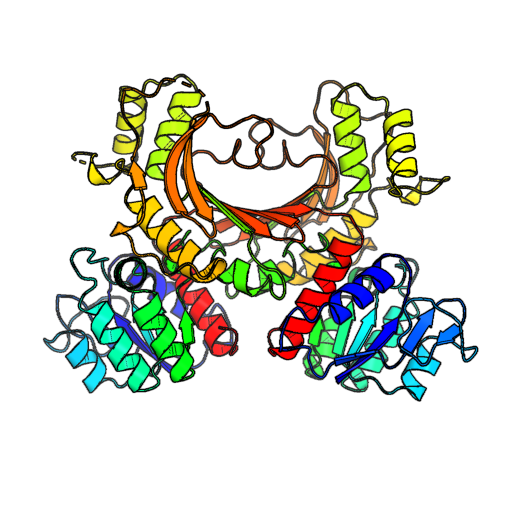Protein 4YDR (pdb70)

GO terms:
  GO:0004412 homoserine dehydrogenase activity (F, IDA)
  GO:0071265 L-methionine biosynthetic process (P, IDA)
  GO:0009088 L-threonine biosynthetic process (P, IDA)
  GO:0004412 homoserine dehydrogenase activity (F, EXP)
  GO:0005515 protein binding (F, IPI)

Structure (mmCIF, N/CA/C/O backbone):
data_4YDR
#
_entry.id   4YDR
#
_cell.length_a   57.818
_cell.length_b   78.909
_cell.length_c   65.814
_cell.angle_alpha   90.00
_cell.angle_beta   105.79
_cell.angle_gamma   90.00
#
_symmetry.space_group_name_H-M   'P 1 21 1'
#
loop_
_entity.id
_entity.type
_entity.pdbx_description
1 polymer 'Homoserine dehydrogenase'
2 non-polymer 'SODIUM ION'
3 water water
#
loop_
_atom_site.group_PDB
_atom_site.id
_atom_site.type_symbol
_atom_site.label_atom_id
_atom_site.label_alt_id
_atom_site.label_comp_id
_atom_site.label_asym_id
_atom_site.label_entity_id
_atom_site.label_seq_id
_atom_site.pdbx_PDB_ins_code
_atom_site.Cartn_x
_atom_site.Cartn_y
_atom_site.Cartn_z
_atom_site.occupancy
_atom_site.B_iso_or_equiv
_atom_site.auth_seq_id
_atom_site.auth_comp_id
_atom_site.auth_asym_id
_atom_site.auth_atom_id
_atom_site.pdbx_PDB_model_num
ATOM 1 N N . MET A 1 1 ? 15.433 51.457 41.825 1.00 33.03 1 MET A N 1
ATOM 2 C CA . MET A 1 1 ? 16.106 50.416 42.645 1.00 32.13 1 MET A CA 1
ATOM 3 C C . MET A 1 1 ? 16.473 51.023 43.996 1.00 27.90 1 MET A C 1
ATOM 4 O O . MET A 1 1 ? 17.237 51.982 44.071 1.00 27.33 1 MET A O 1
ATOM 9 N N . LYS A 1 2 ? 15.927 50.450 45.062 1.00 24.71 2 LYS A N 1
ATOM 10 C CA . LYS A 1 2 ? 16.072 51.034 46.386 1.00 22.07 2 LYS A CA 1
ATOM 11 C C . LYS A 1 2 ? 17.007 50.205 47.249 1.00 18.85 2 LYS A C 1
ATOM 12 O O . LYS A 1 2 ? 16.830 48.985 47.373 1.00 18.30 2 LYS A O 1
ATOM 18 N N . LEU A 1 3 ? 18.003 50.877 47.819 1.00 17.56 3 LEU A N 1
ATOM 19 C CA . LEU A 1 3 ? 18.964 50.223 48.727 1.00 17.20 3 LEU A CA 1
ATOM 20 C C . LEU A 1 3 ? 18.665 50.495 50.181 1.00 16.59 3 LEU A C 1
ATOM 21 O O . LEU A 1 3 ? 18.242 51.589 50.535 1.00 17.35 3 LEU A O 1
ATOM 26 N N . LEU A 1 4 ? 18.921 49.501 51.017 1.00 15.46 4 LEU A N 1
ATOM 27 C CA . LEU A 1 4 ? 19.031 49.733 52.461 1.00 15.56 4 LEU A CA 1
ATOM 28 C C . LEU A 1 4 ? 20.496 49.530 52.770 1.00 15.61 4 LEU A C 1
ATOM 29 O O . LEU A 1 4 ? 21.014 48.451 52.497 1.00 16.18 4 LEU A O 1
ATOM 34 N N . LEU A 1 5 ? 21.142 50.549 53.327 1.00 15.49 5 LEU A N 1
ATOM 35 C CA . LEU A 1 5 ? 22.561 50.475 53.674 1.00 15.22 5 LEU A CA 1
ATOM 36 C C . LEU A 1 5 ? 22.657 50.146 55.160 1.00 16.17 5 LEU A C 1
ATOM 37 O O . LEU A 1 5 ? 22.193 50.912 55.992 1.00 17.42 5 LEU A O 1
ATOM 42 N N . PHE A 1 6 ? 23.203 48.972 55.476 1.00 15.28 6 PHE A N 1
ATOM 43 C CA . PHE A 1 6 ? 23.378 48.559 56.869 1.00 15.61 6 PHE A CA 1
ATOM 44 C C . PHE A 1 6 ? 24.834 48.801 57.225 1.00 16.37 6 PHE A C 1
ATOM 45 O O . PHE A 1 6 ? 25.722 48.158 56.659 1.00 16.89 6 PHE A O 1
ATOM 53 N N . GLY A 1 7 ? 25.063 49.722 58.159 1.00 16.95 7 GLY A N 1
ATOM 54 C CA . GLY A 1 7 ? 26.419 50.182 58.490 1.00 17.60 7 GLY A CA 1
ATOM 55 C C . GLY A 1 7 ? 26.718 51.537 57.860 1.00 18.04 7 GLY A C 1
ATOM 56 O O . GLY A 1 7 ? 26.364 51.784 56.687 1.00 19.23 7 GLY A O 1
ATOM 57 N N . TYR A 1 8 ? 27.406 52.408 58.599 1.00 18.51 8 TYR A N 1
ATOM 58 C CA . TYR A 1 8 ? 27.808 53.717 58.073 1.00 18.95 8 TYR A CA 1
ATOM 59 C C . TYR A 1 8 ? 29.090 54.236 58.727 1.00 20.46 8 TYR A C 1
ATOM 60 O O . TYR A 1 8 ? 29.214 55.418 59.085 1.00 21.93 8 TYR A O 1
ATOM 69 N N . GLY A 1 9 ? 30.049 53.338 58.881 1.00 22.11 9 GLY A N 1
ATOM 70 C CA . GLY A 1 9 ? 31.404 53.770 59.193 1.00 21.59 9 GLY A CA 1
ATOM 71 C C . GLY A 1 9 ? 32.086 54.259 57.929 1.00 21.98 9 GLY A C 1
ATOM 72 O O . GLY A 1 9 ? 31.436 54.737 57.002 1.00 21.01 9 GLY A O 1
ATOM 73 N N . ASN A 1 10 ? 33.406 54.123 57.877 1.00 22.57 10 ASN A N 1
ATOM 74 C CA . ASN A 1 10 ? 34.137 54.679 56.765 1.00 22.42 10 ASN A CA 1
ATOM 75 C C . ASN A 1 10 ? 33.779 54.029 55.431 1.00 19.73 10 ASN A C 1
ATOM 76 O O . ASN A 1 10 ? 33.772 54.705 54.404 1.00 20.81 10 ASN A O 1
ATOM 81 N N . VAL A 1 11 ? 33.502 52.725 55.443 1.00 19.91 11 VAL A N 1
ATOM 82 C CA . VAL A 1 11 ? 33.166 52.049 54.171 1.00 18.61 11 VAL A CA 1
ATOM 83 C C . VAL A 1 11 ? 31.789 52.512 53.678 1.00 18.00 11 VAL A C 1
ATOM 84 O O . VAL A 1 11 ? 31.627 52.841 52.491 1.00 18.25 11 VAL A O 1
ATOM 88 N N . GLY A 1 12 ? 30.817 52.589 54.584 1.00 18.31 12 GLY A N 1
ATOM 89 C CA . GLY A 1 12 ? 29.474 53.045 54.183 1.00 17.75 12 GLY A CA 1
ATOM 90 C C . GLY A 1 12 ? 29.482 54.459 53.621 1.00 18.52 12 GLY A C 1
ATOM 91 O O . GLY A 1 12 ? 28.821 54.757 52.610 1.00 17.54 12 GLY A O 1
ATOM 92 N N . LYS A 1 13 ? 30.270 55.334 54.247 1.00 19.16 13 LYS A N 1
ATOM 93 C CA . LYS A 1 13 ? 30.372 56.722 53.788 1.00 20.14 13 LYS A CA 1
ATOM 94 C C . LYS A 1 13 ? 31.037 56.804 52.418 1.00 19.05 13 LYS A C 1
ATOM 95 O O . LYS A 1 13 ? 30.580 57.536 51.547 1.00 19.64 13 LYS A O 1
ATOM 101 N N . ALA A 1 14 ? 32.096 56.012 52.222 1.00 17.73 14 ALA A N 1
ATOM 102 C CA . ALA A 1 14 ? 32.771 55.978 50.935 1.00 17.83 14 ALA A CA 1
ATOM 103 C C . ALA A 1 14 ? 31.843 55.437 49.866 1.00 16.97 14 ALA A C 1
ATOM 104 O O . ALA A 1 14 ? 31.874 55.892 48.719 1.00 17.05 14 ALA A O 1
ATOM 106 N N . PHE A 1 15 ? 31.030 54.446 50.242 1.00 16.99 15 PHE A N 1
ATOM 107 C CA . PHE A 1 15 ? 30.098 53.834 49.296 1.00 16.06 15 PHE A CA 1
ATOM 108 C C . PHE A 1 15 ? 29.065 54.862 48.832 1.00 16.49 15 PHE A C 1
ATOM 109 O O . PHE A 1 15 ? 28.819 55.011 47.638 1.00 15.82 15 PHE A O 1
ATOM 117 N N . ARG A 1 16 ? 28.494 55.587 49.785 1.00 17.39 16 ARG A N 1
ATOM 118 C CA . ARG A 1 16 ? 27.542 56.632 49.479 1.00 18.60 16 ARG A CA 1
ATOM 119 C C . ARG A 1 16 ? 28.130 57.682 48.532 1.00 18.77 16 ARG A C 1
ATOM 120 O O . ARG A 1 16 ? 27.473 58.076 47.564 1.00 18.40 16 ARG A O 1
ATOM 128 N N . LYS A 1 17 ? 29.384 58.079 48.776 1.00 17.66 17 LYS A N 1
ATOM 129 C CA . LYS A 1 17 ? 30.062 59.044 47.923 1.00 19.13 17 LYS A CA 1
ATOM 130 C C . LYS A 1 17 ? 30.282 58.488 46.526 1.00 18.79 17 LYS A C 1
ATOM 131 O O . LYS A 1 17 ? 30.026 59.161 45.532 1.00 20.68 17 LYS A O 1
ATOM 137 N N . LEU A 1 18 ? 30.745 57.240 46.446 1.00 18.35 18 LEU A N 1
ATOM 138 C CA . LEU A 1 18 ? 30.911 56.631 45.132 1.00 18.94 18 LEU A CA 1
ATOM 139 C C . LEU A 1 18 ? 29.609 56.612 44.335 1.00 19.27 18 LEU A C 1
ATOM 140 O O . LEU A 1 18 ? 29.621 56.845 43.123 1.00 20.65 18 LEU A O 1
ATOM 145 N N . LEU A 1 19 ? 28.496 56.307 45.003 1.00 18.76 19 LEU A N 1
ATOM 146 C CA . LEU A 1 19 ? 27.198 56.226 44.341 1.00 19.78 19 LEU A CA 1
ATOM 147 C C . LEU A 1 19 ? 26.809 57.601 43.783 1.00 20.98 19 LEU A C 1
ATOM 148 O O . LEU A 1 19 ? 26.347 57.710 42.646 1.00 22.33 19 LEU A O 1
ATOM 153 N N . HIS A 1 20 ? 27.034 58.633 44.584 1.00 21.08 20 HIS A N 1
ATOM 154 C CA . HIS A 1 20 ? 26.721 60.008 44.191 1.00 23.35 20 HIS A CA 1
ATOM 155 C C . HIS A 1 20 ? 27.641 60.579 43.106 1.00 24.39 20 HIS A C 1
ATOM 156 O O . HIS A 1 20 ? 27.339 61.624 42.536 1.00 24.17 20 HIS A O 1
ATOM 163 N N . GLU A 1 21 ? 28.733 59.875 42.801 1.00 24.03 21 GLU A N 1
ATOM 164 C CA . GLU A 1 21 ? 29.651 60.290 41.732 1.00 23.46 21 GLU A CA 1
ATOM 165 C C . GLU A 1 21 ? 29.187 59.909 40.323 1.00 24.81 21 GLU A C 1
ATOM 166 O O . GLU A 1 21 ? 29.843 60.248 39.333 1.00 24.87 21 GLU A O 1
ATOM 172 N N . LYS A 1 22 ? 28.040 59.229 40.240 1.00 25.60 22 LYS A N 1
ATOM 173 C CA . LYS A 1 22 ? 27.417 58.833 38.973 1.00 27.62 22 LYS A CA 1
ATOM 174 C C . LYS A 1 22 ? 28.398 58.161 37.995 1.00 26.52 22 LYS A C 1
ATOM 175 O O . LYS A 1 22 ? 28.590 58.597 36.857 1.00 27.37 22 LYS A O 1
ATOM 181 N N . ARG A 1 23 ? 29.007 57.078 38.464 1.00 25.97 23 ARG A N 1
ATOM 182 C CA . ARG A 1 23 ? 30.118 56.436 37.756 1.00 25.52 23 ARG A CA 1
ATOM 183 C C . ARG A 1 23 ? 29.717 55.466 36.655 1.00 26.01 23 ARG A C 1
ATOM 184 O O . ARG A 1 23 ? 30.568 55.007 35.888 1.00 26.98 23 ARG A O 1
ATOM 192 N N . SER A 1 24 ? 28.433 55.147 36.589 1.00 24.34 24 SER A N 1
ATOM 193 C CA . SER A 1 24 ? 27.905 54.248 35.567 1.00 26.95 24 SER A CA 1
ATOM 194 C C . SER A 1 24 ? 26.436 54.542 35.325 1.00 27.95 24 SER A C 1
ATOM 195 O O . SER A 1 24 ? 25.679 54.763 36.275 1.00 25.00 24 SER A O 1
ATOM 198 N N . PRO A 1 25 ? 26.013 54.548 34.049 1.00 27.75 25 PRO A N 1
ATOM 199 C CA . PRO A 1 25 ? 24.605 54.818 33.762 1.00 29.84 25 PRO A CA 1
ATOM 200 C C . PRO A 1 25 ? 23.710 53.718 34.325 1.00 28.59 25 PRO A C 1
ATOM 201 O O . PRO A 1 25 ? 22.519 53.924 34.520 1.00 29.87 25 PRO A O 1
ATOM 205 N N . GLU A 1 26 ? 24.306 52.564 34.614 1.00 28.68 26 GLU A N 1
ATOM 206 C CA . GLU A 1 26 ? 23.599 51.454 35.224 1.00 29.40 26 GLU A CA 1
ATOM 207 C C . GLU A 1 26 ? 23.019 51.840 36.588 1.00 27.30 26 GLU A C 1
ATOM 208 O O . GLU A 1 26 ? 22.086 51.193 37.059 1.00 28.45 26 GLU A O 1
ATOM 214 N N . LEU A 1 27 ? 23.544 52.904 37.203 1.00 24.60 27 LEU A N 1
ATOM 215 C CA . LEU A 1 27 ? 23.111 53.274 38.565 1.00 23.27 27 LEU A CA 1
ATOM 216 C C . LEU A 1 27 ? 22.185 54.484 38.629 1.00 24.26 27 LEU A C 1
ATOM 217 O O . LEU A 1 27 ? 21.903 55.008 39.708 1.00 23.03 27 LEU A O 1
ATOM 222 N N . ASN A 1 28 ? 21.713 54.933 37.474 1.00 25.51 28 ASN A N 1
ATOM 223 C CA . ASN A 1 28 ? 20.903 56.157 37.419 1.00 29.08 28 ASN A CA 1
ATOM 224 C C . ASN A 1 28 ? 19.602 56.076 38.219 1.00 27.92 28 ASN A C 1
ATOM 225 O O . ASN A 1 28 ? 19.117 57.090 38.740 1.00 32.65 28 ASN A O 1
ATOM 230 N N . ASP A 1 29 ? 19.048 54.875 38.313 1.00 27.75 29 ASP A N 1
ATOM 231 C CA . ASP A 1 29 ? 17.784 54.657 39.002 1.00 27.90 29 ASP A CA 1
ATOM 232 C C . ASP A 1 29 ? 17.985 54.214 40.460 1.00 25.45 29 ASP A C 1
ATOM 233 O O . ASP A 1 29 ? 17.019 53.864 41.140 1.00 25.04 29 ASP A O 1
ATOM 238 N N . VAL A 1 30 ? 19.230 54.238 40.933 1.00 22.94 30 VAL A N 1
ATOM 239 C CA . VAL A 1 30 ? 19.522 53.703 42.272 1.00 21.94 30 VAL A CA 1
ATOM 240 C C . VAL A 1 30 ? 19.462 54.785 43.332 1.00 22.77 30 VAL A C 1
ATOM 241 O O . VAL A 1 30 ? 20.100 55.835 43.202 1.00 25.95 30 VAL A O 1
ATOM 245 N N . ILE A 1 31 ? 18.712 54.524 44.401 1.00 22.64 31 ILE A N 1
ATOM 246 C CA . ILE A 1 31 ? 18.696 55.462 45.524 1.00 24.90 31 ILE A CA 1
ATOM 247 C C . ILE A 1 31 ? 18.870 54.711 46.823 1.00 22.56 31 ILE A C 1
ATOM 248 O O . ILE A 1 31 ? 18.530 53.538 46.906 1.00 22.05 31 ILE A O 1
ATOM 253 N N . ILE A 1 32 ? 19.409 55.405 47.821 1.00 22.54 32 ILE A N 1
ATOM 254 C CA . ILE A 1 32 ? 19.465 54.875 49.193 1.00 20.76 32 ILE A CA 1
ATOM 255 C C . ILE A 1 32 ? 18.174 55.260 49.943 1.00 20.88 32 ILE A C 1
ATOM 256 O O . ILE A 1 32 ? 17.942 56.443 50.204 1.00 23.61 32 ILE A O 1
ATOM 261 N N . GLY A 1 33 ? 17.332 54.274 50.269 1.00 19.19 33 GLY A N 1
ATOM 262 C CA . GLY A 1 33 ? 16.074 54.529 50.961 1.00 19.43 33 GLY A CA 1
ATOM 263 C C . GLY A 1 33 ? 16.291 54.702 52.456 1.00 19.06 33 GLY A C 1
ATOM 264 O O . GLY A 1 33 ? 15.523 55.372 53.138 1.00 20.12 33 GLY A O 1
ATOM 265 N N . GLY A 1 34 ? 17.351 54.109 52.985 1.00 17.29 34 GLY A N 1
ATOM 266 C CA . GLY A 1 34 ? 17.626 54.290 54.407 1.00 17.13 34 GLY A CA 1
ATOM 267 C C . GLY A 1 34 ? 18.997 53.791 54.775 1.00 16.56 34 GLY A C 1
ATOM 268 O O . GLY A 1 34 ? 19.581 52.979 54.062 1.00 16.52 34 GLY A O 1
ATOM 269 N N . ILE A 1 35 ? 19.470 54.256 55.922 1.00 15.41 35 ILE A N 1
ATOM 270 C CA . ILE A 1 35 ? 20.778 53.876 56.449 1.00 16.71 35 ILE A CA 1
ATOM 271 C C . ILE A 1 35 ? 20.556 53.465 57.903 1.00 17.51 35 ILE A C 1
ATOM 272 O O . ILE A 1 35 ? 19.923 54.185 58.664 1.00 18.32 35 ILE A O 1
ATOM 277 N N . VAL A 1 36 ? 21.061 52.301 58.287 1.00 17.85 36 VAL A N 1
ATOM 278 C CA . VAL A 1 36 ? 20.857 51.818 59.660 1.00 20.28 36 VAL A CA 1
ATOM 279 C C . VAL A 1 36 ? 22.196 51.591 60.348 1.00 22.20 36 VAL A C 1
ATOM 280 O O . VAL A 1 36 ? 23.102 50.999 59.768 1.00 22.96 36 VAL A O 1
ATOM 284 N N . THR A 1 37 ? 22.328 52.081 61.580 1.00 21.26 37 THR A N 1
ATOM 285 C CA . THR A 1 37 ? 23.528 51.788 62.378 1.00 22.73 37 THR A CA 1
ATOM 286 C C . THR A 1 37 ? 23.114 51.379 63.774 1.00 23.43 37 THR A C 1
ATOM 287 O O . THR A 1 37 ? 21.932 51.286 64.066 1.00 22.04 37 THR A O 1
ATOM 291 N N . ARG A 1 38 ? 24.118 51.149 64.622 1.00 24.43 38 ARG A N 1
ATOM 292 C CA . ARG A 1 38 ? 23.904 50.889 66.039 1.00 25.92 38 ARG A CA 1
ATOM 293 C C . ARG A 1 38 ? 23.116 52.014 66.714 1.00 27.55 38 ARG A C 1
ATOM 294 O O . ARG A 1 38 ? 22.477 51.785 67.743 1.00 30.22 38 ARG A O 1
ATOM 296 N N . ARG A 1 39 ? 23.156 53.214 66.129 1.00 28.21 39 ARG A N 1
ATOM 297 C CA . ARG A 1 39 ? 22.463 54.385 66.667 1.00 27.89 39 ARG A CA 1
ATOM 298 C C . ARG A 1 39 ? 20.997 54.529 66.242 1.00 27.39 39 ARG A C 1
ATOM 299 O O . ARG A 1 39 ? 20.286 55.388 66.773 1.00 29.01 39 ARG A O 1
ATOM 307 N N . GLY A 1 40 ? 20.550 53.729 65.274 1.00 23.59 40 GLY A N 1
ATOM 308 C CA . GLY A 1 40 ? 19.148 53.772 64.843 1.00 20.13 40 GLY A CA 1
ATOM 309 C C . GLY A 1 40 ? 19.005 53.767 63.324 1.00 19.72 40 GLY A C 1
ATOM 310 O O . GLY A 1 40 ? 19.861 53.255 62.625 1.00 19.65 40 GLY A O 1
ATOM 311 N N . ILE A 1 41 ? 17.918 54.347 62.835 1.00 17.44 41 ILE A N 1
ATOM 312 C CA . ILE A 1 41 ? 17.572 54.247 61.409 1.00 17.54 41 ILE A CA 1
ATOM 313 C C . ILE A 1 41 ? 17.389 55.644 60.850 1.00 17.57 41 ILE A C 1
ATOM 314 O O . ILE A 1 41 ? 16.581 56.421 61.376 1.00 17.79 41 ILE A O 1
ATOM 319 N N . MET A 1 42 ? 18.104 55.946 59.774 1.00 17.10 42 MET A N 1
ATOM 320 C CA . MET A 1 42 ? 17.917 57.207 59.076 1.00 17.50 42 MET A CA 1
ATOM 321 C C . MET A 1 42 ? 17.207 56.880 57.776 1.00 18.23 42 MET A C 1
ATOM 322 O O . MET A 1 42 ? 17.749 56.181 56.927 1.00 17.15 42 MET A O 1
ATOM 327 N N . LEU A 1 43 ? 15.974 57.365 57.630 1.00 17.57 43 LEU A N 1
ATOM 328 C CA . LEU A 1 43 ? 15.201 57.055 56.422 1.00 19.37 43 LEU A CA 1
ATOM 329 C C . LEU A 1 43 ? 15.424 58.054 55.279 1.00 19.91 43 LEU A C 1
ATOM 330 O O . LEU A 1 43 ? 14.467 58.499 54.623 1.00 20.89 43 LEU A O 1
ATOM 335 N N . GLN A 1 44 ? 16.686 58.418 55.074 1.00 20.83 44 GLN A N 1
ATOM 336 C CA . GLN A 1 44 ? 17.094 59.425 54.102 1.00 21.28 44 GLN A CA 1
ATOM 337 C C . GLN A 1 44 ? 18.526 59.150 53.688 1.00 22.31 44 GLN A C 1
ATOM 338 O O . GLN A 1 44 ? 19.267 58.468 54.402 1.00 22.47 44 GLN A O 1
ATOM 344 N N . ASP A 1 45 ? 18.896 59.664 52.519 1.00 23.11 45 ASP A N 1
ATOM 345 C CA . ASP A 1 45 ? 20.267 59.612 52.048 1.00 25.03 45 ASP A CA 1
ATOM 346 C C . ASP A 1 45 ? 20.905 60.959 52.346 1.00 26.28 45 ASP A C 1
ATOM 347 O O . ASP A 1 45 ? 20.662 61.942 51.641 1.00 28.06 45 ASP A O 1
ATOM 352 N N . LYS A 1 46 ? 21.691 60.995 53.415 1.00 27.16 46 LYS A N 1
ATOM 353 C CA . LYS A 1 46 ? 22.407 62.183 53.849 1.00 28.11 46 LYS A CA 1
ATOM 354 C C . LYS A 1 46 ? 23.865 61.806 54.007 1.00 28.36 46 LYS A C 1
ATOM 355 O O . LYS A 1 46 ? 24.175 60.657 54.333 1.00 26.60 46 LYS A O 1
ATOM 361 N N . GLU A 1 47 ? 24.756 62.766 53.789 1.00 27.80 47 GLU A N 1
ATOM 362 C CA . GLU A 1 47 ? 26.179 62.574 54.062 1.00 28.66 47 GLU A CA 1
ATOM 363 C C . GLU A 1 47 ? 26.419 62.217 55.533 1.00 28.90 47 GLU A C 1
ATOM 364 O O . GLU A 1 47 ? 27.197 61.316 55.839 1.00 29.90 47 GLU A O 1
ATOM 366 N N . ASP A 1 48 ? 25.740 62.923 56.434 1.00 27.97 48 ASP A N 1
ATOM 367 C CA . ASP A 1 48 ? 25.873 62.695 57.863 1.00 30.04 48 ASP A CA 1
ATOM 368 C C . ASP A 1 48 ? 24.746 61.816 58.359 1.00 28.39 48 ASP A C 1
ATOM 369 O O . ASP A 1 48 ? 23.607 61.947 57.904 1.00 27.97 48 ASP A O 1
ATOM 374 N N . PHE A 1 49 ? 25.070 60.905 59.272 1.00 27.26 49 PHE A N 1
ATOM 375 C CA . PHE A 1 49 ? 24.047 60.086 59.915 1.00 26.76 49 PHE A CA 1
ATOM 376 C C . PHE A 1 49 ? 23.406 60.762 61.130 1.00 26.05 49 PHE A C 1
ATOM 377 O O . PHE A 1 49 ? 24.087 61.114 62.089 1.00 27.54 49 PHE A O 1
ATOM 385 N N . THR A 1 50 ? 22.085 60.912 61.074 1.00 25.56 50 THR A N 1
ATOM 386 C CA . THR A 1 50 ? 21.261 61.357 62.195 1.00 25.29 50 THR A CA 1
ATOM 387 C C . THR A 1 50 ? 20.067 60.399 62.217 1.00 24.48 50 THR A C 1
ATOM 388 O O . THR A 1 50 ? 19.361 60.282 61.216 1.00 23.42 50 THR A O 1
ATOM 392 N N . PRO A 1 51 ? 19.837 59.698 63.338 1.00 23.26 51 PRO A N 1
ATOM 393 C CA . PRO A 1 51 ? 18.703 58.778 63.335 1.00 23.56 51 PRO A CA 1
ATOM 394 C C . PRO A 1 51 ? 17.346 59.500 63.270 1.00 23.36 51 PRO A C 1
ATOM 395 O O . PRO A 1 51 ? 17.162 60.532 63.918 1.00 25.13 51 PRO A O 1
ATOM 399 N N . ASP A 1 52 ? 16.426 58.956 62.477 1.00 22.02 52 ASP A N 1
ATOM 400 C CA . ASP A 1 52 ? 15.030 59.384 62.455 1.00 21.87 52 ASP A CA 1
ATOM 401 C C . ASP A 1 52 ? 14.160 58.549 63.396 1.00 23.83 52 ASP A C 1
ATOM 402 O O . ASP A 1 52 ? 13.179 59.041 63.963 1.00 25.49 52 ASP A O 1
ATOM 407 N N . LEU A 1 53 ? 14.509 57.277 63.527 1.00 23.81 53 LEU A N 1
ATOM 408 C CA . LEU A 1 53 ? 13.764 56.316 64.325 1.00 25.39 53 LEU A CA 1
ATOM 409 C C . LEU A 1 53 ? 14.751 55.533 65.146 1.00 25.06 53 LEU A C 1
ATOM 410 O O . LEU A 1 53 ? 15.895 55.360 64.732 1.00 22.62 53 LEU A O 1
ATOM 415 N N . GLU A 1 54 ? 14.310 55.056 66.305 1.00 26.83 54 GLU A N 1
ATOM 416 C CA . GLU A 1 54 ? 15.041 54.013 67.003 1.00 27.93 54 GLU A CA 1
ATOM 417 C C . GLU A 1 54 ? 14.700 52.690 66.330 1.00 28.33 54 GLU A C 1
ATOM 418 O O . GLU A 1 54 ? 13.662 52.541 65.680 1.00 28.85 54 GLU A O 1
ATOM 420 N N . GLY A 1 55 ? 15.574 51.711 66.465 1.00 28.47 55 GLY A N 1
ATOM 421 C CA . GLY A 1 55 ? 15.228 50.413 65.921 1.00 26.13 55 GLY A CA 1
ATOM 422 C C . GLY A 1 55 ? 16.395 49.812 65.188 1.00 25.09 55 GLY A C 1
ATOM 423 O O . GLY A 1 55 ? 17.410 50.479 64.950 1.00 25.40 55 GLY A O 1
ATOM 424 N N . ASP A 1 56 ? 16.248 48.543 64.832 1.00 25.10 56 ASP A N 1
ATOM 425 C CA . ASP A 1 56 ? 17.381 47.803 64.304 1.00 24.48 56 ASP A CA 1
ATOM 426 C C . ASP A 1 56 ? 17.250 47.562 62.818 1.00 23.57 56 ASP A C 1
ATOM 427 O O . ASP A 1 56 ? 16.317 48.056 62.179 1.00 22.58 56 ASP A O 1
ATOM 432 N N . VAL A 1 57 ? 18.168 46.765 62.280 1.00 20.59 57 VAL A N 1
ATOM 433 C CA . VAL A 1 57 ? 18.175 46.506 60.840 1.00 20.08 57 VAL A CA 1
ATOM 434 C C . VAL A 1 57 ? 16.912 45.805 60.332 1.00 20.12 57 VAL A C 1
ATOM 435 O O . VAL A 1 57 ? 16.467 46.047 59.208 1.00 18.84 57 VAL A O 1
ATOM 439 N N . PHE A 1 58 ? 16.331 44.934 61.154 1.00 21.02 58 PHE A N 1
ATOM 440 C CA . PHE A 1 58 ? 15.097 44.259 60.763 1.00 21.21 58 PHE A CA 1
ATOM 441 C C . PHE A 1 58 ? 13.904 45.207 60.659 1.00 21.77 58 PHE A C 1
ATOM 442 O O . PHE A 1 58 ? 13.119 45.119 59.720 1.00 20.97 58 PHE A O 1
ATOM 450 N N . LYS A 1 59 ? 13.808 46.141 61.600 1.00 21.66 59 LYS A N 1
ATOM 451 C CA . LYS A 1 59 ? 12.781 47.179 61.523 1.00 21.42 59 LYS A CA 1
ATOM 452 C C . LYS A 1 59 ? 12.961 48.037 60.273 1.00 20.45 59 LYS A C 1
ATOM 453 O O . LYS A 1 59 ? 12.003 48.363 59.584 1.00 20.06 59 LYS A O 1
ATOM 459 N N . ALA A 1 60 ? 14.207 48.405 59.981 1.00 18.65 60 ALA A N 1
ATOM 460 C CA . ALA A 1 60 ? 14.484 49.214 58.792 1.00 18.22 60 ALA A CA 1
ATOM 461 C C . ALA A 1 60 ? 14.086 48.457 57.535 1.00 18.26 60 ALA A C 1
ATOM 462 O O . ALA A 1 60 ? 13.513 49.015 56.605 1.00 18.89 60 ALA A O 1
ATOM 464 N N . PHE A 1 61 ? 14.411 47.164 57.506 1.00 18.87 61 PHE A N 1
ATOM 465 C CA . PHE A 1 61 ? 14.100 46.320 56.352 1.00 18.68 61 PHE A CA 1
ATOM 466 C C . PHE A 1 61 ? 12.580 46.219 56.107 1.00 19.39 61 PHE A C 1
ATOM 467 O O . PHE A 1 61 ? 12.125 46.360 54.972 1.00 19.60 61 PHE A O 1
ATOM 475 N N . GLU A 1 62 ? 11.842 45.965 57.187 1.00 21.75 62 GLU A N 1
ATOM 476 C CA . GLU A 1 62 ? 10.381 45.885 57.172 1.00 24.40 62 GLU A CA 1
ATOM 477 C C . GLU A 1 62 ? 9.772 47.187 56.655 1.00 23.79 62 GLU A C 1
ATOM 478 O O . GLU A 1 62 ? 8.875 47.161 55.806 1.00 26.18 62 GLU A O 1
ATOM 484 N N . LYS A 1 63 ? 10.280 48.318 57.138 1.00 23.99 63 LYS A N 1
ATOM 485 C CA . LYS A 1 63 ? 9.721 49.625 56.775 1.00 24.61 63 LYS A CA 1
ATOM 486 C C . LYS A 1 63 ? 10.045 50.030 55.342 1.00 24.17 63 LYS A C 1
ATOM 487 O O . LYS A 1 63 ? 9.166 50.471 54.595 1.00 26.65 63 LYS A O 1
ATOM 493 N N . ILE A 1 64 ? 11.309 49.888 54.959 1.00 22.32 64 ILE A N 1
ATOM 494 C CA . ILE A 1 64 ? 11.786 50.398 53.671 1.00 21.01 64 ILE A CA 1
ATOM 495 C C . ILE A 1 64 ? 11.395 49.518 52.482 1.00 21.17 64 ILE A C 1
ATOM 496 O O . ILE A 1 64 ? 11.130 50.025 51.380 1.00 22.24 64 ILE A O 1
ATOM 501 N N . LYS A 1 65 ? 11.381 48.199 52.697 1.00 19.81 65 LYS A N 1
ATOM 502 C CA . LYS A 1 65 ? 11.210 47.221 51.620 1.00 21.02 65 LYS A CA 1
ATOM 503 C C . LYS A 1 65 ? 12.170 47.461 50.461 1.00 19.17 65 LYS A C 1
ATOM 504 O O . LYS A 1 65 ? 11.776 47.720 49.322 1.00 18.68 65 LYS A O 1
ATOM 510 N N . PRO A 1 66 ? 13.479 47.361 50.740 1.00 18.03 66 PRO A N 1
ATOM 511 C CA . PRO A 1 66 ? 14.445 47.615 49.698 1.00 18.23 66 PRO A CA 1
ATOM 512 C C . PRO A 1 66 ? 14.517 46.502 48.676 1.00 17.73 66 PRO A C 1
ATOM 513 O O . PRO A 1 66 ? 14.144 45.342 48.956 1.00 18.28 66 PRO A O 1
ATOM 517 N N . ASP A 1 67 ? 14.998 46.840 47.489 1.00 18.38 67 ASP A N 1
ATOM 518 C CA . ASP A 1 67 ? 15.303 45.822 46.496 1.00 19.35 67 ASP A CA 1
ATOM 519 C C . ASP A 1 67 ? 16.634 45.132 46.746 1.00 18.62 67 ASP A C 1
ATOM 520 O O . ASP A 1 67 ? 16.827 43.983 46.352 1.00 18.75 67 ASP A O 1
ATOM 525 N N . ILE A 1 68 ? 17.548 45.862 47.384 1.00 17.39 68 ILE A N 1
ATOM 526 C CA . ILE A 1 68 ? 18.910 45.378 47.657 1.00 16.98 68 ILE A CA 1
ATOM 527 C C . ILE A 1 68 ? 19.304 45.819 49.057 1.00 15.69 68 ILE A C 1
ATOM 528 O O . ILE A 1 68 ? 19.069 46.962 49.439 1.00 15.85 68 ILE A O 1
ATOM 533 N N . ILE A 1 69 ? 19.913 44.911 49.817 1.00 15.04 69 ILE A N 1
ATOM 534 C CA . ILE A 1 69 ? 20.561 45.293 51.074 1.00 14.93 69 ILE A CA 1
ATOM 535 C C . ILE A 1 69 ? 22.063 45.385 50.816 1.00 14.29 69 ILE A C 1
ATOM 536 O O . ILE A 1 69 ? 22.632 44.453 50.232 1.00 14.85 69 ILE A O 1
ATOM 541 N N . VAL A 1 70 ? 22.669 46.509 51.194 1.00 13.29 70 VAL A N 1
ATOM 542 C CA . VAL A 1 70 ? 24.135 46.685 51.081 1.00 13.34 70 VAL A CA 1
ATOM 543 C C . VAL A 1 70 ? 24.636 46.661 52.502 1.00 13.64 70 VAL A C 1
ATOM 544 O O . VAL A 1 70 ? 24.357 47.592 53.273 1.00 13.89 70 VAL A O 1
ATOM 548 N N . ASP A 1 71 ? 25.361 45.592 52.846 1.00 12.82 71 ASP A N 1
ATOM 549 C CA . ASP A 1 71 ? 25.810 45.373 54.230 1.00 12.65 71 ASP A CA 1
ATOM 550 C C . ASP A 1 71 ? 27.288 45.735 54.309 1.00 13.52 71 ASP A C 1
ATOM 551 O O . ASP A 1 71 ? 28.148 44.996 53.804 1.00 13.31 71 ASP A O 1
ATOM 556 N N . VAL A 1 72 ? 27.553 46.855 54.980 1.00 14.04 72 VAL A N 1
ATOM 557 C CA . VAL A 1 72 ? 28.936 47.297 55.257 1.00 15.38 72 VAL A CA 1
ATOM 558 C C . VAL A 1 72 ? 29.171 47.435 56.756 1.00 16.72 72 VAL A C 1
ATOM 559 O O . VAL A 1 72 ? 30.083 48.138 57.190 1.00 18.59 72 VAL A O 1
ATOM 563 N N . SER A 1 73 ? 28.388 46.687 57.518 1.00 16.79 73 SER A N 1
ATOM 564 C CA . SER A 1 73 ? 28.478 46.667 58.975 1.00 17.59 73 SER A CA 1
ATOM 565 C C . SER A 1 73 ? 29.650 45.790 59.440 1.00 18.22 73 SER A C 1
ATOM 566 O O . SER A 1 73 ? 30.220 45.032 58.653 1.00 17.65 73 SER A O 1
ATOM 569 N N . SER A 1 74 ? 29.977 45.879 60.728 1.00 19.29 74 SER A N 1
ATOM 570 C CA . SER A 1 74 ? 31.141 45.182 61.266 1.00 21.35 74 SER A CA 1
ATOM 571 C C . SER A 1 74 ? 30.860 43.688 61.419 1.00 19.53 74 SER A C 1
ATOM 572 O O . SER A 1 74 ? 29.759 43.279 61.804 1.00 19.81 74 SER A O 1
ATOM 575 N N . ALA A 1 75 ? 31.874 42.899 61.088 1.00 19.52 75 ALA A N 1
ATOM 576 C CA . ALA A 1 75 ? 31.789 41.447 61.125 1.00 19.05 75 ALA A CA 1
ATOM 577 C C . ALA A 1 75 ? 31.698 40.947 62.569 1.00 20.06 75 ALA A C 1
ATOM 578 O O . ALA A 1 75 ? 32.563 41.259 63.391 1.00 22.88 75 ALA A O 1
ATOM 580 N N . ASN A 1 76 ? 30.641 40.199 62.857 1.00 18.45 76 ASN A N 1
ATOM 581 C CA . ASN A 1 76 ? 30.453 39.550 64.160 1.00 18.93 76 ASN A CA 1
ATOM 582 C C . ASN A 1 76 ? 30.693 38.046 63.961 1.00 18.21 76 ASN A C 1
ATOM 583 O O . ASN A 1 76 ? 29.811 37.304 63.521 1.00 18.94 76 ASN A O 1
ATOM 588 N N . TYR A 1 77 ? 31.899 37.607 64.295 1.00 18.95 77 TYR A N 1
ATOM 589 C CA . TYR A 1 77 ? 32.301 36.239 64.002 1.00 19.18 77 TYR A CA 1
ATOM 590 C C . TYR A 1 77 ? 31.854 35.257 65.078 1.00 19.69 77 TYR A C 1
ATOM 591 O O . TYR A 1 77 ? 32.030 34.049 64.932 1.00 21.28 77 TYR A O 1
ATOM 600 N N . ASN A 1 78 ? 31.289 35.774 66.163 1.00 20.69 78 ASN A N 1
ATOM 601 C CA . ASN A 1 78 ? 30.746 34.875 67.174 1.00 21.62 78 ASN A CA 1
ATOM 602 C C . ASN A 1 78 ? 29.588 34.031 66.633 1.00 20.55 78 ASN A C 1
ATOM 603 O O . ASN A 1 78 ? 29.561 32.809 66.816 1.00 21.21 78 ASN A O 1
ATOM 608 N N . ASN A 1 79 ? 28.653 34.672 65.923 1.00 18.88 79 ASN A N 1
ATOM 609 C CA . ASN A 1 79 ? 27.494 33.970 65.404 1.00 18.96 79 ASN A CA 1
ATOM 610 C C . ASN A 1 79 ? 26.923 34.577 64.121 1.00 17.70 79 ASN A C 1
ATOM 611 O O . ASN A 1 79 ? 25.904 34.119 63.630 1.00 19.54 79 ASN A O 1
ATOM 616 N N . GLY A 1 80 ? 27.561 35.631 63.618 1.00 17.72 80 GLY A N 1
ATOM 617 C CA . GLY A 1 80 ? 27.153 36.196 62.325 1.00 16.92 80 GLY A CA 1
ATOM 618 C C . GLY A 1 80 ? 25.972 37.136 62.375 1.00 17.02 80 GLY A C 1
ATOM 619 O O . GLY A 1 80 ? 25.589 37.684 61.333 1.00 16.83 80 GLY A O 1
ATOM 620 N N . GLU A 1 81 ? 25.423 37.363 63.567 1.00 16.18 81 GLU A N 1
ATOM 621 C CA . GLU A 1 81 ? 24.135 38.073 63.690 1.00 16.26 81 GLU A CA 1
ATOM 622 C C . GLU A 1 81 ? 24.331 39.572 63.903 1.00 15.88 81 GLU A C 1
ATOM 623 O O . GLU A 1 81 ? 25.341 39.998 64.457 1.00 16.79 81 GLU A O 1
ATOM 629 N N . PRO A 1 82 ? 23.362 40.398 63.447 1.00 16.23 82 PRO A N 1
ATOM 630 C CA . PRO A 1 82 ? 22.093 40.045 62.799 1.00 16.38 82 PRO A CA 1
ATOM 631 C C . PRO A 1 82 ? 22.194 39.785 61.299 1.00 15.75 82 PRO A C 1
ATOM 632 O O . PRO A 1 82 ? 21.214 39.375 60.709 1.00 16.66 82 PRO A O 1
ATOM 636 N N . SER A 1 83 ? 23.359 40.002 60.702 1.00 15.30 83 SER A N 1
ATOM 637 C CA . SER A 1 83 ? 23.454 39.886 59.239 1.00 15.86 83 SER A CA 1
ATOM 638 C C . SER A 1 83 ? 23.060 38.498 58.763 1.00 16.27 83 SER A C 1
ATOM 639 O O . SER A 1 83 ? 22.436 38.359 57.709 1.00 16.51 83 SER A O 1
ATOM 642 N N . LEU A 1 84 ? 23.449 37.449 59.497 1.00 15.97 84 LEU A N 1
ATOM 643 C CA . LEU A 1 84 ? 23.172 36.109 59.015 1.00 16.48 84 LEU A CA 1
ATOM 644 C C . LEU A 1 84 ? 21.666 35.848 58.861 1.00 16.76 84 LEU A C 1
ATOM 645 O O . LEU A 1 84 ? 21.203 35.478 57.774 1.00 16.41 84 LEU A O 1
ATOM 650 N N . SER A 1 85 ? 20.922 36.049 59.938 1.00 16.83 85 SER A N 1
ATOM 651 C CA . SER A 1 85 ? 19.457 35.943 59.845 1.00 17.58 85 SER A CA 1
ATOM 652 C C . SER A 1 85 ? 18.859 36.942 58.851 1.00 18.25 85 SER A C 1
ATOM 653 O O . SER A 1 85 ? 17.910 36.603 58.140 1.00 19.23 85 SER A O 1
ATOM 656 N N . LEU A 1 86 ? 19.395 38.162 58.805 1.00 17.27 86 LEU A N 1
ATOM 657 C CA . LEU A 1 86 ? 18.910 39.152 57.816 1.00 16.67 86 LEU A CA 1
ATOM 658 C C . LEU A 1 86 ? 19.059 38.644 56.387 1.00 16.84 86 LEU A C 1
ATOM 659 O O . LEU A 1 86 ? 18.142 38.777 55.568 1.00 16.31 86 LEU A O 1
ATOM 664 N N . TYR A 1 87 ? 20.202 38.039 56.071 1.00 15.90 87 TYR A N 1
ATOM 665 C CA . TYR A 1 87 ? 20.367 37.571 54.687 1.00 14.70 87 TYR A CA 1
ATOM 666 C C . TYR A 1 87 ? 19.366 36.480 54.360 1.00 16.77 87 TYR A C 1
ATOM 667 O O . TYR A 1 87 ? 18.858 36.455 53.266 1.00 16.25 87 TYR A O 1
ATOM 676 N N . LYS A 1 88 ? 19.110 35.569 55.295 1.00 17.89 88 LYS A N 1
ATOM 677 C CA . LYS A 1 88 ? 18.196 34.470 55.031 1.00 18.21 88 LYS A CA 1
ATOM 678 C C . LYS A 1 88 ? 16.777 35.015 54.827 1.00 18.28 88 LYS A C 1
ATOM 679 O O . LYS A 1 88 ? 16.082 34.609 53.884 1.00 19.14 88 LYS A O 1
ATOM 685 N N . GLU A 1 89 ? 16.391 35.984 55.636 1.00 17.93 89 GLU A N 1
ATOM 686 C CA . GLU A 1 89 ? 15.051 36.584 55.458 1.00 18.61 89 GLU A CA 1
ATOM 687 C C . GLU A 1 89 ? 14.946 37.388 54.174 1.00 18.73 89 GLU A C 1
ATOM 688 O O . GLU A 1 89 ? 13.889 37.375 53.525 1.00 19.33 89 GLU A O 1
ATOM 694 N N . ALA A 1 90 ? 16.012 38.103 53.819 1.00 17.68 90 ALA A N 1
ATOM 695 C CA . ALA A 1 90 ? 16.051 38.870 52.572 1.00 18.11 90 ALA A CA 1
ATOM 696 C C . ALA A 1 90 ? 15.960 37.954 51.359 1.00 18.41 90 ALA A C 1
ATOM 697 O O . ALA A 1 90 ? 15.218 38.248 50.412 1.00 17.55 90 ALA A O 1
ATOM 699 N N . ILE A 1 91 ? 16.697 36.838 51.381 1.00 18.06 91 ILE A N 1
ATOM 700 C CA . ILE A 1 91 ? 16.694 35.902 50.260 1.00 19.35 91 ILE A CA 1
ATOM 701 C C . ILE A 1 91 ? 15.271 35.345 50.079 1.00 20.13 91 ILE A C 1
ATOM 702 O O . ILE A 1 91 ? 14.772 35.233 48.953 1.00 20.78 91 ILE A O 1
ATOM 707 N N . LYS A 1 92 ? 14.627 35.019 51.194 1.00 21.15 92 LYS A N 1
ATOM 708 C CA . LYS A 1 92 ? 13.242 34.526 51.163 1.00 22.27 92 LYS A CA 1
ATOM 709 C C . LYS A 1 92 ? 12.279 35.560 50.548 1.00 22.64 92 LYS A C 1
ATOM 710 O O . LYS A 1 92 ? 11.279 35.187 49.924 1.00 24.22 92 LYS A O 1
ATOM 716 N N . ASP A 1 93 ? 12.588 36.845 50.706 1.00 21.07 93 ASP A N 1
ATOM 717 C CA . ASP A 1 93 ? 11.769 37.929 50.146 1.00 21.81 93 ASP A CA 1
ATOM 718 C C . ASP A 1 93 ? 12.182 38.296 48.719 1.00 21.40 93 ASP A C 1
ATOM 719 O O . ASP A 1 93 ? 11.617 39.220 48.146 1.00 22.50 93 ASP A O 1
ATOM 724 N N . GLY A 1 94 ? 13.189 37.612 48.179 1.00 20.39 94 GLY A N 1
ATOM 725 C CA . GLY A 1 94 ? 13.692 37.921 46.834 1.00 19.50 94 GLY A CA 1
ATOM 726 C C . GLY A 1 94 ? 14.530 39.200 46.752 1.00 19.54 94 GLY A C 1
ATOM 727 O O . GLY A 1 94 ? 14.647 39.812 45.688 1.00 21.30 94 GLY A O 1
ATOM 728 N N . VAL A 1 95 ? 15.131 39.580 47.871 1.00 18.56 95 VAL A N 1
ATOM 729 C CA . VAL A 1 95 ? 15.945 40.785 47.968 1.00 17.19 95 VAL A CA 1
ATOM 730 C C . VAL A 1 95 ? 17.426 40.403 47.784 1.00 16.95 95 VAL A C 1
ATOM 731 O O . VAL A 1 95 ? 17.939 39.504 48.455 1.00 16.83 95 VAL A O 1
ATOM 735 N N . ASN A 1 96 ? 18.089 41.076 46.847 1.00 16.11 96 ASN A N 1
ATOM 736 C CA . ASN A 1 96 ? 19.514 40.802 46.602 1.00 16.47 96 ASN A CA 1
ATOM 737 C C . ASN A 1 96 ? 20.360 41.408 47.687 1.00 15.98 96 ASN A C 1
ATOM 738 O O . ASN A 1 96 ? 19.922 42.309 48.407 1.00 16.19 96 ASN A O 1
ATOM 743 N N . ILE A 1 97 ? 21.574 40.880 47.814 1.00 14.91 97 ILE A N 1
ATOM 744 C CA . ILE A 1 97 ? 22.495 41.282 48.864 1.00 15.55 97 ILE A CA 1
ATOM 745 C C . ILE A 1 97 ? 23.829 41.650 48.255 1.00 14.60 97 ILE A C 1
ATOM 746 O O . ILE A 1 97 ? 24.365 40.907 47.454 1.00 14.56 97 ILE A O 1
ATOM 751 N N . ILE A 1 98 ? 24.340 42.804 48.645 1.00 13.28 98 ILE A N 1
ATOM 752 C CA . ILE A 1 98 ? 25.752 43.154 48.390 1.00 13.32 98 ILE A CA 1
ATOM 753 C C . ILE A 1 98 ? 26.422 43.362 49.734 1.00 13.66 98 ILE A C 1
ATOM 754 O O . ILE A 1 98 ? 25.912 44.107 50.583 1.00 14.46 98 ILE A O 1
ATOM 759 N N . THR A 1 99 ? 27.547 42.695 49.940 1.00 12.90 99 THR A N 1
ATOM 760 C CA . THR A 1 99 ? 28.133 42.721 51.292 1.00 13.13 99 THR A CA 1
ATOM 761 C C . THR A 1 99 ? 29.641 42.868 51.309 1.00 13.81 99 THR A C 1
ATOM 762 O O . THR A 1 99 ? 30.331 42.386 50.423 1.00 14.19 99 THR A O 1
ATOM 766 N N . THR A 1 100 ? 30.130 43.551 52.343 1.00 14.10 100 THR A N 1
ATOM 767 C CA . THR A 1 100 ? 31.561 43.579 52.661 1.00 14.67 100 THR A CA 1
ATOM 768 C C . THR A 1 100 ? 31.770 42.945 54.043 1.00 15.34 100 THR A C 1
ATOM 769 O O . THR A 1 100 ? 32.916 42.890 54.535 1.00 16.04 100 THR A O 1
ATOM 773 N N . ASN A 1 101 ? 30.684 42.431 54.619 1.00 14.49 101 ASN A N 1
ATOM 774 C CA . ASN A 1 101 ? 30.700 41.827 55.968 1.00 14.83 101 ASN A CA 1
ATOM 775 C C . ASN A 1 101 ? 30.990 40.338 55.827 1.00 15.19 101 ASN A C 1
ATOM 776 O O . ASN A 1 101 ? 30.131 39.568 55.380 1.00 15.67 101 ASN A O 1
ATOM 781 N N . LYS A 1 102 ? 32.194 39.926 56.207 1.00 15.95 102 LYS A N 1
ATOM 782 C CA . LYS A 1 102 ? 32.587 38.524 56.060 1.00 17.15 102 LYS A CA 1
ATOM 783 C C . LYS A 1 102 ? 31.885 37.486 56.924 1.00 17.48 102 LYS A C 1
ATOM 784 O O . LYS A 1 102 ? 31.817 36.314 56.555 1.00 19.60 102 LYS A O 1
ATOM 790 N N . ALA A 1 103 ? 31.389 37.885 58.092 1.00 17.55 103 ALA A N 1
ATOM 791 C CA . ALA A 1 103 ? 31.005 36.884 59.076 1.00 16.61 103 ALA A CA 1
ATOM 792 C C . ALA A 1 103 ? 29.928 35.894 58.625 1.00 16.98 103 ALA A C 1
ATOM 793 O O . ALA A 1 103 ? 30.114 34.680 58.796 1.00 18.16 103 ALA A O 1
ATOM 795 N N . PRO A 1 104 ? 28.827 36.369 58.014 1.00 16.50 104 PRO A N 1
ATOM 796 C CA . PRO A 1 104 ? 27.817 35.374 57.632 1.00 17.57 104 PRO A CA 1
ATOM 797 C C . PRO A 1 104 ? 28.352 34.375 56.611 1.00 17.98 104 PRO A C 1
ATOM 798 O O . PRO A 1 104 ? 28.032 33.195 56.695 1.00 18.24 104 PRO A O 1
ATOM 802 N N . LEU A 1 105 ? 29.192 34.838 55.678 1.00 18.80 105 LEU A N 1
ATOM 803 C CA . LEU A 1 105 ? 29.771 33.958 54.664 1.00 19.47 105 LEU A CA 1
ATOM 804 C C . LEU A 1 105 ? 30.865 33.038 55.206 1.00 19.96 105 LEU A C 1
ATOM 805 O O . LEU A 1 105 ? 30.991 31.896 54.752 1.00 21.23 105 LEU A O 1
ATOM 810 N N . ALA A 1 106 ? 31.616 33.504 56.197 1.00 18.49 106 ALA A N 1
ATOM 811 C CA . ALA A 1 106 ? 32.661 32.675 56.815 1.00 19.46 106 ALA A CA 1
ATOM 812 C C . ALA A 1 106 ? 32.021 31.586 57.659 1.00 20.58 106 ALA A C 1
ATOM 813 O O . ALA A 1 106 ? 32.624 30.537 57.852 1.00 22.55 106 ALA A O 1
ATOM 815 N N . LEU A 1 107 ? 30.801 31.826 58.151 1.00 20.81 107 LEU A N 1
ATOM 816 C CA . LEU A 1 107 ? 30.140 30.864 59.049 1.00 22.22 107 LEU A CA 1
ATOM 817 C C . LEU A 1 107 ? 29.137 29.940 58.367 1.00 22.32 107 LEU A C 1
ATOM 818 O O . LEU A 1 107 ? 28.937 28.783 58.800 1.00 23.08 107 LEU A O 1
ATOM 823 N N . ALA A 1 108 ? 28.483 30.426 57.313 1.00 20.67 108 ALA A N 1
ATOM 824 C CA . ALA A 1 108 ? 27.357 29.710 56.746 1.00 19.32 108 ALA A CA 1
ATOM 825 C C . ALA A 1 108 ? 27.320 29.806 55.229 1.00 18.99 108 ALA A C 1
ATOM 826 O O . ALA A 1 108 ? 26.265 29.880 54.637 1.00 19.24 108 ALA A O 1
ATOM 828 N N . PHE A 1 109 ? 28.486 29.753 54.592 1.00 19.12 109 PHE A N 1
ATOM 829 C CA . PHE A 1 109 ? 28.553 29.972 53.142 1.00 18.49 109 PHE A CA 1
ATOM 830 C C . PHE A 1 109 ? 27.588 29.100 52.341 1.00 19.25 109 PHE A C 1
ATOM 831 O O . PHE A 1 109 ? 26.757 29.618 51.591 1.00 18.90 109 PHE A O 1
ATOM 839 N N . ASN A 1 110 ? 27.682 27.783 52.522 1.00 21.96 110 ASN A N 1
ATOM 840 C CA . ASN A 1 110 ? 26.915 26.865 51.686 1.00 24.24 110 ASN A CA 1
ATOM 841 C C . ASN A 1 110 ? 25.419 27.034 51.893 1.00 24.12 110 ASN A C 1
ATOM 842 O O . ASN A 1 110 ? 24.648 27.012 50.932 1.00 23.14 110 ASN A O 1
ATOM 847 N N . GLU A 1 111 ? 25.022 27.230 53.141 1.00 23.21 111 GLU A N 1
ATOM 848 C CA . GLU A 1 111 ? 23.603 27.426 53.448 1.00 24.67 111 GLU A CA 1
ATOM 849 C C . GLU A 1 111 ? 23.061 28.686 52.767 1.00 22.16 111 GLU A C 1
ATOM 850 O O . GLU A 1 111 ? 22.026 28.645 52.081 1.00 23.33 111 GLU A O 1
ATOM 856 N N . ILE A 1 112 ? 23.774 29.798 52.941 1.00 20.51 112 ILE A N 1
ATOM 857 C CA . ILE A 1 112 ? 23.315 31.087 52.412 1.00 19.59 112 ILE A CA 1
ATOM 858 C C . ILE A 1 112 ? 23.228 30.998 50.894 1.00 19.68 112 ILE A C 1
ATOM 859 O O . ILE A 1 112 ? 22.240 31.427 50.277 1.00 20.22 112 ILE A O 1
ATOM 864 N N . PHE A 1 113 ? 24.267 30.449 50.278 1.00 19.98 113 PHE A N 1
ATOM 865 C CA . PHE A 1 113 ? 24.299 30.429 48.812 1.00 21.56 113 PHE A CA 1
ATOM 866 C C . PHE A 1 113 ? 23.343 29.419 48.186 1.00 22.08 113 PHE A C 1
ATOM 867 O O . PHE A 1 113 ? 22.878 29.632 47.060 1.00 23.14 113 PHE A O 1
ATOM 875 N N . SER A 1 114 ? 23.066 28.337 48.905 1.00 23.63 114 SER A N 1
ATOM 876 C CA . SER A 1 114 ? 22.079 27.341 48.452 1.00 25.44 114 SER A CA 1
ATOM 877 C C . SER A 1 114 ? 20.682 27.931 48.487 1.00 25.34 114 SER A C 1
ATOM 878 O O . SER A 1 114 ? 19.907 27.747 47.547 1.00 26.33 114 SER A O 1
ATOM 881 N N . LEU A 1 115 ? 20.378 28.649 49.568 1.00 23.48 115 LEU A N 1
ATOM 882 C CA . LEU A 1 115 ? 19.094 29.334 49.681 1.00 23.97 115 LEU A CA 1
ATOM 883 C C . LEU A 1 115 ? 18.974 30.370 48.575 1.00 22.60 115 LEU A C 1
ATOM 884 O O . LEU A 1 115 ? 17.921 30.499 47.958 1.00 23.43 115 LEU A O 1
ATOM 889 N N . ALA A 1 116 ? 20.048 31.125 48.321 1.00 21.13 116 ALA A N 1
ATOM 890 C CA . ALA A 1 116 ? 20.022 32.139 47.279 1.00 21.61 116 ALA A CA 1
ATOM 891 C C . ALA A 1 116 ? 19.788 31.521 45.893 1.00 22.59 116 ALA A C 1
ATOM 892 O O . ALA A 1 116 ? 18.993 32.028 45.114 1.00 22.63 116 ALA A O 1
ATOM 894 N N . ARG A 1 117 ? 20.492 30.437 45.599 1.00 24.49 117 ARG A N 1
ATOM 895 C CA . ARG A 1 117 ? 20.336 29.769 44.313 1.00 28.12 117 ARG A CA 1
ATOM 896 C C . ARG A 1 117 ? 18.917 29.244 44.107 1.00 29.10 117 ARG A C 1
ATOM 897 O O . ARG A 1 117 ? 18.363 29.389 43.029 1.00 29.40 117 ARG A O 1
ATOM 905 N N . SER A 1 118 ? 18.329 28.668 45.153 1.00 29.57 118 SER A N 1
ATOM 906 C CA . SER A 1 118 ? 16.944 28.165 45.079 1.00 29.96 118 SER A CA 1
ATOM 907 C C . SER A 1 118 ? 15.892 29.257 44.843 1.00 30.47 118 SER A C 1
ATOM 908 O O . SER A 1 118 ? 14.801 28.974 44.341 1.00 30.19 118 SER A O 1
ATOM 911 N N . LYS A 1 119 ? 16.206 30.495 45.223 1.00 27.54 119 LYS A N 1
ATOM 912 C CA . LYS A 1 119 ? 15.271 31.617 45.069 1.00 26.56 119 LYS A CA 1
ATOM 913 C C . LYS A 1 119 ? 15.602 32.539 43.892 1.00 25.98 119 LYS A C 1
ATOM 914 O O . LYS A 1 119 ? 14.847 33.467 43.603 1.00 28.37 119 LYS A O 1
ATOM 916 N N . GLY A 1 120 ? 16.741 32.309 43.240 1.00 25.45 120 GLY A N 1
ATOM 917 C CA . GLY A 1 120 ? 17.184 33.151 42.119 1.00 23.68 120 GLY A CA 1
ATOM 918 C C . GLY A 1 120 ? 17.709 34.495 42.589 1.00 22.48 120 GLY A C 1
ATOM 919 O O . GLY A 1 120 ? 17.696 35.470 41.849 1.00 22.47 120 GLY A O 1
ATOM 920 N N . VAL A 1 121 ? 18.143 34.536 43.847 1.00 21.05 121 VAL A N 1
ATOM 921 C CA . VAL A 1 121 ? 18.652 35.763 44.473 1.00 19.56 121 VAL A CA 1
ATOM 922 C C . VAL A 1 121 ? 20.163 35.840 44.283 1.00 18.31 121 VAL A C 1
ATOM 923 O O . VAL A 1 121 ? 20.856 34.819 44.335 1.00 21.42 121 VAL A O 1
ATOM 927 N N . LYS A 1 122 ? 20.648 37.054 44.066 1.00 17.97 122 LYS A N 1
ATOM 928 C CA . LYS A 1 122 ? 22.066 37.282 43.782 1.00 18.42 122 LYS A CA 1
ATOM 929 C C . LYS A 1 122 ? 22.755 37.852 45.003 1.00 17.17 122 LYS A C 1
ATOM 930 O O . LYS A 1 122 ? 22.161 38.623 45.772 1.00 16.88 122 LYS A O 1
ATOM 936 N N . ILE A 1 123 ? 24.012 37.456 45.181 1.00 16.41 123 ILE A N 1
ATOM 937 C CA . ILE A 1 123 ? 24.836 37.952 46.283 1.00 16.02 123 ILE A CA 1
ATOM 938 C C . ILE A 1 123 ? 26.169 38.463 45.751 1.00 15.99 123 ILE A C 1
ATOM 939 O O . ILE A 1 123 ? 26.975 37.692 45.204 1.00 16.39 123 ILE A O 1
ATOM 944 N N . GLY A 1 124 ? 26.397 39.759 45.907 1.00 13.93 124 GLY A N 1
ATOM 945 C CA . GLY A 1 124 ? 27.697 40.319 45.577 1.00 14.64 124 GLY A CA 1
ATOM 946 C C . GLY A 1 124 ? 28.499 40.345 46.852 1.00 14.72 124 GLY A C 1
ATOM 947 O O . GLY A 1 124 ? 28.017 40.808 47.903 1.00 15.27 124 GLY A O 1
ATOM 948 N N . PHE A 1 125 ? 29.729 39.854 46.789 1.00 13.97 125 PHE A N 1
ATOM 949 C CA . PHE A 1 125 ? 30.557 39.832 47.987 1.00 13.97 125 PHE A CA 1
ATOM 950 C C . PHE A 1 125 ? 32.011 40.102 47.683 1.00 13.27 125 PHE A C 1
ATOM 951 O O . PHE A 1 125 ? 32.910 39.776 48.457 1.00 13.76 125 PHE A O 1
ATOM 959 N N . GLN A 1 126 ? 32.250 40.789 46.568 1.00 13.17 126 GLN A N 1
ATOM 960 C CA . GLN A 1 126 ? 33.621 41.141 46.206 1.00 13.75 126 GLN A CA 1
ATOM 961 C C . GLN A 1 126 ? 34.347 41.890 47.321 1.00 14.04 126 GLN A C 1
ATOM 962 O O . GLN A 1 126 ? 35.503 41.580 47.611 1.00 14.38 126 GLN A O 1
ATOM 968 N N . GLY A 1 127 ? 33.678 42.860 47.957 1.00 13.86 127 GLY A N 1
ATOM 969 C CA . GLY A 1 127 ? 34.326 43.672 49.005 1.00 15.14 127 GLY A CA 1
ATOM 970 C C . GLY A 1 127 ? 34.764 42.890 50.233 1.00 15.53 127 GLY A C 1
ATOM 971 O O . GLY A 1 127 ? 35.516 43.420 51.055 1.00 16.12 127 GLY A O 1
ATOM 972 N N . THR A 1 128 ? 34.324 41.638 50.362 1.00 14.40 128 THR A N 1
ATOM 973 C CA . THR A 1 128 ? 34.767 40.807 51.503 1.00 14.11 128 THR A CA 1
ATOM 974 C C . THR A 1 128 ? 36.232 40.363 51.391 1.00 14.66 128 THR A C 1
ATOM 975 O O . THR A 1 128 ? 36.855 40.053 52.397 1.00 15.43 128 THR A O 1
ATOM 979 N N . VAL A 1 129 ? 36.777 40.314 50.174 1.00 13.59 129 VAL A N 1
ATOM 980 C CA . VAL A 1 129 ? 38.135 39.791 49.953 1.00 15.61 129 VAL A CA 1
ATOM 981 C C . VAL A 1 129 ? 38.933 40.690 49.011 1.00 16.12 129 VAL A C 1
ATOM 982 O O . VAL A 1 129 ? 38.584 40.848 47.824 1.00 16.07 129 VAL A O 1
ATOM 986 N N . MET A 1 130 ? 40.032 41.267 49.510 1.00 16.74 130 MET A N 1
ATOM 987 C CA . MET A 1 130 ? 40.897 42.133 48.709 1.00 17.68 130 MET A CA 1
ATOM 988 C C . MET A 1 130 ? 40.201 43.391 48.210 1.00 17.02 130 MET A C 1
ATOM 989 O O . MET A 1 130 ? 40.581 43.960 47.190 1.00 17.73 130 MET A O 1
ATOM 994 N N . SER A 1 131 ? 39.183 43.811 48.953 1.00 17.16 131 SER A N 1
ATOM 995 C CA . SER A 1 131 ? 38.551 45.106 48.750 1.00 17.21 131 SER A CA 1
ATOM 996 C C . SER A 1 131 ? 38.043 45.296 47.329 1.00 16.70 131 SER A C 1
ATOM 997 O O . SER A 1 131 ? 37.057 44.657 46.924 1.00 17.27 131 SER A O 1
ATOM 1000 N N . GLY A 1 132 ? 38.694 46.196 46.598 1.00 15.84 132 GLY A N 1
ATOM 1001 C CA . GLY A 1 132 ? 38.296 46.513 45.232 1.00 16.44 132 GLY A CA 1
ATOM 1002 C C . GLY A 1 132 ? 39.080 45.800 44.140 1.00 15.52 132 GLY A C 1
ATOM 1003 O O . GLY A 1 132 ? 38.853 46.048 42.956 1.00 16.53 132 GLY A O 1
ATOM 1004 N N . THR A 1 133 ? 40.012 44.939 44.532 1.00 16.48 133 THR A N 1
ATOM 1005 C CA . THR A 1 133 ? 40.831 44.196 43.578 1.00 16.63 133 THR A CA 1
ATOM 1006 C C . THR A 1 133 ? 40.076 42.915 43.250 1.00 15.54 133 THR A C 1
ATOM 1007 O O . THR A 1 133 ? 39.891 42.087 44.127 1.00 15.38 133 THR A O 1
ATOM 1011 N N . PRO A 1 134 ? 39.650 42.742 41.979 1.00 15.86 134 PRO A N 1
ATOM 1012 C CA . PRO A 1 134 ? 38.838 41.587 41.653 1.00 15.68 134 PRO A CA 1
ATOM 1013 C C . PRO A 1 134 ? 39.435 40.305 42.195 1.00 15.51 134 PRO A C 1
ATOM 1014 O O . PRO A 1 134 ? 40.624 40.003 41.988 1.00 14.97 134 PRO A O 1
ATOM 1018 N N . SER A 1 135 ? 38.610 39.561 42.915 1.00 15.06 135 SER A N 1
ATOM 1019 C CA . SER A 1 135 ? 39.037 38.363 43.617 1.00 15.03 135 SER A CA 1
ATOM 1020 C C . SER A 1 135 ? 37.892 37.387 43.412 1.00 15.36 135 SER A C 1
ATOM 1021 O O . SER A 1 135 ? 37.943 36.559 42.499 1.00 15.38 135 SER A O 1
ATOM 1024 N N . ILE A 1 136 ? 36.825 37.559 44.197 1.00 14.86 136 ILE A N 1
ATOM 1025 C CA . ILE A 1 136 ? 35.537 36.953 43.893 1.00 14.59 136 ILE A CA 1
ATOM 1026 C C . ILE A 1 136 ? 35.149 37.258 42.443 1.00 14.49 136 ILE A C 1
ATOM 1027 O O . ILE A 1 136 ? 34.776 36.353 41.673 1.00 13.94 136 ILE A O 1
ATOM 1032 N N . ASN A 1 137 ? 35.248 38.527 42.054 1.00 13.07 137 ASN A N 1
ATOM 1033 C CA . ASN A 1 137 ? 34.840 38.876 40.704 1.00 13.45 137 ASN A CA 1
ATOM 1034 C C . ASN A 1 137 ? 35.809 38.418 39.622 1.00 13.47 137 ASN A C 1
ATOM 1035 O O . ASN A 1 137 ? 35.404 38.293 38.453 1.00 14.12 137 ASN A O 1
ATOM 1040 N N . LEU A 1 138 ? 37.089 38.228 39.979 1.00 13.79 138 LEU A N 1
ATOM 1041 C CA . LEU A 1 138 ? 38.041 37.624 39.030 1.00 13.83 138 LEU A CA 1
ATOM 1042 C C . LEU A 1 138 ? 37.591 36.191 38.710 1.00 14.50 138 LEU A C 1
ATOM 1043 O O . LEU A 1 138 ? 37.594 35.786 37.550 1.00 14.82 138 LEU A O 1
ATOM 1048 N N . TYR A 1 139 ? 37.148 35.448 39.720 1.00 14.41 139 TYR A N 1
ATOM 1049 C CA . TYR A 1 139 ? 36.689 34.086 39.484 1.00 15.33 139 TYR A CA 1
ATOM 1050 C C . TYR A 1 139 ? 35.445 34.070 38.581 1.00 15.66 139 TYR A C 1
ATOM 1051 O O . TYR A 1 139 ? 35.241 33.122 37.804 1.00 15.68 139 TYR A O 1
ATOM 1060 N N . ARG A 1 140 ? 34.663 35.149 38.619 1.00 15.01 140 ARG A N 1
ATOM 1061 C CA . ARG A 1 140 ? 33.486 35.248 37.780 1.00 14.64 140 ARG A CA 1
ATOM 1062 C C . ARG A 1 140 ? 33.875 35.287 36.307 1.00 15.88 140 ARG A C 1
ATOM 1063 O O . ARG A 1 140 ? 33.074 34.885 35.462 1.00 16.95 140 ARG A O 1
ATOM 1071 N N . VAL A 1 141 ? 35.085 35.762 36.007 1.00 15.14 141 VAL A N 1
ATOM 1072 C CA . VAL A 1 141 ? 35.557 35.780 34.606 1.00 15.71 141 VAL A CA 1
ATOM 1073 C C . VAL A 1 141 ? 36.561 34.660 34.345 1.00 17.50 141 VAL A C 1
ATOM 1074 O O . VAL A 1 141 ? 37.338 34.700 33.373 1.00 18.63 141 VAL A O 1
ATOM 1078 N N . LEU A 1 142 ? 36.505 33.634 35.191 1.00 16.05 142 LEU A N 1
ATOM 1079 C CA . LEU A 1 142 ? 37.255 32.400 34.964 1.00 16.82 142 LEU A CA 1
ATOM 1080 C C . LEU A 1 142 ? 36.300 31.204 34.894 1.00 17.77 142 LEU A C 1
ATOM 1081 O O . LEU A 1 142 ? 36.534 30.188 35.546 1.00 18.71 142 LEU A O 1
ATOM 1086 N N . PRO A 1 143 ? 35.211 31.332 34.125 1.00 19.35 143 PRO A N 1
ATOM 1087 C CA . PRO A 1 143 ? 34.243 30.247 34.123 1.00 19.59 143 PRO A CA 1
ATOM 1088 C C . PRO A 1 143 ? 34.797 29.003 33.437 1.00 20.47 143 PRO A C 1
ATOM 1089 O O . PRO A 1 143 ? 35.684 29.101 32.602 1.00 22.32 143 PRO A O 1
ATOM 1093 N N . GLY A 1 144 ? 34.266 27.846 33.804 1.00 22.26 144 GLY A N 1
ATOM 1094 C CA . GLY A 1 144 ? 34.666 26.596 33.182 1.00 23.57 144 GLY A CA 1
ATOM 1095 C C . GLY A 1 144 ? 36.075 26.133 33.486 1.00 26.18 144 GLY A C 1
ATOM 1096 O O . GLY A 1 144 ? 36.627 25.297 32.759 1.00 26.37 144 GLY A O 1
ATOM 1097 N N . SER A 1 145 ? 36.665 26.690 34.543 1.00 25.21 145 SER A N 1
ATOM 1098 C CA . SER A 1 145 ? 37.964 26.225 35.004 1.00 26.23 145 SER A CA 1
ATOM 1099 C C . SER A 1 145 ? 37.890 25.792 36.461 1.00 25.43 145 SER A C 1
ATOM 1100 O O . SER A 1 145 ? 37.090 26.300 37.240 1.00 28.40 145 SER A O 1
ATOM 1103 N N . ARG A 1 146 ? 38.685 24.795 36.797 1.00 23.35 146 ARG A N 1
ATOM 1104 C CA . ARG A 1 146 ? 38.639 24.185 38.103 1.00 22.32 146 ARG A CA 1
ATOM 1105 C C . ARG A 1 146 ? 39.807 24.717 38.895 1.00 21.37 146 ARG A C 1
ATOM 1106 O O . ARG A 1 146 ? 40.966 24.581 38.481 1.00 19.25 146 ARG A O 1
ATOM 1114 N N . VAL A 1 147 ? 39.502 25.350 40.026 1.00 20.10 147 VAL A N 1
ATOM 1115 C CA . VAL A 1 147 ? 40.543 25.839 40.919 1.00 19.72 147 VAL A CA 1
ATOM 1116 C C . VAL A 1 147 ? 41.170 24.676 41.717 1.00 20.81 147 VAL A C 1
ATOM 1117 O O . VAL A 1 147 ? 40.466 23.902 42.366 1.00 22.30 147 VAL A O 1
ATOM 1121 N N . ILE A 1 148 ? 42.492 24.549 41.622 1.00 20.30 148 ILE A N 1
ATOM 1122 C CA . ILE A 1 148 ? 43.241 23.486 42.298 1.00 19.96 148 ILE A CA 1
ATOM 1123 C C . ILE A 1 148 ? 43.725 23.975 43.663 1.00 20.47 148 ILE A C 1
ATOM 1124 O O . ILE A 1 148 ? 43.628 23.254 44.657 1.00 21.72 148 ILE A O 1
ATOM 1129 N N . LYS A 1 149 ? 44.244 25.206 43.713 1.00 18.50 149 LYS A N 1
ATOM 1130 C CA . LYS A 1 149 ? 44.737 25.758 44.954 1.00 19.16 149 LYS A CA 1
ATOM 1131 C C . LYS A 1 149 ? 44.776 27.274 44.832 1.00 18.31 149 LYS A C 1
ATOM 1132 O O . LYS A 1 149 ? 44.828 27.820 43.725 1.00 18.35 149 LYS A O 1
ATOM 1138 N N . ILE A 1 150 ? 44.750 27.925 45.985 1.00 18.28 150 ILE A N 1
ATOM 1139 C CA . ILE A 1 150 ? 44.895 29.376 46.074 1.00 18.09 150 ILE A CA 1
ATOM 1140 C C . ILE A 1 150 ? 45.859 29.709 47.192 1.00 17.95 150 ILE A C 1
ATOM 1141 O O . ILE A 1 150 ? 45.932 29.009 48.197 1.00 17.42 150 ILE A O 1
ATOM 1146 N N . ARG A 1 151 ? 46.628 30.772 46.998 1.00 17.52 151 ARG A N 1
ATOM 1147 C CA . ARG A 1 151 ? 47.620 31.179 47.973 1.00 18.48 151 ARG A CA 1
ATOM 1148 C C . ARG A 1 151 ? 47.742 32.687 47.880 1.00 18.38 151 ARG A C 1
ATOM 1149 O O . ARG A 1 151 ? 47.840 33.227 46.781 1.00 20.07 151 ARG A O 1
ATOM 1157 N N . GLY A 1 152 ? 47.712 33.384 49.006 1.00 17.63 152 GLY A N 1
ATOM 1158 C CA . GLY A 1 152 ? 47.809 34.843 48.916 1.00 16.15 152 GLY A CA 1
ATOM 1159 C C . GLY A 1 152 ? 48.121 35.566 50.197 1.00 16.20 152 GLY A C 1
ATOM 1160 O O . GLY A 1 152 ? 48.258 34.959 51.260 1.00 16.09 152 GLY A O 1
ATOM 1161 N N . ILE A 1 153 ? 48.207 36.886 50.069 1.00 14.52 153 ILE A N 1
ATOM 1162 C CA . ILE A 1 153 ? 48.329 37.814 51.190 1.00 14.77 153 ILE A CA 1
ATOM 1163 C C . ILE A 1 153 ? 47.009 38.575 51.190 1.00 16.23 153 ILE A C 1
ATOM 1164 O O . ILE A 1 153 ? 46.673 39.230 50.203 1.00 16.26 153 ILE A O 1
ATOM 1169 N N . LEU A 1 154 ? 46.259 38.430 52.282 1.00 15.34 154 LEU A N 1
ATOM 1170 C CA . LEU A 1 154 ? 44.839 38.814 52.314 1.00 15.94 154 LEU A CA 1
ATOM 1171 C C . LEU A 1 154 ? 44.472 39.820 53.405 1.00 17.09 154 LEU A C 1
ATOM 1172 O O . LEU A 1 154 ? 43.307 40.179 53.562 1.00 18.82 154 LEU A O 1
ATOM 1177 N N . ASN A 1 155 ? 45.470 40.341 54.113 1.00 15.61 155 ASN A N 1
ATOM 1178 C CA . ASN A 1 155 ? 45.221 41.261 55.197 1.00 15.92 155 ASN A CA 1
ATOM 1179 C C . ASN A 1 155 ? 46.191 42.421 55.113 1.00 16.46 155 ASN A C 1
ATOM 1180 O O . ASN A 1 155 ? 47.396 42.234 55.143 1.00 16.35 155 ASN A O 1
ATOM 1185 N N . GLY A 1 156 ? 45.639 43.623 54.971 1.00 16.98 156 GLY A N 1
ATOM 1186 C CA . GLY A 1 156 ? 46.441 44.844 54.841 1.00 17.47 156 GLY A CA 1
ATOM 1187 C C . GLY A 1 156 ? 47.254 45.204 56.077 1.00 18.75 156 GLY A C 1
ATOM 1188 O O . GLY A 1 156 ? 48.456 45.487 55.959 1.00 19.83 156 GLY A O 1
ATOM 1189 N N . THR A 1 157 ? 46.633 45.184 57.255 1.00 17.79 157 THR A N 1
ATOM 1190 C CA . THR A 1 157 ? 47.301 45.570 58.494 1.00 18.65 157 THR A CA 1
ATOM 1191 C C . THR A 1 157 ? 48.566 44.778 58.744 1.00 17.12 157 THR A C 1
ATOM 1192 O O . THR A 1 157 ? 49.619 45.351 58.998 1.00 18.20 157 THR A O 1
ATOM 1196 N N . THR A 1 158 ? 48.459 43.457 58.709 1.00 16.41 158 THR A N 1
ATOM 1197 C CA . THR A 1 158 ? 49.629 42.622 58.967 1.00 16.50 158 THR A CA 1
ATOM 1198 C C . THR A 1 158 ? 50.675 42.715 57.861 1.00 15.74 158 THR A C 1
ATOM 1199 O O . THR A 1 158 ? 51.867 42.644 58.146 1.00 17.03 158 THR A O 1
ATOM 1203 N N . ASN A 1 159 ? 50.269 42.880 56.606 1.00 15.94 159 ASN A N 1
ATOM 1204 C CA . ASN A 1 159 ? 51.260 43.051 55.567 1.00 15.87 159 ASN A CA 1
ATOM 1205 C C . ASN A 1 159 ? 52.005 44.364 55.754 1.00 15.86 159 ASN A C 1
ATOM 1206 O O . ASN A 1 159 ? 53.223 44.421 55.553 1.00 16.55 159 ASN A O 1
ATOM 1211 N N . PHE A 1 160 ? 51.282 45.403 56.162 1.00 16.70 160 PHE A N 1
ATOM 1212 C CA . PHE A 1 160 ? 51.913 46.703 56.429 1.00 17.36 160 PHE A CA 1
ATOM 1213 C C . PHE A 1 160 ? 52.949 46.564 57.552 1.00 17.67 160 PHE A C 1
ATOM 1214 O O . PHE A 1 160 ? 54.096 46.987 57.401 1.00 17.12 160 PHE A O 1
ATOM 1222 N N . ILE A 1 161 ? 52.574 45.895 58.644 1.00 17.85 161 ILE A N 1
ATOM 1223 C CA . ILE A 1 161 ? 53.495 45.721 59.764 1.00 18.17 161 ILE A CA 1
ATOM 1224 C C . ILE A 1 161 ? 54.709 44.877 59.364 1.00 17.97 161 ILE A C 1
ATOM 1225 O O . ILE A 1 161 ? 55.846 45.254 59.646 1.00 18.36 161 ILE A O 1
ATOM 1230 N N . LEU A 1 162 ? 54.480 43.757 58.676 1.00 17.14 162 LEU A N 1
ATOM 1231 C CA . LEU A 1 162 ? 55.574 42.867 58.243 1.00 17.22 162 LEU A CA 1
ATOM 1232 C C . LEU A 1 162 ? 56.514 43.548 57.227 1.00 17.09 162 LEU A C 1
ATOM 1233 O O . LEU A 1 162 ? 57.728 43.278 57.208 1.00 16.87 162 LEU A O 1
ATOM 1238 N N . THR A 1 163 ? 55.966 44.452 56.411 1.00 16.82 163 THR A N 1
ATOM 1239 C CA . THR A 1 163 ? 56.776 45.216 55.454 1.00 17.06 163 THR A CA 1
ATOM 1240 C C . THR A 1 163 ? 57.710 46.155 56.218 1.00 17.45 163 THR A C 1
ATOM 1241 O O . THR A 1 163 ? 58.925 46.189 55.955 1.00 17.12 163 THR A O 1
ATOM 1245 N N . LEU A 1 164 ? 57.160 46.878 57.191 1.00 18.44 164 LEU A N 1
ATOM 1246 C CA . LEU A 1 164 ? 57.970 47.764 58.061 1.00 19.80 164 LEU A CA 1
ATOM 1247 C C . LEU A 1 164 ? 59.009 46.969 58.858 1.00 20.59 164 LEU A C 1
ATOM 1248 O O . LEU A 1 164 ? 60.172 47.395 58.969 1.00 20.72 164 LEU A O 1
ATOM 1253 N N . MET A 1 165 ? 58.603 45.813 59.391 1.00 21.49 165 MET A N 1
ATOM 1254 C CA . MET A 1 165 ? 59.555 44.986 60.148 1.00 22.21 165 MET A CA 1
ATOM 1255 C C . MET A 1 165 ? 60.743 44.548 59.309 1.00 23.18 165 MET A C 1
ATOM 1256 O O . MET A 1 165 ? 61.865 44.440 59.821 1.00 26.10 165 MET A O 1
ATOM 1261 N N . ASN A 1 166 ? 60.521 44.344 58.013 1.00 22.26 166 ASN A N 1
ATOM 1262 C CA . ASN A 1 166 ? 61.579 43.943 57.095 1.00 22.21 166 ASN A CA 1
ATOM 1263 C C . ASN A 1 166 ? 62.561 45.072 56.801 1.00 23.82 166 ASN A C 1
ATOM 1264 O O . ASN A 1 166 ? 63.596 44.825 56.205 1.00 26.21 166 ASN A O 1
ATOM 1269 N N . LYS A 1 167 ? 62.225 46.295 57.215 1.00 25.90 167 LYS A N 1
ATOM 1270 C CA . LYS A 1 167 ? 63.032 47.493 56.937 1.00 28.15 167 LYS A CA 1
ATOM 1271 C C . LYS A 1 167 ? 63.741 47.993 58.177 1.00 31.28 167 LYS A C 1
ATOM 1272 O O . LYS A 1 167 ? 64.193 49.142 58.217 1.00 31.35 167 LYS A O 1
ATOM 1278 N N . GLY A 1 168 ? 63.799 47.151 59.198 1.00 31.94 168 GLY A N 1
ATOM 1279 C CA . GLY A 1 168 ? 64.479 47.510 60.437 1.00 36.57 168 GLY A CA 1
ATOM 1280 C C . GLY A 1 168 ? 63.593 48.189 61.462 1.00 37.97 168 GLY A C 1
ATOM 1281 O O . GLY A 1 168 ? 64.063 48.550 62.544 1.00 42.67 168 GLY A O 1
ATOM 1282 N N . VAL A 1 169 ? 62.315 48.380 61.134 1.00 38.30 169 VAL A N 1
ATOM 1283 C CA . VAL A 1 169 ? 61.362 48.942 62.085 1.00 37.07 169 VAL A CA 1
ATOM 1284 C C . VAL A 1 169 ? 60.941 47.843 63.052 1.00 39.11 169 VAL A C 1
ATOM 1285 O O . VAL A 1 169 ? 60.619 46.721 62.640 1.00 36.34 169 VAL A O 1
ATOM 1289 N N . SER A 1 170 ? 60.973 48.162 64.343 1.00 39.48 170 SER A N 1
ATOM 1290 C CA . SER A 1 170 ? 60.531 47.235 65.377 1.00 39.47 170 SER A CA 1
ATOM 1291 C C . SER A 1 170 ? 59.050 46.903 65.205 1.00 37.71 170 SER A C 1
ATOM 1292 O O . SER A 1 170 ? 58.272 47.726 64.710 1.00 38.41 170 SER A O 1
ATOM 1295 N N . PHE A 1 171 ? 58.664 45.696 65.612 1.00 38.61 171 PHE A N 1
ATOM 1296 C CA . PHE A 1 171 ? 57.266 45.303 65.585 1.00 39.70 171 PHE A CA 1
ATOM 1297 C C . PHE A 1 171 ? 56.398 46.320 66.323 1.00 41.57 171 PHE A C 1
ATOM 1298 O O . PHE A 1 171 ? 55.286 46.620 65.898 1.00 41.32 171 PHE A O 1
ATOM 1306 N N . GLU A 1 172 ? 56.926 46.840 67.432 1.00 45.50 172 GLU A N 1
ATOM 1307 C CA . GLU A 1 172 ? 56.193 47.768 68.294 1.00 46.59 172 GLU A CA 1
ATOM 1308 C C . GLU A 1 172 ? 55.878 49.094 67.600 1.00 45.11 172 GLU A C 1
ATOM 1309 O O . GLU A 1 172 ? 54.749 49.586 67.689 1.00 45.92 172 GLU A O 1
ATOM 1315 N N . GLU A 1 173 ? 56.864 49.652 66.894 1.00 44.70 173 GLU A N 1
ATOM 1316 C CA . GLU A 1 173 ? 56.667 50.899 66.145 1.00 41.66 173 GLU A CA 1
ATOM 1317 C C . GLU A 1 173 ? 55.815 50.680 64.890 1.00 39.93 173 GLU A C 1
ATOM 1318 O O . GLU A 1 173 ? 54.957 51.501 64.568 1.00 39.02 173 GLU A O 1
ATOM 1320 N N . ALA A 1 174 ? 56.052 49.565 64.193 1.00 39.62 174 ALA A N 1
ATOM 1321 C CA . ALA A 1 174 ? 55.250 49.198 63.025 1.00 36.65 174 ALA A CA 1
ATOM 1322 C C . ALA A 1 174 ? 53.780 49.099 63.416 1.00 34.89 174 ALA A C 1
ATOM 1323 O O . ALA A 1 174 ? 52.906 49.607 62.715 1.00 31.96 174 ALA A O 1
ATOM 1325 N N . LEU A 1 175 ? 53.526 48.454 64.556 1.00 36.71 175 LEU A N 1
ATOM 1326 C CA . LEU A 1 175 ? 52.196 48.363 65.136 1.00 38.24 175 LEU A CA 1
ATOM 1327 C C . LEU A 1 175 ? 51.662 49.760 65.459 1.00 38.71 175 LEU A C 1
ATOM 1328 O O . LEU A 1 175 ? 50.569 50.119 65.028 1.00 37.92 175 LEU A O 1
ATOM 1333 N N . LYS A 1 176 ? 52.459 50.536 66.197 1.00 42.38 176 LYS A N 1
ATOM 1334 C CA . LYS A 1 176 ? 52.143 51.934 66.516 1.00 40.58 176 LYS A CA 1
ATOM 1335 C C . LYS A 1 176 ? 51.732 52.723 65.270 1.00 40.48 176 LYS A C 1
ATOM 1336 O O . LYS A 1 176 ? 50.729 53.438 65.287 1.00 40.91 176 LYS A O 1
ATOM 1338 N N . GLU A 1 177 ? 52.496 52.565 64.187 1.00 37.79 177 GLU A N 1
ATOM 1339 C CA . GLU A 1 177 ? 52.226 53.270 62.936 1.00 34.97 177 GLU A CA 1
ATOM 1340 C C . GLU A 1 177 ? 50.974 52.753 62.229 1.00 34.06 177 GLU A C 1
ATOM 1341 O O . GLU A 1 177 ? 50.223 53.530 61.632 1.00 34.12 177 GLU A O 1
ATOM 1347 N N . ALA A 1 178 ? 50.758 51.437 62.289 1.00 34.84 178 ALA A N 1
ATOM 1348 C CA . ALA A 1 178 ? 49.560 50.818 61.734 1.00 35.12 178 ALA A CA 1
ATOM 1349 C C . ALA A 1 178 ? 48.329 51.371 62.454 1.00 37.22 178 ALA A C 1
ATOM 1350 O O . ALA A 1 178 ? 47.333 51.690 61.817 1.00 36.10 178 ALA A O 1
ATOM 1352 N N . GLN A 1 179 ? 48.436 51.485 63.779 1.00 40.81 179 GLN A N 1
ATOM 1353 C CA . GLN A 1 179 ? 47.413 52.108 64.629 1.00 41.75 179 GLN A CA 1
ATOM 1354 C C . GLN A 1 179 ? 47.177 53.562 64.182 1.00 43.01 179 GLN A C 1
ATOM 1355 O O . GLN A 1 179 ? 46.035 53.978 63.944 1.00 42.79 179 GLN A O 1
ATOM 1361 N N . ARG A 1 180 ? 48.267 54.311 64.019 1.00 41.73 180 ARG A N 1
ATOM 1362 C CA . ARG A 1 180 ? 48.194 55.717 63.622 1.00 40.05 180 ARG A CA 1
ATOM 1363 C C . ARG A 1 180 ? 47.471 55.935 62.285 1.00 39.53 180 ARG A C 1
ATOM 1364 O O . ARG A 1 180 ? 46.753 56.922 62.117 1.00 40.46 180 ARG A O 1
ATOM 1372 N N . ARG A 1 181 ? 47.650 55.014 61.339 1.00 38.64 181 ARG A N 1
ATOM 1373 C CA . ARG A 1 181 ? 47.032 55.139 60.019 1.00 37.11 181 ARG A CA 1
ATOM 1374 C C . ARG A 1 181 ? 45.603 54.596 59.991 1.00 38.87 181 ARG A C 1
ATOM 1375 O O . ARG A 1 181 ? 44.945 54.615 58.950 1.00 41.33 181 ARG A O 1
ATOM 1383 N N . GLY A 1 182 ? 45.140 54.108 61.138 1.00 41.92 182 GLY A N 1
ATOM 1384 C CA . GLY A 1 182 ? 43.815 53.506 61.245 1.00 44.18 182 GLY A CA 1
ATOM 1385 C C . GLY A 1 182 ? 43.766 52.099 60.676 1.00 45.91 182 GLY A C 1
ATOM 1386 O O . GLY A 1 182 ? 42.865 51.778 59.886 1.00 46.12 182 GLY A O 1
ATOM 1387 N N . TYR A 1 183 ? 44.741 51.271 61.072 1.00 42.27 183 TYR A N 1
ATOM 1388 C CA . TYR A 1 183 ? 44.789 49.855 60.701 1.00 39.29 183 TYR A CA 1
ATOM 1389 C C . TYR A 1 183 ? 44.599 48.948 61.918 1.00 38.73 183 TYR A C 1
ATOM 1390 O O . TYR A 1 183 ? 44.174 47.804 61.781 1.00 40.33 183 TYR A O 1
ATOM 1399 N N . ALA A 1 184 ? 44.940 49.449 63.104 1.00 40.35 184 ALA A N 1
ATOM 1400 C CA . ALA A 1 184 ? 44.761 48.684 64.348 1.00 40.70 184 ALA A CA 1
ATOM 1401 C C . ALA A 1 184 ? 44.224 49.556 65.489 1.00 41.89 184 ALA A C 1
ATOM 1402 O O . ALA A 1 184 ? 44.556 50.740 65.577 1.00 41.83 184 ALA A O 1
ATOM 1404 N N . GLU A 1 185 ? 43.387 48.974 66.349 1.00 39.94 185 GLU A N 1
ATOM 1405 C CA . GLU A 1 185 ? 42.849 49.691 67.515 1.00 44.78 185 GLU A CA 1
ATOM 1406 C C . GLU A 1 185 ? 43.945 49.887 68.579 1.00 46.03 185 GLU A C 1
ATOM 1407 O O . GLU A 1 185 ? 45.063 49.378 68.424 1.00 47.64 185 GLU A O 1
ATOM 1409 N N . GLU A 1 186 ? 43.633 50.636 69.640 1.00 49.28 186 GLU A N 1
ATOM 1410 C CA . GLU A 1 186 ? 44.586 50.868 70.744 1.00 47.65 186 GLU A CA 1
ATOM 1411 C C . GLU A 1 186 ? 44.964 49.546 71.418 1.00 47.69 186 GLU A C 1
ATOM 1412 O O . GLU A 1 186 ? 46.116 49.341 71.814 1.00 48.96 186 GLU A O 1
ATOM 1414 N N . ASP A 1 187 ? 43.978 48.659 71.547 1.00 46.65 187 ASP A N 1
ATOM 1415 C CA . ASP A 1 187 ? 44.242 47.252 71.794 1.00 44.13 187 ASP A CA 1
ATOM 1416 C C . ASP A 1 187 ? 44.213 46.559 70.430 1.00 43.06 187 ASP A C 1
ATOM 1417 O O . ASP A 1 187 ? 43.139 46.386 69.841 1.00 41.30 187 ASP A O 1
ATOM 1422 N N . PRO A 1 188 ? 45.400 46.177 69.917 1.00 41.79 188 PRO A N 1
ATOM 1423 C CA . PRO A 1 188 ? 45.526 45.651 68.561 1.00 40.55 188 PRO A CA 1
ATOM 1424 C C . PRO A 1 188 ? 45.486 44.121 68.462 1.00 39.25 188 PRO A C 1
ATOM 1425 O O . PRO A 1 188 ? 45.626 43.583 67.363 1.00 35.32 188 PRO A O 1
ATOM 1429 N N . THR A 1 189 ? 45.282 43.438 69.588 1.00 37.86 189 THR A N 1
ATOM 1430 C CA . THR A 1 189 ? 45.305 41.970 69.640 1.00 39.09 189 THR A CA 1
ATOM 1431 C C . THR A 1 189 ? 44.517 41.328 68.494 1.00 38.60 189 THR A C 1
ATOM 1432 O O . THR A 1 189 ? 45.029 40.450 67.787 1.00 38.26 189 THR A O 1
ATOM 1436 N N . LEU A 1 190 ? 43.281 41.780 68.306 1.00 37.64 190 LEU A N 1
ATOM 1437 C CA . LEU A 1 190 ? 42.395 41.194 67.319 1.00 35.28 190 LEU A CA 1
ATOM 1438 C C . LEU A 1 190 ? 42.664 41.664 65.890 1.00 33.74 190 LEU A C 1
ATOM 1439 O O . LEU A 1 190 ? 42.038 41.157 64.959 1.00 32.78 190 LEU A O 1
ATOM 1444 N N . ASP A 1 191 ? 43.572 42.637 65.727 1.00 33.11 191 ASP A N 1
ATOM 1445 C CA . ASP A 1 191 ? 43.922 43.165 64.402 1.00 31.76 191 ASP A CA 1
ATOM 1446 C C . ASP A 1 191 ? 45.086 42.441 63.711 1.00 30.46 191 ASP A C 1
ATOM 1447 O O . ASP A 1 191 ? 45.332 42.645 62.512 1.00 29.71 191 ASP A O 1
ATOM 1452 N N . ILE A 1 192 ? 45.769 41.595 64.477 1.00 28.83 192 ILE A N 1
ATOM 1453 C CA . ILE A 1 192 ? 47.056 40.988 64.118 1.00 26.43 192 ILE A CA 1
ATOM 1454 C C . ILE A 1 192 ? 47.106 39.463 64.383 1.00 24.91 192 ILE A C 1
ATOM 1455 O O . ILE A 1 192 ? 48.141 38.820 64.191 1.00 25.08 192 ILE A O 1
ATOM 1460 N N . ASN A 1 193 ? 45.977 38.876 64.792 1.00 24.16 193 ASN A N 1
ATOM 1461 C CA . ASN A 1 193 ? 45.926 37.469 65.177 1.00 23.84 193 ASN A CA 1
ATOM 1462 C C . ASN A 1 193 ? 45.732 36.503 64.004 1.00 23.09 193 ASN A C 1
ATOM 1463 O O . ASN A 1 193 ? 45.678 35.281 64.184 1.00 23.95 193 ASN A O 1
ATOM 1468 N N . GLY A 1 194 ? 45.620 37.055 62.799 1.00 21.99 194 GLY A N 1
ATOM 1469 C CA . GLY A 1 194 ? 45.467 36.224 61.611 1.00 22.19 194 GLY A CA 1
ATOM 1470 C C . GLY A 1 194 ? 44.026 35.877 61.256 1.00 22.86 194 GLY A C 1
ATOM 1471 O O . GLY A 1 194 ? 43.770 35.250 60.226 1.00 21.78 194 GLY A O 1
ATOM 1472 N N . PHE A 1 195 ? 43.072 36.292 62.084 1.00 21.57 195 PHE A N 1
ATOM 1473 C CA . PHE A 1 195 ? 41.669 35.909 61.889 1.00 23.06 195 PHE A CA 1
ATOM 1474 C C . PHE A 1 195 ? 41.022 36.473 60.614 1.00 21.39 195 PHE A C 1
ATOM 1475 O O . PHE A 1 195 ? 40.260 35.773 59.925 1.00 21.64 195 PHE A O 1
ATOM 1483 N N . ASP A 1 196 ? 41.323 37.733 60.303 1.00 19.26 196 ASP A N 1
ATOM 1484 C CA . ASP A 1 196 ? 40.758 38.361 59.115 1.00 18.03 196 ASP A CA 1
ATOM 1485 C C . ASP A 1 196 ? 41.170 37.596 57.850 1.00 16.87 196 ASP A C 1
ATOM 1486 O O . ASP A 1 196 ? 40.326 37.274 56.997 1.00 17.07 196 ASP A O 1
ATOM 1491 N N . ALA A 1 197 ? 42.457 37.291 57.731 1.00 16.56 197 ALA A N 1
ATOM 1492 C CA . ALA A 1 197 ? 42.925 36.450 56.623 1.00 15.04 197 ALA A CA 1
ATOM 1493 C C . ALA A 1 197 ? 42.261 35.064 56.626 1.00 15.02 197 ALA A C 1
ATOM 1494 O O . ALA A 1 197 ? 41.931 34.517 55.563 1.00 15.06 197 ALA A O 1
ATOM 1496 N N . ALA A 1 198 ? 42.055 34.500 57.822 1.00 15.31 198 ALA A N 1
ATOM 1497 C CA . ALA A 1 198 ? 41.375 33.194 57.928 1.00 15.58 198 ALA A CA 1
ATOM 1498 C C . ALA A 1 198 ? 39.919 33.231 57.409 1.00 16.26 198 ALA A C 1
ATOM 1499 O O . ALA A 1 198 ? 39.467 32.315 56.703 1.00 17.59 198 ALA A O 1
ATOM 1501 N N . ALA A 1 199 ? 39.214 34.318 57.705 1.00 15.76 199 ALA A N 1
ATOM 1502 C CA . ALA A 1 199 ? 37.842 34.462 57.242 1.00 15.72 199 ALA A CA 1
ATOM 1503 C C . ALA A 1 199 ? 37.849 34.605 55.723 1.00 14.93 199 ALA A C 1
ATOM 1504 O O . ALA A 1 199 ? 37.025 34.000 55.039 1.00 16.02 199 ALA A O 1
ATOM 1506 N N . LYS A 1 200 ? 38.801 35.387 55.199 1.00 14.66 200 LYS A N 1
ATOM 1507 C CA . LYS A 1 200 ? 38.904 35.567 53.735 1.00 14.12 200 LYS A CA 1
ATOM 1508 C C . LYS A 1 200 ? 39.238 34.281 52.999 1.00 14.69 200 LYS A C 1
ATOM 1509 O O . LYS A 1 200 ? 38.649 33.993 51.953 1.00 15.02 200 LYS A O 1
ATOM 1515 N N . ILE A 1 201 ? 40.199 33.510 53.511 1.00 15.00 201 ILE A N 1
ATOM 1516 C CA . ILE A 1 201 ? 40.558 32.278 52.806 1.00 15.29 201 ILE A CA 1
ATOM 1517 C C . ILE A 1 201 ? 39.422 31.262 52.889 1.00 15.37 201 ILE A C 1
ATOM 1518 O O . ILE A 1 201 ? 39.226 30.496 51.946 1.00 16.44 201 ILE A O 1
ATOM 1523 N N . THR A 1 202 ? 38.686 31.289 54.001 1.00 16.75 202 THR A N 1
ATOM 1524 C CA . THR A 1 202 ? 37.452 30.492 54.137 1.00 17.11 202 THR A CA 1
ATOM 1525 C C . THR A 1 202 ? 36.461 30.785 53.000 1.00 16.13 202 THR A C 1
ATOM 1526 O O . THR A 1 202 ? 35.975 29.876 52.331 1.00 16.97 202 THR A O 1
ATOM 1530 N N . ILE A 1 203 ? 36.156 32.058 52.783 1.00 15.74 203 ILE A N 1
ATOM 1531 C CA . ILE A 1 203 ? 35.228 32.458 51.738 1.00 15.43 203 ILE A CA 1
ATOM 1532 C C . ILE A 1 203 ? 35.739 32.077 50.355 1.00 14.92 203 ILE A C 1
ATOM 1533 O O . ILE A 1 203 ? 35.007 31.528 49.546 1.00 15.25 203 ILE A O 1
ATOM 1538 N N . LEU A 1 204 ? 37.024 32.329 50.092 1.00 14.83 204 LEU A N 1
ATOM 1539 C CA . LEU A 1 204 ? 37.579 31.948 48.795 1.00 15.41 204 LEU A CA 1
ATOM 1540 C C . LEU A 1 204 ? 37.537 30.425 48.550 1.00 15.80 204 LEU A C 1
ATOM 1541 O O . LEU A 1 204 ? 37.259 29.980 47.435 1.00 16.94 204 LEU A O 1
ATOM 1546 N N . ALA A 1 205 ? 37.835 29.642 49.576 1.00 16.21 205 ALA A N 1
ATOM 1547 C CA . ALA A 1 205 ? 37.874 28.192 49.418 1.00 17.36 205 ALA A CA 1
ATOM 1548 C C . ALA A 1 205 ? 36.453 27.681 49.118 1.00 18.13 205 ALA A C 1
ATOM 1549 O O . ALA A 1 205 ? 36.264 26.813 48.277 1.00 19.45 205 ALA A O 1
ATOM 1551 N N . ASN A 1 206 ? 35.456 28.258 49.784 1.00 17.75 206 ASN A N 1
ATOM 1552 C CA . ASN A 1 206 ? 34.064 27.875 49.549 1.00 19.13 206 ASN A CA 1
ATOM 1553 C C . ASN A 1 206 ? 33.608 28.215 48.140 1.00 18.54 206 ASN A C 1
ATOM 1554 O O . ASN A 1 206 ? 32.970 27.403 47.480 1.00 20.87 206 ASN A O 1
ATOM 1559 N N . PHE A 1 207 ? 33.934 29.422 47.693 1.00 16.82 207 PHE A N 1
ATOM 1560 C CA . PHE A 1 207 ? 33.452 29.919 46.412 1.00 17.48 207 PHE A CA 1
ATOM 1561 C C . PHE A 1 207 ? 34.195 29.321 45.242 1.00 18.04 207 PHE A C 1
ATOM 1562 O O . PHE A 1 207 ? 33.581 28.977 44.233 1.00 19.39 207 PHE A O 1
ATOM 1570 N N . MET A 1 208 ? 35.518 29.247 45.363 1.00 19.52 208 MET A N 1
ATOM 1571 C CA . MET A 1 208 ? 36.350 28.870 44.226 1.00 21.20 208 MET A CA 1
ATOM 1572 C C . MET A 1 208 ? 36.620 27.373 44.154 1.00 22.69 208 MET A C 1
ATOM 1573 O O . MET A 1 208 ? 36.709 26.819 43.061 1.00 23.17 208 MET A O 1
ATOM 1578 N N . ILE A 1 209 ? 36.757 26.725 45.305 1.00 23.64 209 ILE A N 1
ATOM 1579 C CA . ILE A 1 209 ? 37.132 25.302 45.345 1.00 26.10 209 ILE A CA 1
ATOM 1580 C C . ILE A 1 209 ? 35.955 24.373 45.616 1.00 29.27 209 ILE A C 1
ATOM 1581 O O . ILE A 1 209 ? 35.987 23.199 45.223 1.00 30.39 209 ILE A O 1
ATOM 1586 N N . GLY A 1 210 ? 34.924 24.890 46.285 1.00 29.80 210 GLY A N 1
ATOM 1587 C CA . GLY A 1 210 ? 33.780 24.076 46.694 1.00 33.82 210 GLY A CA 1
ATOM 1588 C C . GLY A 1 210 ? 34.171 23.256 47.906 1.00 38.21 210 GLY A C 1
ATOM 1589 O O . GLY A 1 210 ? 33.598 22.201 48.173 1.00 42.02 210 GLY A O 1
ATOM 1590 N N . ASN A 1 211 ? 35.182 23.745 48.615 1.00 42.28 211 ASN A N 1
ATOM 1591 C CA . ASN A 1 211 ? 35.595 23.208 49.898 1.00 44.95 211 ASN A CA 1
ATOM 1592 C C . ASN A 1 211 ? 34.681 23.818 50.963 1.00 45.06 211 ASN A C 1
ATOM 1593 O O . ASN A 1 211 ? 34.863 24.973 51.363 1.00 44.38 211 ASN A O 1
ATOM 1598 N N . SER A 1 212 ? 33.689 23.041 51.401 1.00 44.87 212 SER A N 1
ATOM 1599 C CA . SER A 1 212 ? 32.671 23.518 52.343 1.00 45.13 212 SER A CA 1
ATOM 1600 C C . SER A 1 212 ? 33.201 23.715 53.768 1.00 42.93 212 SER A C 1
ATOM 1601 O O . SER A 1 212 ? 32.789 23.016 54.696 1.00 44.31 212 SER A O 1
ATOM 1604 N N . VAL A 1 213 ? 34.101 24.675 53.944 1.00 40.00 213 VAL A N 1
ATOM 1605 C CA . VAL A 1 213 ? 34.690 24.933 55.259 1.00 36.47 213 VAL A CA 1
ATOM 1606 C C . VAL A 1 213 ? 34.034 26.123 55.948 1.00 33.59 213 VAL A C 1
ATOM 1607 O O . VAL A 1 213 ? 33.476 27.002 55.302 1.00 31.98 213 VAL A O 1
ATOM 1611 N N . THR A 1 214 ? 34.076 26.132 57.274 1.00 32.29 214 THR A N 1
ATOM 1612 C CA . THR A 1 214 ? 33.736 27.327 58.021 1.00 32.27 214 THR A CA 1
ATOM 1613 C C . THR A 1 214 ? 35.007 27.772 58.732 1.00 32.31 214 THR A C 1
ATOM 1614 O O . THR A 1 214 ? 35.995 27.031 58.758 1.00 31.69 214 THR A O 1
ATOM 1618 N N . ILE A 1 215 ? 34.991 28.990 59.270 1.00 31.51 215 ILE A N 1
ATOM 1619 C CA . ILE A 1 215 ? 36.110 29.528 60.048 1.00 36.39 215 ILE A CA 1
ATOM 1620 C C . ILE A 1 215 ? 36.740 28.504 61.004 1.00 36.97 215 ILE A C 1
ATOM 1621 O O . ILE A 1 215 ? 37.966 28.433 61.125 1.00 35.32 215 ILE A O 1
ATOM 1626 N N . LYS A 1 216 ? 35.897 27.685 61.634 1.00 39.25 216 LYS A N 1
ATOM 1627 C CA . LYS A 1 216 ? 36.345 26.684 62.608 1.00 40.01 216 LYS A CA 1
ATOM 1628 C C . LYS A 1 216 ? 37.250 25.586 62.036 1.00 40.11 216 LYS A C 1
ATOM 1629 O O . LYS A 1 216 ? 37.893 24.863 62.793 1.00 41.44 216 LYS A O 1
ATOM 1631 N N . ASP A 1 217 ? 37.313 25.476 60.709 1.00 39.78 217 ASP A N 1
ATOM 1632 C CA . ASP A 1 217 ? 38.132 24.457 60.030 1.00 38.78 217 ASP A CA 1
ATOM 1633 C C . ASP A 1 217 ? 39.546 24.932 59.668 1.00 36.44 217 ASP A C 1
ATOM 1634 O O . ASP A 1 217 ? 40.409 24.130 59.307 1.00 35.53 217 ASP A O 1
ATOM 1639 N N . VAL A 1 218 ? 39.773 26.238 59.752 1.00 33.39 218 VAL A N 1
ATOM 1640 C CA . VAL A 1 218 ? 41.033 26.824 59.324 1.00 30.91 218 VAL A CA 1
ATOM 1641 C C . VAL A 1 218 ? 42.035 26.854 60.468 1.00 29.25 218 VAL A C 1
ATOM 1642 O O . VAL A 1 218 ? 41.733 27.358 61.551 1.00 30.59 218 VAL A O 1
ATOM 1646 N N . LYS A 1 219 ? 43.219 26.301 60.219 1.00 29.15 219 LYS A N 1
ATOM 1647 C CA . LYS A 1 219 ? 44.350 26.474 61.117 1.00 28.58 219 LYS A CA 1
ATOM 1648 C C . LYS A 1 219 ? 44.948 27.849 60.826 1.00 28.12 219 LYS A C 1
ATOM 1649 O O . LYS A 1 219 ? 45.383 28.094 59.707 1.00 31.42 219 LYS A O 1
ATOM 1651 N N . PHE A 1 220 ? 44.953 28.745 61.808 1.00 25.46 220 PHE A N 1
ATOM 1652 C CA . PHE A 1 220 ? 45.543 30.087 61.599 1.00 25.60 220 PHE A CA 1
ATOM 1653 C C . PHE A 1 220 ? 46.390 30.576 62.776 1.00 26.26 220 PHE A C 1
ATOM 1654 O O . PHE A 1 220 ? 46.140 30.218 63.938 1.00 26.65 220 PHE A O 1
ATOM 1662 N N . GLU A 1 221 ? 47.391 31.392 62.455 1.00 24.80 221 GLU A N 1
ATOM 1663 C CA . GLU A 1 221 ? 48.277 32.030 63.425 1.00 27.01 221 GLU A CA 1
ATOM 1664 C C . GLU A 1 221 ? 48.491 33.453 62.937 1.00 26.51 221 GLU A C 1
ATOM 1665 O O . GLU A 1 221 ? 48.381 33.716 61.729 1.00 27.23 221 GLU A O 1
ATOM 1671 N N . GLY A 1 222 ? 48.817 34.349 63.857 1.00 26.07 222 GLY A N 1
ATOM 1672 C CA . GLY A 1 222 ? 49.024 35.750 63.530 1.00 25.55 222 GLY A CA 1
ATOM 1673 C C . GLY A 1 222 ? 50.488 36.135 63.556 1.00 24.82 222 GLY A C 1
ATOM 1674 O O . GLY A 1 222 ? 51.362 35.279 63.396 1.00 25.06 222 GLY A O 1
ATOM 1675 N N . ILE A 1 223 ? 50.729 37.431 63.745 1.00 23.18 223 ILE A N 1
ATOM 1676 C CA . ILE A 1 223 ? 52.079 37.997 63.815 1.00 25.23 223 ILE A CA 1
ATOM 1677 C C . ILE A 1 223 ? 52.388 38.534 65.218 1.00 26.75 223 ILE A C 1
ATOM 1678 O O . ILE A 1 223 ? 51.487 38.751 66.028 1.00 27.72 223 ILE A O 1
ATOM 1683 N N . ASN A 1 224 ? 53.673 38.732 65.496 1.00 28.51 224 ASN A N 1
ATOM 1684 C CA . ASN A 1 224 ? 54.144 39.287 66.769 1.00 29.35 224 ASN A CA 1
ATOM 1685 C C . ASN A 1 224 ? 55.623 39.624 66.655 1.00 30.21 224 ASN A C 1
ATOM 1686 O O . ASN A 1 224 ? 56.250 39.343 65.631 1.00 28.58 224 ASN A O 1
ATOM 1691 N N . ARG A 1 225 ? 56.182 40.213 67.708 1.00 32.78 225 ARG A N 1
ATOM 1692 C CA . ARG A 1 225 ? 57.571 40.662 67.691 1.00 34.48 225 ARG A CA 1
ATOM 1693 C C . ARG A 1 225 ? 58.572 39.502 67.651 1.00 36.83 225 ARG A C 1
ATOM 1694 O O . ARG A 1 225 ? 59.764 39.714 67.427 1.00 36.48 225 ARG A O 1
ATOM 1702 N N . ASP A 1 226 ? 58.073 38.284 67.859 1.00 36.76 226 ASP A N 1
ATOM 1703 C CA . ASP A 1 226 ? 58.911 37.091 67.978 1.00 38.66 226 ASP A CA 1
ATOM 1704 C C . ASP A 1 226 ? 59.239 36.394 66.646 1.00 37.88 226 ASP A C 1
ATOM 1705 O O . ASP A 1 226 ? 59.979 35.412 66.612 1.00 36.66 226 ASP A O 1
ATOM 1710 N N . LEU A 1 227 ? 58.708 36.910 65.546 1.00 35.88 227 LEU A N 1
ATOM 1711 C CA . LEU A 1 227 ? 58.971 36.334 64.226 1.00 34.94 227 LEU A CA 1
ATOM 1712 C C . LEU A 1 227 ? 60.462 36.310 63.848 1.00 36.34 227 LEU A C 1
ATOM 1713 O O . LEU A 1 227 ? 61.225 37.181 64.285 1.00 37.60 227 LEU A O 1
ATOM 1718 N N . PRO A 1 228 ? 60.877 35.323 63.023 1.00 36.21 228 PRO A N 1
ATOM 1719 C CA . PRO A 1 228 ? 62.274 35.215 62.573 1.00 37.09 228 PRO A CA 1
ATOM 1720 C C . PRO A 1 228 ? 62.805 36.484 61.920 1.00 38.06 228 PRO A C 1
ATOM 1721 O O . PRO A 1 228 ? 62.106 37.127 61.130 1.00 37.13 228 PRO A O 1
ATOM 1725 N N . LYS A 1 229 ? 64.042 36.838 62.260 1.00 37.64 229 LYS A N 1
ATOM 1726 C CA . LYS A 1 229 ? 64.739 37.914 61.593 1.00 37.55 229 LYS A CA 1
ATOM 1727 C C . LYS A 1 229 ? 65.569 37.328 60.458 1.00 35.87 229 LYS A C 1
ATOM 1728 O O . LYS A 1 229 ? 65.708 36.099 60.317 1.00 36.02 229 LYS A O 1
ATOM 1730 N N . ASN A 1 230 ? 66.109 38.226 59.647 1.00 34.85 230 ASN A N 1
ATOM 1731 C CA . ASN A 1 230 ? 66.928 37.868 58.496 1.00 32.76 230 ASN A CA 1
ATOM 1732 C C . ASN A 1 230 ? 66.144 37.296 57.332 1.00 30.51 230 ASN A C 1
ATOM 1733 O O . ASN A 1 230 ? 66.749 36.898 56.331 1.00 27.55 230 ASN A O 1
ATOM 1738 N N . GLU A 1 231 ? 64.808 37.261 57.455 1.00 29.21 231 GLU A N 1
ATOM 1739 C CA . GLU A 1 231 ? 63.915 36.787 56.391 1.00 28.95 231 GLU A CA 1
ATOM 1740 C C . GLU A 1 231 ? 62.800 37.794 56.186 1.00 25.20 231 GLU A C 1
ATOM 1741 O O . GLU A 1 231 ? 62.391 38.439 57.140 1.00 25.85 231 GLU A O 1
ATOM 1747 N N . LYS A 1 232 ? 62.302 37.902 54.953 1.00 23.63 232 LYS A N 1
ATOM 1748 C CA . LYS A 1 232 ? 61.110 38.716 54.689 1.00 21.05 232 LYS A CA 1
ATOM 1749 C C . LYS A 1 232 ? 59.911 37.807 54.963 1.00 21.16 232 LYS A C 1
ATOM 1750 O O . LYS A 1 232 ? 59.769 36.760 54.335 1.00 21.41 232 LYS A O 1
ATOM 1756 N N . ILE A 1 233 ? 59.076 38.226 55.913 1.00 20.13 233 ILE A N 1
ATOM 1757 C CA . ILE A 1 233 ? 57.939 37.414 56.356 1.00 20.04 233 ILE A CA 1
ATOM 1758 C C . ILE A 1 233 ? 56.662 37.944 55.717 1.00 17.82 233 ILE A C 1
ATOM 1759 O O . ILE A 1 233 ? 56.422 39.168 55.692 1.00 17.94 233 ILE A O 1
ATOM 1764 N N . LYS A 1 234 ? 55.848 37.022 55.214 1.00 17.26 234 LYS A N 1
ATOM 1765 C CA . LYS A 1 234 ? 54.465 37.358 54.830 1.00 15.91 234 LYS A CA 1
ATOM 1766 C C . LYS A 1 2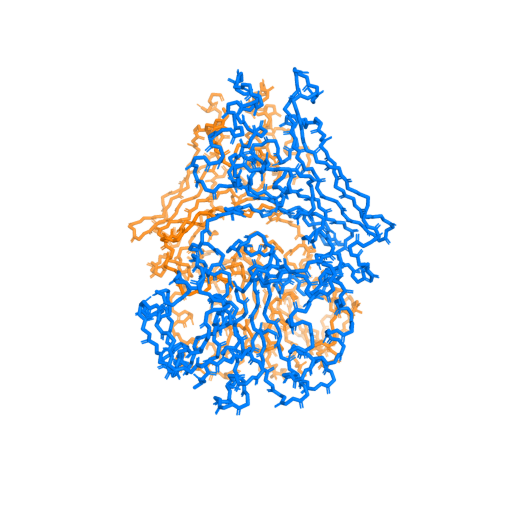34 ? 53.459 36.455 55.539 1.00 17.01 234 LYS A C 1
ATOM 1767 O O . LYS A 1 234 ? 53.745 35.295 55.820 1.00 17.42 234 LYS A O 1
ATOM 1773 N N . LEU A 1 235 ? 52.265 36.990 55.802 1.00 15.99 235 LEU A N 1
ATOM 1774 C CA . LEU A 1 235 ? 51.182 36.174 56.333 1.00 17.31 235 LEU A CA 1
ATOM 1775 C C . LEU A 1 235 ? 50.468 35.493 55.160 1.00 17.14 235 LEU A C 1
ATOM 1776 O O . LEU A 1 235 ? 49.732 36.129 54.389 1.00 18.11 235 LEU A O 1
ATOM 1781 N N . ILE A 1 236 ? 50.760 34.212 55.000 1.00 16.22 236 ILE A N 1
ATOM 1782 C CA . ILE A 1 236 ? 50.306 33.465 53.837 1.00 17.07 236 ILE A CA 1
ATOM 1783 C C . ILE A 1 236 ? 49.010 32.743 54.161 1.00 16.72 236 ILE A C 1
ATOM 1784 O O . ILE A 1 236 ? 48.900 32.035 55.178 1.00 18.13 236 ILE A O 1
ATOM 1789 N N . ALA A 1 237 ? 48.014 32.948 53.302 1.00 16.44 237 ALA A N 1
ATOM 1790 C CA . ALA A 1 237 ? 46.772 32.195 53.403 1.00 15.76 237 ALA A CA 1
ATOM 1791 C C . ALA A 1 237 ? 46.742 31.228 52.234 1.00 16.07 237 ALA A C 1
ATOM 1792 O O . ALA A 1 237 ? 47.086 31.596 51.116 1.00 17.75 237 ALA A O 1
ATOM 1794 N N . TYR A 1 238 ? 46.313 29.992 52.493 1.00 16.11 238 TYR A N 1
ATOM 1795 C CA . TYR A 1 238 ? 46.376 28.939 51.512 1.00 17.22 238 TYR A CA 1
ATOM 1796 C C . TYR A 1 238 ? 45.154 28.063 51.598 1.00 16.59 238 TYR A C 1
ATOM 1797 O O . TYR A 1 238 ? 44.684 27.771 52.692 1.00 16.16 238 TYR A O 1
ATOM 1806 N N . ALA A 1 239 ? 44.666 27.625 50.447 1.00 16.50 239 ALA A N 1
ATOM 1807 C CA . ALA A 1 239 ? 43.634 26.584 50.430 1.00 18.14 239 ALA A CA 1
ATOM 1808 C C . ALA A 1 239 ? 43.769 25.693 49.225 1.00 19.02 239 ALA A C 1
ATOM 1809 O O . ALA A 1 239 ? 44.084 26.146 48.115 1.00 18.26 239 ALA A O 1
ATOM 1811 N N . ASP A 1 240 ? 43.503 24.409 49.449 1.00 21.16 240 ASP A N 1
ATOM 1812 C CA . ASP A 1 240 ? 43.313 23.468 48.350 1.00 23.95 240 ASP A CA 1
ATOM 1813 C C . ASP A 1 240 ? 42.145 22.560 48.722 1.00 26.08 240 ASP A C 1
ATOM 1814 O O . ASP A 1 240 ? 41.372 22.888 49.635 1.00 25.41 240 ASP A O 1
ATOM 1819 N N . GLU A 1 241 ? 42.018 21.428 48.038 1.00 28.42 241 GLU A N 1
ATOM 1820 C CA . GLU A 1 241 ? 40.889 20.539 48.276 1.00 32.48 241 GLU A CA 1
ATOM 1821 C C . GLU A 1 241 ? 41.010 19.834 49.617 1.00 32.29 241 GLU A C 1
ATOM 1822 O O . GLU A 1 241 ? 40.009 19.360 50.152 1.00 34.94 241 GLU A O 1
ATOM 1828 N N . LYS A 1 242 ? 42.223 19.813 50.172 1.00 33.77 242 LYS A N 1
ATOM 1829 C CA . LYS A 1 242 ? 42.525 19.057 51.391 1.00 34.60 242 LYS A CA 1
ATOM 1830 C C . LYS A 1 242 ? 42.715 19.899 52.651 1.00 33.83 242 LYS A C 1
ATOM 1831 O O . LYS A 1 242 ? 42.299 19.487 53.733 1.00 35.44 242 LYS A O 1
ATOM 1833 N N . GLU A 1 243 ? 43.356 21.061 52.530 1.00 30.43 243 GLU A N 1
ATOM 1834 C CA . GLU A 1 243 ? 43.649 21.871 53.713 1.00 27.42 243 GLU A CA 1
ATOM 1835 C C . GLU A 1 243 ? 43.455 23.366 53.480 1.00 24.50 243 GLU A C 1
ATOM 1836 O O . GLU A 1 243 ? 43.500 23.829 52.346 1.00 24.28 243 GLU A O 1
ATOM 1842 N N . VAL A 1 244 ? 43.191 24.087 54.568 1.00 21.70 244 VAL A N 1
ATOM 1843 C CA . VAL A 1 244 ? 43.032 25.548 54.532 1.00 20.18 244 VAL A CA 1
ATOM 1844 C C . VAL A 1 244 ? 43.733 26.100 55.754 1.00 20.63 244 VAL A C 1
ATOM 1845 O O . VAL A 1 244 ? 43.460 25.662 56.887 1.00 21.62 244 VAL A O 1
ATOM 1849 N N . TRP A 1 245 ? 44.644 27.051 55.550 1.00 20.00 245 TRP A N 1
ATOM 1850 C CA . TRP A 1 245 ? 45.412 27.580 56.675 1.00 19.49 245 TRP A CA 1
ATOM 1851 C C . TRP A 1 245 ? 45.947 28.990 56.446 1.00 18.83 245 TRP A C 1
ATOM 1852 O O . TRP A 1 245 ? 45.935 29.488 55.314 1.00 19.52 245 TRP A O 1
ATOM 1863 N N . VAL A 1 246 ? 46.379 29.617 57.532 1.00 17.79 246 VAL A N 1
ATOM 1864 C CA . VAL A 1 246 ? 47.027 30.937 57.501 1.00 18.55 246 VAL A CA 1
ATOM 1865 C C . VAL A 1 246 ? 48.196 30.904 58.468 1.00 20.38 246 VAL A C 1
ATOM 1866 O O . VAL A 1 246 ? 48.016 30.547 59.637 1.00 21.58 246 VAL A O 1
ATOM 1870 N N . LYS A 1 247 ? 49.385 31.279 58.006 1.00 20.85 247 LYS A N 1
ATOM 1871 C CA . LYS A 1 247 ? 50.523 31.368 58.917 1.00 22.80 247 LYS A CA 1
ATOM 1872 C C . LYS A 1 247 ? 51.607 32.276 58.366 1.00 21.07 247 LYS A C 1
ATOM 1873 O O . LYS A 1 247 ? 51.747 32.407 57.131 1.00 19.54 247 LYS A O 1
ATOM 1879 N N . PRO A 1 248 ? 52.374 32.913 59.270 1.00 20.75 248 PRO A N 1
ATOM 1880 C CA . PRO A 1 248 ? 53.485 33.747 58.821 1.00 20.01 248 PRO A CA 1
ATOM 1881 C C . PRO A 1 248 ? 54.658 32.875 58.374 1.00 21.21 248 PRO A C 1
ATOM 1882 O O . PRO A 1 248 ? 55.047 31.942 59.092 1.00 22.55 248 PRO A O 1
ATOM 1886 N N . LEU A 1 249 ? 55.170 33.153 57.178 1.00 20.01 249 LEU A N 1
ATOM 1887 C CA . LEU A 1 249 ? 56.232 32.359 56.564 1.00 21.08 249 LEU A CA 1
ATOM 1888 C C . LEU A 1 249 ? 57.313 33.241 55.954 1.00 21.23 249 LEU A C 1
ATOM 1889 O O . LEU A 1 249 ? 57.043 34.347 55.480 1.00 20.85 249 LEU A O 1
ATOM 1894 N N . PRO A 1 250 ? 58.561 32.738 55.951 1.00 21.81 250 PRO A N 1
ATOM 1895 C CA . PRO A 1 250 ? 59.641 33.431 55.255 1.00 22.98 250 PRO A CA 1
ATOM 1896 C C . PRO A 1 250 ? 59.491 33.220 53.744 1.00 23.27 250 PRO A C 1
ATOM 1897 O O . PRO A 1 250 ? 59.211 32.104 53.291 1.00 26.45 250 PRO A O 1
ATOM 1901 N N . ILE A 1 251 ? 59.647 34.284 52.961 1.00 23.77 251 ILE A N 1
ATOM 1902 C CA . ILE A 1 251 ? 59.328 34.230 51.535 1.00 24.32 251 ILE A CA 1
ATOM 1903 C C . ILE A 1 251 ? 60.583 34.341 50.678 1.00 26.31 251 ILE A C 1
ATOM 1904 O O . ILE A 1 251 ? 61.417 35.205 50.916 1.00 26.45 251 ILE A O 1
ATOM 1909 N N . SER A 1 252 ? 60.704 33.468 49.683 1.00 28.36 252 SER A N 1
ATOM 1910 C CA . SER A 1 252 ? 61.861 33.479 48.789 1.00 30.56 252 SER A CA 1
ATOM 1911 C C . SER A 1 252 ? 61.786 34.623 47.771 1.00 31.46 252 SER A C 1
ATOM 1912 O O . SER A 1 252 ? 60.712 35.119 47.448 1.00 27.91 252 SER A O 1
ATOM 1915 N N . GLN A 1 253 ? 62.942 35.037 47.259 1.00 31.59 253 GLN A N 1
ATOM 1916 C CA . GLN A 1 253 ? 63.012 36.175 46.347 1.00 33.27 253 GLN A CA 1
ATOM 1917 C C . GLN A 1 253 ? 62.380 35.944 44.974 1.00 32.52 253 GLN A C 1
ATOM 1918 O O . GLN A 1 253 ? 61.934 36.897 44.319 1.00 33.01 253 GLN A O 1
ATOM 1924 N N . ASP A 1 254 ? 62.299 34.679 44.569 1.00 32.15 254 ASP A N 1
ATOM 1925 C CA . ASP A 1 254 ? 61.662 34.304 43.307 1.00 33.20 254 ASP A CA 1
ATOM 1926 C C . ASP A 1 254 ? 60.157 34.021 43.457 1.00 31.21 254 ASP A C 1
ATOM 1927 O O . ASP A 1 254 ? 59.475 33.740 42.469 1.00 32.45 254 ASP A O 1
ATOM 1932 N N . ASP A 1 255 ? 59.651 34.103 44.688 1.00 28.49 255 ASP A N 1
ATOM 1933 C CA . ASP A 1 255 ? 58.217 33.940 44.956 1.00 26.83 255 ASP A CA 1
ATOM 1934 C C . ASP A 1 255 ? 57.505 35.198 44.479 1.00 25.81 255 ASP A C 1
ATOM 1935 O O . ASP A 1 255 ? 57.909 36.306 44.844 1.00 24.21 255 ASP A O 1
ATOM 1940 N N . PRO A 1 256 ? 56.454 35.042 43.650 1.00 25.60 256 PRO A N 1
ATOM 1941 C CA . PRO A 1 256 ? 55.661 36.193 43.178 1.00 25.57 256 PRO A CA 1
ATOM 1942 C C . PRO A 1 256 ? 55.058 37.053 44.305 1.00 24.33 256 PRO A C 1
ATOM 1943 O O . PRO A 1 256 ? 54.678 38.199 44.060 1.00 26.40 256 PRO A O 1
ATOM 1947 N N . LEU A 1 257 ? 54.982 36.527 45.523 1.00 22.55 257 LEU A N 1
ATOM 1948 C CA . LEU A 1 257 ? 54.465 37.326 46.644 1.00 21.80 257 LEU A CA 1
ATOM 1949 C C . LEU A 1 257 ? 55.518 38.162 47.373 1.00 20.41 257 LEU A C 1
ATOM 1950 O O . LEU A 1 257 ? 55.184 38.997 48.209 1.00 20.51 257 LEU A O 1
ATOM 1955 N N . TYR A 1 258 ? 56.789 37.964 47.041 1.00 21.34 258 TYR A N 1
ATOM 1956 C CA . TYR A 1 258 ? 57.856 38.624 47.779 1.00 20.01 258 TYR A CA 1
ATOM 1957 C C . TYR A 1 258 ? 57.717 40.137 47.873 1.00 19.24 258 TYR A C 1
ATOM 1958 O O . TYR A 1 258 ? 57.990 40.709 48.922 1.00 18.42 258 TYR A O 1
ATOM 1967 N N . ASN A 1 259 ? 57.330 40.779 46.772 1.00 19.04 259 ASN A N 1
ATOM 1968 C CA . ASN A 1 259 ? 57.237 42.229 46.720 1.00 19.36 259 ASN A CA 1
ATOM 1969 C C . ASN A 1 259 ? 55.829 42.795 46.858 1.00 17.99 259 ASN A C 1
ATOM 1970 O O . ASN A 1 259 ? 55.599 43.965 46.547 1.00 18.47 259 ASN A O 1
ATOM 1975 N N . VAL A 1 260 ? 54.917 41.971 47.381 1.00 17.24 260 VAL A N 1
ATOM 1976 C CA . VAL A 1 260 ? 53.563 42.420 47.688 1.00 15.92 260 VAL A CA 1
ATOM 1977 C C . VAL A 1 260 ? 53.619 43.068 49.058 1.00 16.45 260 VAL A C 1
ATOM 1978 O O . VAL A 1 260 ? 53.506 42.397 50.093 1.00 16.30 260 VAL A O 1
ATOM 1982 N N . ASP A 1 261 ? 53.862 44.382 49.047 1.00 16.70 261 ASP A N 1
ATOM 1983 C CA . ASP A 1 261 ? 54.235 45.106 50.266 1.00 16.56 261 ASP A CA 1
ATOM 1984 C C . ASP A 1 261 ? 53.237 46.158 50.712 1.00 16.39 261 ASP A C 1
ATOM 1985 O O . ASP A 1 261 ? 52.332 46.549 49.967 1.00 18.43 261 ASP A O 1
ATOM 1990 N N . GLY A 1 262 ? 53.383 46.627 51.949 1.00 15.43 262 GLY A N 1
ATOM 1991 C CA . GLY A 1 262 ? 52.521 47.700 52.449 1.00 16.85 262 GLY A CA 1
ATOM 1992 C C . GLY A 1 262 ? 51.146 47.110 52.686 1.00 16.87 262 GLY A C 1
ATOM 1993 O O . GLY A 1 262 ? 51.036 46.024 53.238 1.00 17.53 262 GLY A O 1
ATOM 1994 N N . VAL A 1 263 ? 50.103 47.811 52.251 1.00 16.80 263 VAL A N 1
ATOM 1995 C CA . VAL A 1 263 ? 48.749 47.273 52.372 1.00 16.79 263 VAL A CA 1
ATOM 1996 C C . VAL A 1 263 ? 48.314 46.575 51.082 1.00 16.38 263 VAL A C 1
ATOM 1997 O O . VAL A 1 263 ? 47.130 46.218 50.938 1.00 15.60 263 VAL A O 1
ATOM 2001 N N . GLU A 1 264 ? 49.240 46.387 50.141 1.00 16.01 264 GLU A N 1
ATOM 2002 C CA . GLU A 1 264 ? 48.900 45.623 48.953 1.00 16.57 264 GLU A CA 1
ATOM 2003 C C . GLU A 1 264 ? 48.531 44.197 49.368 1.00 16.74 264 GLU A C 1
ATOM 2004 O O . GLU A 1 264 ? 49.053 43.661 50.353 1.00 16.32 264 GLU A O 1
ATOM 2010 N N . ASN A 1 265 ? 47.595 43.608 48.627 1.00 16.50 265 ASN A N 1
ATOM 2011 C CA . ASN A 1 265 ? 47.269 42.198 48.761 1.00 15.65 265 ASN A CA 1
ATOM 2012 C C . ASN A 1 265 ? 47.447 41.505 47.439 1.00 15.77 265 ASN A C 1
ATOM 2013 O O . ASN A 1 265 ? 47.595 42.143 46.401 1.00 15.59 265 ASN A O 1
ATOM 2018 N N . ALA A 1 266 ? 47.443 40.182 47.467 1.00 16.36 266 ALA A N 1
ATOM 2019 C CA . ALA A 1 266 ? 47.610 39.424 46.223 1.00 16.10 266 ALA A CA 1
ATOM 2020 C C . ALA A 1 266 ? 47.026 38.037 46.375 1.00 16.75 266 ALA A C 1
ATOM 2021 O O . ALA A 1 266 ? 47.009 37.482 47.468 1.00 17.12 266 ALA A O 1
ATOM 2023 N N . LEU A 1 267 ? 46.541 37.485 45.261 1.00 17.35 267 LEU A N 1
ATOM 2024 C CA . LEU A 1 267 ? 46.004 36.136 45.241 1.00 18.71 267 LEU A CA 1
ATOM 2025 C C . LEU A 1 267 ? 46.528 35.392 44.028 1.00 18.14 267 LEU A C 1
ATOM 2026 O O . LEU A 1 267 ? 46.397 35.862 42.893 1.00 18.69 267 LEU A O 1
ATOM 2031 N N . GLU A 1 268 ? 47.095 34.224 44.282 1.00 20.32 268 GLU A N 1
ATOM 2032 C CA . GLU A 1 268 ? 47.586 33.351 43.238 1.00 21.16 268 GLU A CA 1
ATOM 2033 C C . GLU A 1 268 ? 46.551 32.241 43.119 1.00 20.66 268 GLU A C 1
ATOM 2034 O O . GLU A 1 268 ? 46.287 31.533 44.098 1.00 20.15 268 GLU A O 1
ATOM 2040 N N . ILE A 1 269 ? 45.943 32.149 41.938 1.00 19.13 269 ILE A N 1
ATOM 2041 C CA . ILE A 1 269 ? 44.885 31.162 41.655 1.00 18.64 269 ILE A CA 1
ATOM 2042 C C . ILE A 1 269 ? 45.447 30.146 40.660 1.00 19.79 269 ILE A C 1
ATOM 2043 O O . ILE A 1 269 ? 45.770 30.488 39.520 1.00 20.57 269 ILE A O 1
ATOM 2048 N N . THR A 1 270 ? 45.573 28.895 41.096 1.00 19.35 270 THR A N 1
ATOM 2049 C CA . THR A 1 270 ? 46.053 27.828 40.232 1.00 19.83 270 THR A CA 1
ATOM 2050 C C . THR A 1 270 ? 44.860 27.003 39.803 1.00 18.31 270 THR A C 1
ATOM 2051 O O . THR A 1 270 ? 44.161 26.449 40.650 1.00 18.96 270 THR A O 1
ATOM 2055 N N . THR A 1 271 ? 44.635 26.952 38.494 1.00 17.51 271 THR A N 1
ATOM 2056 C CA . THR A 1 271 ? 43.531 26.200 37.903 1.00 17.32 271 THR A CA 1
ATOM 2057 C C . THR A 1 271 ? 44.066 25.112 36.966 1.00 18.58 271 THR A C 1
ATOM 2058 O O . THR A 1 271 ? 45.259 25.042 36.700 1.00 17.87 271 THR A O 1
ATOM 2062 N N . ASP A 1 272 ? 43.160 24.263 36.499 1.00 18.42 272 ASP A N 1
ATOM 2063 C CA . ASP A 1 272 ? 43.521 23.235 35.519 1.00 20.60 272 ASP A CA 1
ATOM 2064 C C . ASP A 1 272 ? 44.044 23.803 34.199 1.00 21.09 272 ASP A C 1
ATOM 2065 O O . ASP A 1 272 ? 44.733 23.105 33.450 1.00 22.03 272 ASP A O 1
ATOM 2070 N N . ILE A 1 273 ? 43.792 25.089 33.935 1.00 19.16 273 ILE A N 1
ATOM 2071 C CA . ILE A 1 273 ? 44.222 25.703 32.674 1.00 19.58 273 ILE A CA 1
ATOM 2072 C C . ILE A 1 273 ? 45.540 26.464 32.862 1.00 19.82 273 ILE A C 1
ATOM 2073 O O . ILE A 1 273 ? 46.418 26.444 31.977 1.00 20.81 273 ILE A O 1
ATOM 2078 N N . GLN A 1 274 ? 45.679 27.120 34.015 1.00 18.77 274 GLN A N 1
ATOM 2079 C CA . GLN A 1 274 ? 46.715 28.131 34.197 1.00 19.59 274 GLN A CA 1
ATOM 2080 C C . GLN A 1 274 ? 46.865 28.551 35.645 1.00 18.66 274 GLN A C 1
ATOM 2081 O O . GLN A 1 274 ? 45.929 28.430 36.439 1.00 18.04 274 GLN A O 1
ATOM 2087 N N . SER A 1 275 ? 48.023 29.125 35.951 1.00 19.83 275 SER A N 1
ATOM 2088 C CA . SER A 1 275 ? 48.242 29.749 37.245 1.00 20.46 275 SER A CA 1
ATOM 2089 C C . SER A 1 275 ? 48.322 31.254 37.012 1.00 20.52 275 SER A C 1
ATOM 2090 O O . SER A 1 275 ? 49.072 31.717 36.139 1.00 23.39 275 SER A O 1
ATOM 2093 N N . ILE A 1 276 ? 47.533 32.011 37.758 1.00 18.64 276 ILE A N 1
ATOM 2094 C CA . ILE A 1 276 ? 47.531 33.456 37.588 1.00 18.47 276 ILE A CA 1
ATOM 2095 C C . ILE A 1 276 ? 47.675 34.121 38.949 1.00 1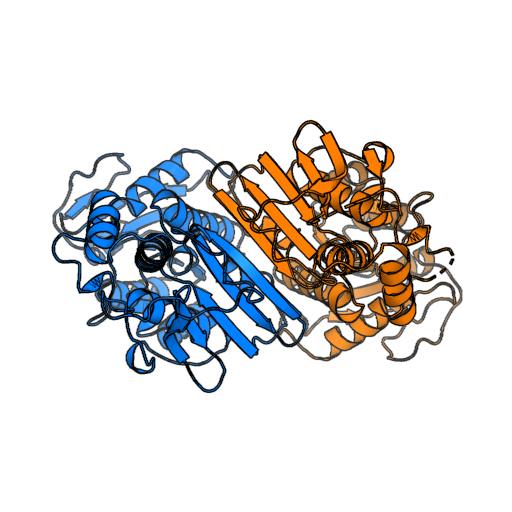7.95 276 ILE A C 1
ATOM 2096 O O . ILE A 1 276 ? 47.473 33.479 39.982 1.00 20.16 276 ILE A O 1
ATOM 2101 N N . LEU A 1 277 ? 48.076 35.393 38.943 1.00 16.91 277 LEU A N 1
ATOM 2102 C CA . LEU A 1 277 ? 48.172 36.148 40.181 1.00 16.51 277 LEU A CA 1
ATOM 2103 C C . LEU A 1 277 ? 47.555 37.507 39.965 1.00 15.73 277 LEU A C 1
ATOM 2104 O O . LEU A 1 277 ? 47.823 38.136 38.959 1.00 15.40 277 LEU A O 1
ATOM 2109 N N . ILE A 1 278 ? 46.759 37.977 40.914 1.00 15.06 278 ILE A N 1
ATOM 2110 C CA . ILE A 1 278 ? 46.264 39.351 40.837 1.00 14.90 278 ILE A CA 1
ATOM 2111 C C . ILE A 1 278 ? 46.694 40.066 42.108 1.00 15.05 278 ILE A C 1
ATOM 2112 O O . ILE A 1 278 ? 46.761 39.440 43.166 1.00 15.37 278 ILE A O 1
ATOM 2117 N N . ARG A 1 279 ? 47.005 41.355 41.993 1.00 15.21 279 ARG A N 1
ATOM 2118 C CA . ARG A 1 279 ? 47.456 42.139 43.161 1.00 15.04 279 ARG A CA 1
ATOM 2119 C C . ARG A 1 279 ? 46.880 43.543 43.100 1.00 14.90 279 ARG A C 1
ATOM 2120 O O . ARG A 1 279 ? 46.671 44.110 42.018 1.00 15.41 279 ARG A O 1
ATOM 2128 N N . GLY A 1 280 ? 46.604 44.098 44.268 1.00 14.41 280 GLY A N 1
ATOM 2129 C CA . GLY A 1 280 ? 46.049 45.433 44.347 1.00 15.05 280 GLY A CA 1
ATOM 2130 C C . GLY A 1 280 ? 45.822 45.749 45.804 1.00 17.04 280 GLY A C 1
ATOM 2131 O O . GLY A 1 280 ? 46.054 44.896 46.662 1.00 18.35 280 GLY A O 1
ATOM 2132 N N . PRO A 1 281 ? 45.351 46.971 46.089 1.00 17.28 281 PRO A N 1
ATOM 2133 C CA . PRO A 1 281 ? 45.188 47.377 47.489 1.00 18.99 281 PRO A CA 1
ATOM 2134 C C . PRO A 1 281 ? 44.235 46.465 48.248 1.00 20.90 281 PRO A C 1
ATOM 2135 O O . PRO A 1 281 ? 43.149 46.151 47.748 1.00 20.84 281 PRO A O 1
ATOM 2139 N N . GLY A 1 282 ? 44.641 46.041 49.444 1.00 22.10 282 GLY A N 1
ATOM 2140 C CA . GLY A 1 282 ? 43.825 45.125 50.245 1.00 24.43 282 GLY A CA 1
ATOM 2141 C C . GLY A 1 282 ? 43.183 45.788 51.445 1.00 28.35 282 GLY A C 1
ATOM 2142 O O . GLY A 1 282 ? 42.488 45.122 5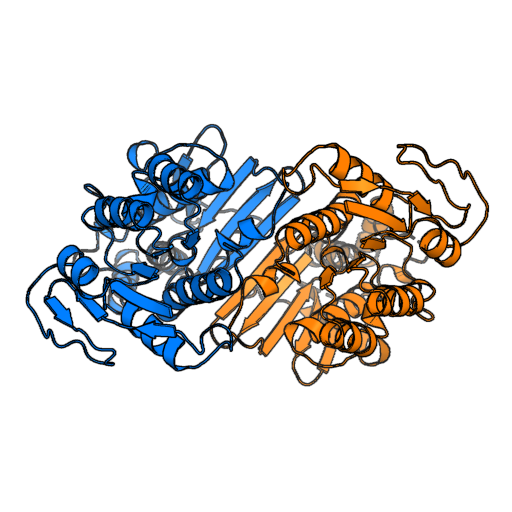2.225 1.00 31.82 282 GLY A O 1
ATOM 2143 N N . ALA A 1 283 ? 43.420 47.093 51.587 1.00 27.45 283 ALA A N 1
ATOM 2144 C CA . ALA A 1 283 ? 42.822 47.910 52.645 1.00 29.49 283 ALA A CA 1
ATOM 2145 C C . ALA A 1 283 ? 42.548 49.319 52.103 1.00 28.54 283 ALA A C 1
ATOM 2146 O O . ALA A 1 283 ? 43.004 49.667 51.003 1.00 28.21 283 ALA A O 1
ATOM 2148 N N . GLY A 1 284 ? 41.782 50.118 52.854 1.00 28.59 284 GLY A N 1
ATOM 2149 C CA . GLY A 1 284 ? 41.370 51.467 52.430 1.00 27.07 284 GLY A CA 1
ATOM 2150 C C . GLY A 1 284 ? 39.864 51.511 52.204 1.00 26.34 284 GLY A C 1
ATOM 2151 O O . GLY A 1 284 ? 39.346 50.712 51.422 1.00 25.91 284 GLY A O 1
ATOM 2152 N N . PRO A 1 285 ? 39.145 52.434 52.876 1.00 25.08 285 PRO A N 1
ATOM 2153 C CA . PRO A 1 285 ? 37.673 52.432 52.782 1.00 23.20 285 PRO A CA 1
ATOM 2154 C C . PRO A 1 285 ? 37.091 52.654 51.387 1.00 22.78 285 PRO A C 1
ATOM 2155 O O . PRO A 1 285 ? 36.070 52.031 51.053 1.00 22.58 285 PRO A O 1
ATOM 2159 N N . VAL A 1 286 ? 37.702 53.529 50.595 1.00 20.81 286 VAL A N 1
ATOM 2160 C CA . VAL A 1 286 ? 37.259 53.766 49.222 1.00 21.23 286 VAL A CA 1
ATOM 2161 C C . VAL A 1 286 ? 37.394 52.446 48.451 1.00 20.07 286 VAL A C 1
ATOM 2162 O O . VAL A 1 286 ? 36.501 52.092 47.685 1.00 20.10 286 VAL A O 1
ATOM 2166 N N . ASN A 1 287 ? 38.497 51.725 48.657 1.00 19.37 287 ASN A N 1
ATOM 2167 C CA . ASN A 1 287 ? 38.696 50.449 47.947 1.00 19.11 287 ASN A CA 1
ATOM 2168 C C . ASN A 1 287 ? 37.631 49.395 48.253 1.00 18.75 287 ASN A C 1
ATOM 2169 O O . ASN A 1 287 ? 37.125 48.738 47.349 1.00 17.42 287 ASN A O 1
ATOM 2174 N N . ALA A 1 288 ? 37.279 49.243 49.526 1.00 17.48 288 ALA A N 1
ATOM 2175 C CA . ALA A 1 288 ? 36.260 48.282 49.928 1.00 17.05 288 ALA A CA 1
ATOM 2176 C C . ALA A 1 288 ? 34.906 48.706 49.370 1.00 15.99 288 ALA A C 1
ATOM 2177 O O . ALA A 1 288 ? 34.158 47.883 48.865 1.00 17.32 288 ALA A O 1
ATOM 2179 N N . ALA A 1 289 ? 34.635 50.003 49.440 1.00 16.72 289 ALA A N 1
ATOM 2180 C CA . ALA A 1 289 ? 33.395 50.557 48.889 1.00 14.71 289 ALA A CA 1
ATOM 2181 C C . ALA A 1 289 ? 33.302 50.347 47.391 1.00 14.86 289 ALA A C 1
ATOM 2182 O O . ALA A 1 289 ? 32.203 50.104 46.875 1.00 14.31 289 ALA A O 1
ATOM 2184 N N . TYR A 1 290 ? 34.449 50.420 46.719 1.00 14.76 290 TYR A N 1
ATOM 2185 C CA . TYR A 1 290 ? 34.478 50.193 45.282 1.00 14.70 290 TYR A CA 1
ATOM 2186 C C . TYR A 1 290 ? 34.194 48.719 44.941 1.00 14.20 290 TYR A C 1
ATOM 2187 O O . TYR A 1 290 ? 33.547 48.443 43.932 1.00 14.66 290 TYR A O 1
ATOM 2196 N N . GLY A 1 291 ? 34.663 47.790 45.767 1.00 14.62 291 GLY A N 1
ATOM 2197 C CA . GLY A 1 291 ? 34.289 46.371 45.638 1.00 12.83 291 GLY A CA 1
ATOM 2198 C C . GLY A 1 291 ? 32.757 46.243 45.645 1.00 13.75 291 GLY A C 1
ATOM 2199 O O . GLY A 1 291 ? 32.155 45.582 44.780 1.00 13.97 291 GLY A O 1
ATOM 2200 N N . ALA A 1 292 ? 32.111 46.910 46.603 1.00 13.27 292 ALA A N 1
ATOM 2201 C CA . ALA A 1 292 ? 30.630 46.864 46.665 1.00 13.09 292 ALA A CA 1
ATOM 2202 C C . ALA A 1 292 ? 29.969 47.582 45.486 1.00 13.67 292 ALA A C 1
ATOM 2203 O O . ALA A 1 292 ? 28.943 47.105 44.984 1.00 13.16 292 ALA A O 1
ATOM 2205 N N . LEU A 1 293 ? 30.538 48.722 45.061 1.00 13.88 293 LEU A N 1
ATOM 2206 C CA . LEU A 1 293 ? 30.015 49.434 43.893 1.00 13.98 293 LEU A CA 1
ATOM 2207 C C . LEU A 1 293 ? 30.159 48.594 42.655 1.00 14.17 293 LEU A C 1
ATOM 2208 O O . LEU A 1 293 ? 29.233 48.547 41.806 1.00 14.42 293 LEU A O 1
ATOM 2213 N N . SER A 1 294 ? 31.286 47.887 42.548 1.00 13.89 294 SER A N 1
ATOM 2214 C CA . SER A 1 294 ? 31.492 47.021 41.387 1.00 13.64 294 SER A CA 1
ATOM 2215 C C . SER A 1 294 ? 30.422 45.949 41.361 1.00 13.93 294 SER A C 1
ATOM 2216 O O . SER A 1 294 ? 29.841 45.693 40.314 1.00 14.82 294 SER A O 1
ATOM 2219 N N . ASP A 1 295 ? 30.116 45.369 42.523 1.00 13.34 295 ASP A N 1
ATOM 2220 C CA . ASP A 1 295 ? 29.073 44.360 42.608 1.00 13.52 295 ASP A CA 1
ATOM 2221 C C . ASP A 1 295 ? 27.722 44.931 42.231 1.00 13.79 295 ASP A C 1
ATOM 2222 O O . ASP A 1 295 ? 26.919 44.239 41.605 1.00 14.57 295 ASP A O 1
ATOM 2227 N N . LEU A 1 296 ? 27.452 46.174 42.631 1.00 14.40 296 LEU A N 1
ATOM 2228 C CA . LEU A 1 296 ? 26.139 46.790 42.354 1.00 14.85 296 LEU A CA 1
ATOM 2229 C C . LEU A 1 296 ? 25.969 46.982 40.837 1.00 14.95 296 LEU A C 1
ATOM 2230 O O . LEU A 1 296 ? 24.894 46.735 40.302 1.00 15.84 296 LEU A O 1
ATOM 2235 N N . ILE A 1 297 ? 27.032 47.417 40.179 1.00 15.39 297 ILE A N 1
ATOM 2236 C CA . ILE A 1 297 ? 26.966 47.594 38.719 1.00 14.99 297 ILE A CA 1
ATOM 2237 C C . ILE A 1 297 ? 26.799 46.230 38.048 1.00 16.15 297 ILE A C 1
ATOM 2238 O O . ILE A 1 297 ? 25.994 46.086 37.117 1.00 16.48 297 ILE A O 1
ATOM 2243 N N . LEU A 1 298 ? 27.561 45.237 38.497 1.00 15.84 298 LEU A N 1
ATOM 2244 C CA . LEU A 1 298 ? 27.420 43.883 37.967 1.00 16.66 298 LEU A CA 1
ATOM 2245 C C . LEU A 1 298 ? 26.007 43.352 38.189 1.00 16.67 298 LEU A C 1
ATOM 2246 O O . LEU A 1 298 ? 25.438 42.707 37.315 1.00 18.47 298 LEU A O 1
ATOM 2251 N N . LEU A 1 299 ? 25.433 43.624 39.359 1.00 16.99 299 LEU A N 1
ATOM 2252 C CA . LEU A 1 299 ? 24.058 43.212 39.606 1.00 16.89 299 LEU A CA 1
ATOM 2253 C C . LEU A 1 299 ? 23.079 43.825 38.593 1.00 18.84 299 LEU A C 1
ATOM 2254 O O . LEU A 1 299 ? 22.189 43.124 38.078 1.00 19.79 299 LEU A O 1
ATOM 2259 N N . LYS A 1 300 ? 23.230 45.123 38.341 1.00 19.27 300 LYS A N 1
ATOM 2260 C CA . LYS A 1 300 ? 22.372 45.840 37.392 1.00 21.26 300 LYS A CA 1
ATOM 2261 C C . LYS A 1 300 ? 22.520 45.288 35.978 1.00 21.59 300 LYS A C 1
ATOM 2262 O O . LYS A 1 300 ? 21.566 45.297 35.208 1.00 24.35 300 LYS A O 1
ATOM 2268 N N . ARG A 1 301 ? 23.713 44.797 35.666 1.00 20.74 301 ARG A N 1
ATOM 2269 C CA . ARG A 1 301 ? 23.995 44.122 34.388 1.00 22.08 301 ARG A CA 1
ATOM 2270 C C . ARG A 1 301 ? 23.467 42.691 34.372 1.00 21.52 301 ARG A C 1
ATOM 2271 O O . ARG A 1 301 ? 23.468 42.043 33.309 1.00 22.69 301 ARG A O 1
ATOM 2279 N N . ASP A 1 302 ? 23.041 42.195 35.540 1.00 21.15 302 ASP A N 1
ATOM 2280 C CA . ASP A 1 302 ? 22.614 40.800 35.723 1.00 22.20 302 ASP A CA 1
ATOM 2281 C C . ASP A 1 302 ? 23.767 39.829 35.496 1.00 22.57 302 ASP A C 1
ATOM 2282 O O . ASP A 1 302 ? 23.631 38.777 34.847 1.00 22.45 302 ASP A O 1
ATOM 2287 N N . CYS A 1 303 ? 24.902 40.198 36.080 1.00 22.15 303 CYS A N 1
ATOM 2288 C CA . CYS A 1 303 ? 26.140 39.466 35.907 1.00 21.80 303 CYS A CA 1
ATOM 2289 C C . CYS A 1 303 ? 26.755 39.033 37.229 1.00 22.45 303 CYS A C 1
ATOM 2290 O O . CYS A 1 303 ? 27.964 38.833 37.320 1.00 24.24 303 CYS A O 1
ATOM 2293 N N . LEU A 1 304 ? 25.914 38.892 38.248 1.00 20.86 304 LEU A N 1
ATOM 2294 C CA . LEU A 1 304 ? 26.284 38.188 39.472 1.00 21.62 304 LEU A CA 1
ATOM 2295 C C . LEU A 1 304 ? 25.671 36.789 39.465 1.00 23.22 304 LEU A C 1
ATOM 2296 O O . LEU A 1 304 ? 25.031 36.406 38.489 1.00 27.07 304 LEU A O 1
ATOM 2302 N N . MET B 1 1 ? 22.274 26.490 20.392 1.00 30.41 1 MET B N 1
ATOM 2303 C CA . MET B 1 1 ? 23.209 27.560 19.953 1.00 30.03 1 MET B CA 1
ATOM 2304 C C . MET B 1 1 ? 24.280 26.949 19.059 1.00 27.16 1 MET B C 1
ATOM 2305 O O . MET B 1 1 ? 24.960 26.012 19.451 1.00 27.59 1 MET B O 1
ATOM 2310 N N . LYS B 1 2 ? 24.398 27.482 17.849 1.00 24.72 2 LYS B N 1
ATOM 2311 C CA . LYS B 1 2 ? 25.230 26.880 16.812 1.00 23.02 2 LYS B CA 1
ATOM 2312 C C . LYS B 1 2 ? 26.447 27.755 16.531 1.00 20.67 2 LYS B C 1
ATOM 2313 O O . LYS B 1 2 ? 26.299 28.942 16.251 1.00 20.61 2 LYS B O 1
ATOM 2319 N N . LEU B 1 3 ? 27.628 27.146 16.592 1.00 19.48 3 LEU B N 1
ATOM 2320 C CA . LEU B 1 3 ? 28.889 27.828 16.282 1.00 18.91 3 LEU B CA 1
ATOM 2321 C C . LEU B 1 3 ? 29.407 27.487 14.907 1.00 18.42 3 LEU B C 1
ATOM 2322 O O . LEU B 1 3 ? 29.298 26.346 14.468 1.00 18.31 3 LEU B O 1
ATOM 2327 N N . LEU B 1 4 ? 30.021 28.472 14.259 1.00 17.59 4 LEU B N 1
ATOM 2328 C CA . LEU B 1 4 ? 30.884 28.187 13.124 1.00 16.89 4 LEU B CA 1
ATOM 2329 C C . LEU B 1 4 ? 32.317 28.393 13.633 1.00 16.89 4 LEU B C 1
ATOM 2330 O O . LEU B 1 4 ? 32.634 29.486 14.073 1.00 16.78 4 LEU B O 1
ATOM 2335 N N . LEU B 1 5 ? 33.144 27.352 13.604 1.00 15.81 5 LEU B N 1
ATOM 2336 C CA . LEU B 1 5 ? 34.538 27.472 14.038 1.00 16.37 5 LEU B CA 1
ATOM 2337 C C . LEU B 1 5 ? 35.395 27.754 12.815 1.00 16.65 5 LEU B C 1
ATOM 2338 O O . LEU B 1 5 ? 35.477 26.927 11.901 1.00 17.58 5 LEU B O 1
ATOM 2343 N N . PHE B 1 6 ? 36.009 28.938 12.798 1.00 15.72 6 PHE B N 1
ATOM 2344 C CA . PHE B 1 6 ? 36.860 29.377 11.690 1.00 15.31 6 PHE B CA 1
ATOM 2345 C C . PHE B 1 6 ? 38.300 29.226 12.115 1.00 16.49 6 PHE B C 1
ATOM 2346 O O . PHE B 1 6 ? 38.788 29.988 12.960 1.00 15.84 6 PHE B O 1
ATOM 2354 N N . GLY B 1 7 ? 38.971 28.239 11.536 1.00 15.90 7 GLY B N 1
ATOM 2355 C CA . GLY B 1 7 ? 40.335 27.882 11.952 1.00 15.92 7 GLY B CA 1
ATOM 2356 C C . GLY B 1 7 ? 40.329 26.555 12.697 1.00 16.43 7 GLY B C 1
ATOM 2357 O O . GLY B 1 7 ? 39.445 26.295 13.550 1.00 17.47 7 GLY B O 1
ATOM 2358 N N . TYR B 1 8 ? 41.313 25.714 12.385 1.00 15.76 8 TYR B N 1
ATOM 2359 C CA . TYR B 1 8 ? 41.438 24.417 13.068 1.00 16.52 8 TYR B CA 1
ATOM 2360 C C . TYR B 1 8 ? 42.886 23.960 13.152 1.00 17.36 8 TYR B C 1
ATOM 2361 O O . TYR B 1 8 ? 43.241 22.788 12.916 1.00 18.40 8 TYR B O 1
ATOM 2370 N N . GLY B 1 9 ? 43.722 24.921 13.514 1.00 16.56 9 GLY B N 1
ATOM 2371 C CA . GLY B 1 9 ? 45.083 24.617 13.967 1.00 16.54 9 GLY B CA 1
ATOM 2372 C C . GLY B 1 9 ? 45.049 24.280 15.448 1.00 16.35 9 GLY B C 1
ATOM 2373 O O . GLY B 1 9 ? 44.018 23.879 15.981 1.00 17.46 9 GLY B O 1
ATOM 2374 N N . ASN B 1 10 ? 46.166 24.464 16.134 1.00 17.07 10 ASN B N 1
ATOM 2375 C CA . ASN B 1 10 ? 46.218 24.076 17.537 1.00 18.09 10 ASN B CA 1
ATOM 2376 C C . ASN B 1 10 ? 45.197 24.754 18.431 1.00 17.48 10 ASN B C 1
ATOM 2377 O O . ASN B 1 10 ? 44.642 24.112 19.326 1.00 17.82 10 ASN B O 1
ATOM 2382 N N . VAL B 1 11 ? 44.927 26.035 18.184 1.00 16.69 11 VAL B N 1
ATOM 2383 C CA . VAL B 1 11 ? 43.915 26.728 18.989 1.00 15.68 11 VAL B CA 1
ATOM 2384 C C . VAL B 1 11 ? 42.508 26.165 18.762 1.00 15.34 11 VAL B C 1
ATOM 2385 O O . VAL B 1 11 ? 41.826 25.840 19.724 1.00 16.19 11 VAL B O 1
ATOM 2389 N N . GLY B 1 12 ? 42.071 26.047 17.505 1.00 15.54 12 GLY B N 1
ATOM 2390 C CA . GLY B 1 12 ? 40.755 25.474 17.248 1.00 15.08 12 GLY B CA 1
ATOM 2391 C C . GLY B 1 12 ? 40.623 24.047 17.780 1.00 14.71 12 GLY B C 1
ATOM 2392 O O . GLY B 1 12 ? 39.568 23.681 18.294 1.00 15.08 12 GLY B O 1
ATOM 2393 N N . LYS B 1 13 ? 41.680 23.246 17.628 1.00 15.54 13 LYS B N 1
ATOM 2394 C CA . LYS B 1 13 ? 41.624 21.875 18.137 1.00 16.16 13 LYS B CA 1
ATOM 2395 C C . LYS B 1 13 ? 41.465 21.900 19.659 1.00 16.60 13 LYS B C 1
ATOM 2396 O O . LYS B 1 13 ? 40.661 21.138 20.218 1.00 18.35 13 LYS B O 1
ATOM 2402 N N . ALA B 1 14 ? 42.177 22.811 20.314 1.00 16.41 14 ALA B N 1
ATOM 2403 C CA . ALA B 1 14 ? 42.076 22.911 21.773 1.00 16.13 14 ALA B CA 1
ATOM 2404 C C . ALA B 1 14 ? 40.696 23.406 22.180 1.00 16.90 14 ALA B C 1
ATOM 2405 O O . ALA B 1 14 ? 40.159 22.991 23.216 1.00 16.94 14 ALA B O 1
ATOM 2407 N N . PHE B 1 15 ? 40.133 24.313 21.380 1.00 15.90 15 PHE B N 1
ATOM 2408 C CA . PHE B 1 15 ? 38.812 24.840 21.653 1.00 15.93 15 PHE B CA 1
ATOM 2409 C C . PHE B 1 15 ? 37.752 23.762 21.588 1.00 17.02 15 PHE B C 1
ATOM 2410 O O . PHE B 1 15 ? 36.887 23.683 22.452 1.00 17.81 15 PHE B O 1
ATOM 2418 N N . ARG B 1 16 ? 37.822 22.936 20.551 1.00 16.34 16 ARG B N 1
ATOM 2419 C CA . ARG B 1 16 ? 36.817 21.912 20.387 1.00 17.59 16 ARG B CA 1
ATOM 2420 C C . ARG B 1 16 ? 36.911 20.929 21.552 1.00 17.76 16 ARG B C 1
ATOM 2421 O O . ARG B 1 16 ? 35.888 20.495 22.076 1.00 18.01 16 ARG B O 1
ATOM 2429 N N . LYS B 1 17 ? 38.136 20.624 21.966 1.00 17.44 17 LYS B N 1
ATOM 2430 C CA . LYS B 1 17 ? 38.367 19.723 23.099 1.00 18.81 17 LYS B CA 1
ATOM 2431 C C . LYS B 1 17 ? 37.780 20.297 24.392 1.00 19.02 17 LYS B C 1
ATOM 2432 O O . LYS B 1 17 ? 37.068 19.604 25.119 1.00 20.40 17 LYS B O 1
ATOM 2438 N N . LEU B 1 18 ? 38.050 21.574 24.662 1.00 18.55 18 LEU B N 1
ATOM 2439 C CA . LEU B 1 18 ? 37.507 22.196 25.873 1.00 18.87 18 LEU B CA 1
ATOM 2440 C C . LEU B 1 18 ? 35.976 22.180 25.888 1.00 18.93 18 LEU B C 1
ATOM 2441 O O . LEU B 1 18 ? 35.352 21.958 26.924 1.00 20.77 18 LEU B O 1
ATOM 2446 N N . LEU B 1 19 ? 35.374 22.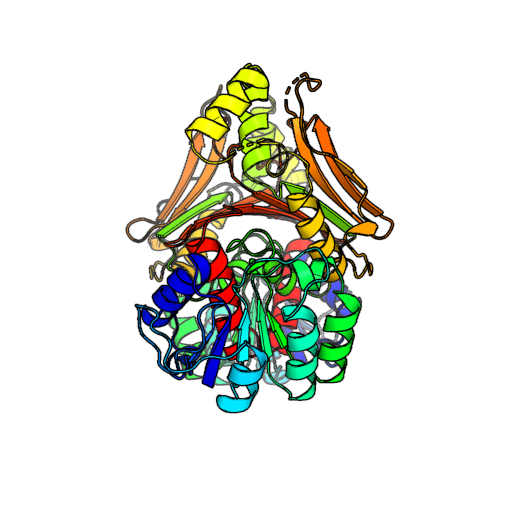473 24.741 1.00 19.24 19 LEU B N 1
ATOM 2447 C CA . LEU B 1 19 ? 33.938 22.508 24.601 1.00 20.34 19 LEU B CA 1
ATOM 2448 C C . LEU B 1 19 ? 33.330 21.144 24.954 1.00 21.78 19 LEU B C 1
ATOM 2449 O O . LEU B 1 19 ? 32.310 21.077 25.630 1.00 23.43 19 LEU B O 1
ATOM 2454 N N . HIS B 1 20 ? 33.996 20.076 24.539 1.00 22.77 20 HIS B N 1
ATOM 2455 C CA . HIS B 1 20 ? 33.484 18.720 24.783 1.00 25.05 20 HIS B CA 1
ATOM 2456 C C . HIS B 1 20 ? 33.744 18.197 26.188 1.00 27.72 20 HIS B C 1
ATOM 2457 O O . HIS B 1 20 ? 33.222 17.160 26.566 1.00 28.07 20 HIS B O 1
ATOM 2464 N N . GLU B 1 21 ? 34.531 18.934 26.964 1.00 26.01 21 GLU B N 1
ATOM 2465 C CA . GLU B 1 21 ? 34.834 18.550 28.345 1.00 25.68 21 GLU B CA 1
ATOM 2466 C C . GLU B 1 21 ? 33.734 18.971 29.328 1.00 26.97 21 GLU B C 1
ATOM 2467 O O . GLU B 1 21 ? 33.859 18.750 30.531 1.00 27.71 21 GLU B O 1
ATOM 2473 N N . LYS B 1 22 ? 32.660 19.560 28.804 1.00 29.65 22 LYS B N 1
ATOM 2474 C CA . LYS B 1 22 ? 31.462 19.932 29.570 1.00 31.40 22 LYS B CA 1
ATOM 2475 C C . LYS B 1 22 ? 31.804 20.719 30.840 1.00 31.34 22 LYS B C 1
ATOM 2476 O O . LYS B 1 22 ? 31.502 20.302 31.964 1.00 32.33 22 LYS B O 1
ATOM 2478 N N . ARG B 1 23 ? 32.451 21.863 30.638 1.00 30.19 23 ARG B N 1
ATOM 2479 C CA . ARG B 1 23 ? 33.050 22.602 31.742 1.00 29.04 23 ARG B CA 1
ATOM 2480 C C . ARG B 1 23 ? 32.085 23.576 32.402 1.00 29.06 23 ARG B C 1
ATOM 2481 O O . ARG B 1 23 ? 32.372 24.120 33.469 1.00 27.23 23 ARG B O 1
ATOM 2489 N N . SER B 1 24 ? 30.928 23.769 31.784 1.00 27.63 24 SER B N 1
ATOM 2490 C CA . SER B 1 24 ? 29.930 24.691 32.301 1.00 29.28 24 SER B CA 1
ATOM 2491 C C . SER B 1 24 ? 28.558 24.279 31.787 1.00 29.71 24 SER B C 1
ATOM 2492 O O . SER B 1 24 ? 28.421 23.913 30.616 1.00 30.42 24 SER B O 1
ATOM 2495 N N . PRO B 1 25 ? 27.535 24.336 32.656 1.00 30.15 25 PRO B N 1
ATOM 2496 C CA . PRO B 1 25 ? 26.158 24.071 32.238 1.00 30.82 25 PRO B CA 1
ATOM 2497 C C . PRO B 1 25 ? 25.678 25.038 31.157 1.00 31.00 25 PRO B C 1
ATOM 2498 O O . PRO B 1 25 ? 24.826 24.679 30.348 1.00 31.65 25 PRO B O 1
ATOM 2502 N N . GLU B 1 26 ? 26.247 26.243 31.136 1.00 29.76 26 GLU B N 1
ATOM 2503 C CA . GLU B 1 26 ? 25.921 27.251 30.137 1.00 30.93 26 GLU B CA 1
ATOM 2504 C C . GLU B 1 26 ? 26.181 26.764 28.714 1.00 28.50 26 GLU B C 1
ATOM 2505 O O . GLU B 1 26 ? 25.647 27.335 27.771 1.00 31.44 26 GLU B O 1
ATOM 2511 N N . LEU B 1 27 ? 26.986 25.712 28.567 1.00 28.19 27 LEU B N 1
ATOM 2512 C CA . LEU B 1 27 ? 27.351 25.200 27.238 1.00 27.37 27 LEU B CA 1
ATOM 2513 C C . LEU B 1 27 ? 26.617 23.918 26.824 1.00 27.60 27 LEU B C 1
ATOM 2514 O O . LEU B 1 27 ? 26.942 23.319 25.801 1.00 27.11 27 LEU B O 1
ATOM 2519 N N . ASN B 1 28 ? 25.630 23.496 27.617 1.00 29.57 28 ASN B N 1
ATOM 2520 C CA . ASN B 1 28 ? 24.893 22.260 27.334 1.00 30.39 28 ASN B CA 1
ATOM 2521 C C . ASN B 1 28 ? 24.176 22.231 25.983 1.00 29.75 28 ASN B C 1
ATOM 2522 O O . ASN B 1 28 ? 24.040 21.171 25.373 1.00 32.27 28 ASN B O 1
ATOM 2527 N N . ASP B 1 29 ? 23.720 23.390 25.527 1.00 27.46 29 ASP B N 1
ATOM 2528 C CA . ASP B 1 29 ? 22.994 23.482 24.261 1.00 27.09 29 ASP B CA 1
ATOM 2529 C C . ASP B 1 29 ? 23.857 23.979 23.105 1.00 25.50 29 ASP B C 1
ATOM 2530 O O . ASP B 1 29 ? 23.339 24.316 22.045 1.00 26.61 29 ASP B O 1
ATOM 2535 N N . VAL B 1 30 ? 25.169 24.042 23.321 1.00 23.58 30 VAL B N 1
ATOM 2536 C CA . VAL B 1 30 ? 26.071 24.553 22.287 1.00 23.71 30 VAL B CA 1
ATOM 2537 C C . VAL B 1 30 ? 26.613 23.435 21.417 1.00 22.93 30 VAL B C 1
ATOM 2538 O O . VAL B 1 30 ? 27.162 22.455 21.920 1.00 23.87 30 VAL B O 1
ATOM 2542 N N . ILE B 1 31 ? 26.461 23.589 20.105 1.00 21.98 31 ILE B N 1
ATOM 2543 C CA . ILE B 1 31 ? 27.088 22.674 19.169 1.00 22.48 31 ILE B CA 1
ATOM 2544 C C . ILE B 1 31 ? 27.886 23.427 18.129 1.00 21.70 31 ILE B C 1
ATOM 2545 O O . ILE B 1 31 ? 27.621 24.600 17.866 1.00 20.10 31 ILE B O 1
ATOM 2550 N N . ILE B 1 32 ? 28.881 22.737 17.585 1.00 21.34 32 ILE B N 1
ATOM 2551 C CA . ILE B 1 32 ? 29.663 23.214 16.438 1.00 20.16 32 ILE B CA 1
ATOM 2552 C C . ILE B 1 32 ? 28.948 22.708 15.188 1.00 20.39 32 ILE B C 1
ATOM 2553 O O . ILE B 1 32 ? 28.891 21.488 14.959 1.00 22.14 32 ILE B O 1
ATOM 2558 N N . GLY B 1 33 ? 28.388 23.637 14.413 1.00 19.56 33 GLY B N 1
ATOM 2559 C CA . GLY B 1 33 ? 27.687 23.315 13.168 1.00 20.07 33 GLY B CA 1
ATOM 2560 C C . GLY B 1 33 ? 28.629 23.014 12.031 1.00 20.78 33 GLY B C 1
ATOM 2561 O O . GLY B 1 33 ? 28.281 22.272 11.097 1.00 21.74 33 GLY B O 1
ATOM 2562 N N . GLY B 1 34 ? 29.836 23.575 12.092 1.00 18.25 34 GLY B N 1
ATOM 2563 C CA . GLY B 1 34 ? 30.826 23.343 11.057 1.00 17.56 34 GLY B CA 1
ATOM 2564 C C . GLY B 1 34 ? 32.159 23.949 11.418 1.00 16.12 34 GLY B C 1
ATOM 2565 O O . GLY B 1 34 ? 32.227 24.836 12.264 1.00 17.58 34 GLY B O 1
ATOM 2566 N N . ILE B 1 35 ? 33.202 23.448 10.773 1.00 15.11 35 ILE B N 1
ATOM 2567 C CA . ILE B 1 35 ? 34.580 23.905 10.962 1.00 15.16 35 ILE B CA 1
ATOM 2568 C C . ILE B 1 35 ? 35.104 24.261 9.579 1.00 16.05 35 ILE B C 1
ATOM 2569 O O . ILE B 1 35 ? 34.907 23.500 8.625 1.00 17.33 35 ILE B O 1
ATOM 2574 N N . VAL B 1 36 ? 35.749 25.415 9.441 1.00 15.94 36 VAL B N 1
ATOM 2575 C CA . VAL B 1 36 ? 36.241 25.841 8.122 1.00 17.57 36 VAL B CA 1
ATOM 2576 C C . VAL B 1 36 ? 37.735 26.164 8.226 1.00 18.20 36 VAL B C 1
ATOM 2577 O O . VAL B 1 36 ? 38.171 26.831 9.172 1.00 20.03 36 VAL B O 1
ATOM 2581 N N . THR B 1 37 ? 38.525 25.633 7.295 1.00 18.27 37 THR B N 1
ATOM 2582 C CA . THR B 1 37 ? 39.961 25.925 7.237 1.00 19.06 37 THR B CA 1
ATOM 2583 C C . THR B 1 37 ? 40.307 26.264 5.799 1.00 20.98 37 THR B C 1
ATOM 2584 O O . THR B 1 37 ? 39.433 26.297 4.945 1.00 19.96 37 THR B O 1
ATOM 2588 N N . ARG B 1 38 ? 41.594 26.471 5.526 1.00 22.89 38 ARG B N 1
ATOM 2589 C CA . ARG B 1 38 ? 41.996 26.731 4.146 1.00 25.64 38 ARG B CA 1
ATOM 2590 C C . ARG B 1 38 ? 41.766 25.515 3.244 1.00 26.00 38 ARG B C 1
ATOM 2591 O O . ARG B 1 38 ? 41.797 25.653 2.019 1.00 28.07 38 ARG B O 1
ATOM 2599 N N . ARG B 1 39 ? 41.525 24.342 3.838 1.00 23.76 39 ARG B N 1
ATOM 2600 C CA . ARG B 1 39 ? 41.283 23.101 3.083 1.00 24.33 39 ARG B CA 1
ATOM 2601 C C . ARG B 1 39 ? 39.807 22.871 2.757 1.00 24.01 39 ARG B C 1
ATOM 2602 O O . ARG B 1 39 ? 39.478 21.896 2.076 1.00 26.04 39 ARG B O 1
ATOM 2610 N N . GLY B 1 40 ? 38.917 23.725 3.262 1.00 19.88 40 GLY B N 1
ATOM 2611 C CA . GLY B 1 40 ? 37.487 23.544 2.991 1.00 18.22 40 GLY B CA 1
ATOM 2612 C C . GLY B 1 40 ? 36.603 23.582 4.215 1.00 18.31 40 GLY B C 1
ATOM 2613 O O . GLY B 1 40 ? 36.982 24.129 5.256 1.00 18.15 40 GLY B O 1
ATOM 2614 N N . ILE B 1 41 ? 35.400 23.030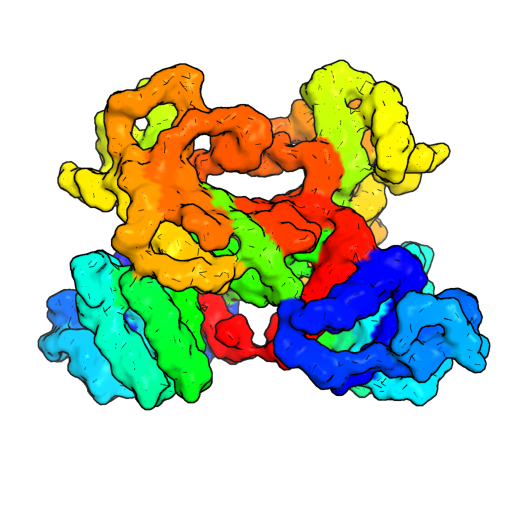 4.076 1.00 17.21 41 ILE B N 1
ATOM 2615 C CA . ILE B 1 41 ? 34.364 23.127 5.117 1.00 18.03 41 ILE B CA 1
ATOM 2616 C C . ILE B 1 41 ? 33.947 21.739 5.576 1.00 18.33 41 ILE B C 1
ATOM 2617 O O . ILE B 1 41 ? 33.581 20.906 4.740 1.00 18.54 41 ILE B O 1
ATOM 2622 N N . MET B 1 42 ? 34.016 21.491 6.890 1.00 17.47 42 MET B N 1
ATOM 2623 C CA . MET B 1 42 ? 33.484 20.245 7.459 1.00 18.27 42 MET B CA 1
ATOM 2624 C C . MET B 1 42 ? 32.198 20.614 8.170 1.00 18.51 42 MET B C 1
ATOM 2625 O O . MET B 1 42 ? 32.203 21.442 9.092 1.00 18.54 42 MET B O 1
ATOM 2630 N N . LEU B 1 43 ? 31.096 19.993 7.759 1.00 18.36 43 LEU B N 1
ATOM 2631 C CA . LEU B 1 43 ? 29.771 20.331 8.269 1.00 18.95 43 LEU B CA 1
ATOM 2632 C C . LEU B 1 43 ? 29.371 19.407 9.413 1.00 20.33 43 LEU B C 1
ATOM 2633 O O . LEU B 1 43 ? 28.212 19.002 9.523 1.00 21.88 43 LEU B O 1
ATOM 2638 N N . GLN B 1 44 ? 30.342 19.093 10.260 1.00 19.91 44 GLN B N 1
ATOM 2639 C CA . GLN B 1 44 ? 30.177 18.160 11.357 1.00 21.41 44 GLN B CA 1
ATOM 2640 C C . GLN B 1 44 ? 31.131 18.561 12.462 1.00 21.89 44 GLN B C 1
ATOM 2641 O O . GLN B 1 44 ? 32.151 19.187 12.211 1.00 21.61 44 GLN B O 1
ATOM 2647 N N . ASP B 1 45 ? 30.797 18.192 13.692 1.00 23.07 45 ASP B N 1
ATOM 2648 C CA . ASP B 1 45 ? 31.728 18.383 14.774 1.00 24.04 45 ASP B CA 1
ATOM 2649 C C . ASP B 1 45 ? 32.425 17.064 15.006 1.00 25.05 45 ASP B C 1
ATOM 2650 O O . ASP B 1 45 ? 31.836 16.116 15.561 1.00 27.72 45 ASP B O 1
ATOM 2655 N N . LYS B 1 46 ? 33.673 17.011 14.573 1.00 23.70 46 LYS B N 1
ATOM 2656 C CA . LYS B 1 46 ? 34.501 15.844 14.761 1.00 23.58 46 LYS B CA 1
ATOM 2657 C C . LYS B 1 46 ? 35.890 16.281 15.157 1.00 23.79 46 LYS B C 1
ATOM 2658 O O . LYS B 1 46 ? 36.317 17.404 14.849 1.00 22.19 46 LYS B O 1
ATOM 2664 N N . GLU B 1 47 ? 36.581 15.410 15.886 1.00 24.06 47 GLU B N 1
ATOM 2665 C CA . GLU B 1 47 ? 37.941 15.707 16.341 1.00 24.49 47 GLU B CA 1
ATOM 2666 C C . GLU B 1 47 ? 38.867 15.939 15.166 1.00 24.33 47 GLU B C 1
ATOM 2667 O O . GLU B 1 47 ? 39.700 16.858 15.185 1.00 24.03 47 GLU B O 1
ATOM 2673 N N . ASP B 1 48 ? 38.734 15.103 14.143 1.00 24.74 48 ASP B N 1
ATOM 2674 C CA . ASP B 1 48 ? 39.612 15.172 12.995 1.00 26.36 48 ASP B CA 1
ATOM 2675 C C . ASP B 1 48 ? 38.906 15.938 11.900 1.00 24.03 48 ASP B C 1
ATOM 2676 O O . ASP B 1 48 ? 37.725 15.699 11.640 1.00 25.29 48 ASP B O 1
ATOM 2681 N N . PHE B 1 49 ? 39.619 16.882 11.299 1.00 22.84 49 PHE B N 1
ATOM 2682 C CA . PHE B 1 49 ? 39.080 17.683 10.218 1.00 21.22 49 PHE B CA 1
ATOM 2683 C C . PHE B 1 49 ? 39.182 16.958 8.878 1.00 21.82 49 PHE B C 1
ATOM 2684 O O . PHE B 1 49 ? 40.276 16.617 8.442 1.00 22.77 49 PHE B O 1
ATOM 2692 N N . THR B 1 50 ? 38.031 16.731 8.246 1.00 20.14 50 THR B N 1
ATOM 2693 C CA . THR B 1 50 ? 37.968 16.162 6.903 1.00 21.09 50 THR B CA 1
ATOM 2694 C C . THR B 1 50 ? 36.934 17.006 6.166 1.00 19.88 50 THR B C 1
ATOM 2695 O O . THR B 1 50 ? 35.779 17.061 6.576 1.00 19.20 50 THR B O 1
ATOM 2699 N N . PRO B 1 51 ? 37.350 17.706 5.092 1.00 20.39 51 PRO B N 1
ATOM 2700 C CA . PRO B 1 51 ? 36.371 18.572 4.438 1.00 20.52 51 PRO B CA 1
ATOM 2701 C C . PRO B 1 51 ? 35.249 17.792 3.730 1.00 21.13 51 PRO B C 1
ATOM 2702 O O . PRO B 1 51 ? 35.497 16.763 3.078 1.00 21.74 51 PRO B O 1
ATOM 2706 N N . ASP B 1 52 ? 34.024 18.262 3.913 1.00 19.21 52 ASP B N 1
ATOM 2707 C CA . ASP B 1 52 ? 32.854 17.748 3.193 1.00 19.59 52 ASP B CA 1
ATOM 2708 C C . ASP B 1 52 ? 32.651 18.517 1.895 1.00 22.00 52 ASP B C 1
ATOM 2709 O O . ASP B 1 52 ? 32.170 17.957 0.893 1.00 21.60 52 ASP B O 1
ATOM 2714 N N . LEU B 1 53 ? 33.000 19.802 1.912 1.00 21.52 53 LEU B N 1
ATOM 2715 C CA . LEU B 1 53 ? 32.866 20.642 0.712 1.00 24.09 53 LEU B CA 1
ATOM 2716 C C . LEU B 1 53 ? 34.073 21.536 0.559 1.00 23.81 53 LEU B C 1
ATOM 2717 O O . LEU B 1 53 ? 34.756 21.833 1.525 1.00 21.24 53 LEU B O 1
ATOM 2722 N N . GLU B 1 54 ? 34.324 21.983 -0.667 1.00 24.26 54 GLU B N 1
ATOM 2723 C CA . GLU B 1 54 ? 35.251 23.079 -0.857 1.00 26.47 54 GLU B CA 1
ATOM 2724 C C . GLU B 1 54 ? 34.536 24.408 -0.562 1.00 23.85 54 GLU B C 1
ATOM 2725 O O . GLU B 1 54 ? 33.297 24.517 -0.579 1.00 23.52 54 GLU B O 1
ATOM 2731 N N . GLY B 1 55 ? 35.317 25.424 -0.235 1.00 22.72 55 GLY B N 1
ATOM 2732 C CA . GLY B 1 55 ? 34.728 26.737 -0.041 1.00 22.96 55 GLY B CA 1
ATOM 2733 C C . GLY B 1 55 ? 35.367 27.466 1.108 1.00 21.55 55 GLY B C 1
ATOM 2734 O O . GLY B 1 55 ? 36.021 26.853 1.958 1.00 23.11 55 GLY B O 1
ATOM 2735 N N . ASP B 1 56 ? 35.198 28.781 1.114 1.00 20.92 56 ASP B N 1
ATOM 2736 C CA . ASP B 1 56 ? 35.825 29.607 2.132 1.00 20.09 56 ASP B CA 1
ATOM 2737 C C . ASP B 1 56 ? 34.868 29.918 3.283 1.00 18.85 56 ASP B C 1
ATOM 2738 O O . ASP B 1 56 ? 33.739 29.416 3.336 1.00 18.65 56 ASP B O 1
ATOM 2743 N N . VAL B 1 57 ? 35.328 30.767 4.195 1.00 18.22 57 VAL B N 1
ATOM 2744 C CA . VAL B 1 57 ? 34.588 31.076 5.407 1.00 18.36 57 VAL B CA 1
ATOM 2745 C C . VAL B 1 57 ? 33.250 31.749 5.101 1.00 17.70 57 VAL B C 1
ATOM 2746 O O . VAL B 1 57 ? 32.300 31.534 5.829 1.00 19.84 57 VAL B O 1
ATOM 2750 N N . PHE B 1 58 ? 33.171 32.547 4.032 1.00 18.80 58 PHE B N 1
ATOM 2751 C CA . PHE B 1 58 ? 31.881 33.175 3.689 1.00 20.00 58 PHE B CA 1
ATOM 2752 C C . PHE B 1 58 ? 30.871 32.170 3.188 1.00 18.98 58 PHE B C 1
ATOM 2753 O O . PHE B 1 58 ? 29.686 32.275 3.532 1.00 20.37 58 PHE B O 1
ATOM 2761 N N . LYS B 1 59 ? 31.330 31.202 2.395 1.00 20.45 59 LYS B N 1
ATOM 2762 C CA . LYS B 1 59 ? 30.459 30.105 1.971 1.00 19.94 59 LYS B CA 1
ATOM 2763 C C . LYS B 1 59 ? 29.975 29.308 3.182 1.00 20.11 59 LYS B C 1
ATOM 2764 O O . LYS B 1 59 ? 28.789 29.018 3.284 1.00 20.16 59 LYS B O 1
ATOM 2770 N N . ALA B 1 60 ? 30.886 28.987 4.106 1.00 19.21 60 ALA B N 1
ATOM 2771 C CA . ALA B 1 60 ? 30.513 28.274 5.336 1.00 18.96 60 ALA B CA 1
ATOM 2772 C C . ALA B 1 60 ? 29.472 29.051 6.139 1.00 19.35 60 ALA B C 1
ATOM 2773 O O . ALA B 1 60 ? 28.479 28.497 6.627 1.00 18.54 60 ALA B O 1
ATOM 2775 N N . PHE B 1 61 ? 29.703 30.353 6.250 1.00 18.28 61 PHE B N 1
ATOM 2776 C CA . PHE B 1 61 ? 28.810 31.219 6.997 1.00 19.55 61 PHE B CA 1
ATOM 2777 C C . PHE B 1 61 ? 27.406 31.220 6.399 1.00 20.20 61 PHE B C 1
ATOM 2778 O O . PHE B 1 61 ? 26.445 31.104 7.135 1.00 19.75 61 PHE B O 1
ATOM 2786 N N . GLU B 1 62 ? 27.307 31.317 5.065 1.00 20.28 62 GLU B N 1
ATOM 2787 C CA . GLU B 1 62 ? 26.001 31.376 4.397 1.00 22.21 62 GLU B CA 1
ATOM 2788 C C . GLU B 1 62 ? 25.249 30.044 4.487 1.00 21.64 62 GLU B C 1
ATOM 2789 O O . GLU B 1 62 ? 24.017 30.012 4.703 1.00 22.04 62 GLU B O 1
ATOM 2795 N N . LYS B 1 63 ? 26.002 28.960 4.334 1.00 20.64 63 LYS B N 1
ATOM 2796 C CA . LYS B 1 63 ? 25.472 27.605 4.402 1.00 22.43 63 LYS B CA 1
ATOM 2797 C C . LYS B 1 63 ? 24.952 27.216 5.787 1.00 22.44 63 LYS B C 1
ATOM 2798 O O . LYS B 1 63 ? 23.843 26.677 5.922 1.00 22.57 63 LYS B O 1
ATOM 2804 N N . ILE B 1 64 ? 25.750 27.500 6.807 1.00 20.79 64 ILE B N 1
ATOM 2805 C CA . ILE B 1 64 ? 25.485 27.052 8.172 1.00 22.11 64 ILE B CA 1
ATOM 2806 C C . ILE B 1 64 ? 24.519 27.947 8.962 1.00 21.97 64 ILE B C 1
ATOM 2807 O O . ILE B 1 64 ? 23.754 27.448 9.784 1.00 23.13 64 ILE B O 1
ATOM 2812 N N . LYS B 1 65 ? 24.562 29.264 8.719 1.00 20.85 65 LYS B N 1
ATOM 2813 C CA . LYS B 1 65 ? 23.747 30.230 9.472 1.00 21.37 65 LYS B CA 1
ATOM 2814 C C . LYS B 1 65 ? 23.928 30.064 10.990 1.00 20.08 65 LYS B C 1
ATOM 2815 O O . LYS B 1 65 ? 22.968 29.812 11.732 1.00 21.36 65 LYS B O 1
ATOM 2821 N N . PRO B 1 66 ? 25.178 30.200 11.458 1.00 18.95 66 PRO B N 1
ATOM 2822 C CA . PRO B 1 66 ? 25.447 30.038 12.875 1.00 18.43 66 PRO B CA 1
ATOM 2823 C C . PRO B 1 66 ? 24.927 31.202 13.696 1.00 18.52 66 PRO B C 1
ATOM 2824 O O . PRO B 1 66 ? 24.718 32.299 13.182 1.00 19.73 66 PRO B O 1
ATOM 2828 N N . ASP B 1 67 ? 24.735 30.954 14.980 1.00 19.17 67 ASP B N 1
ATOM 2829 C CA . ASP B 1 67 ? 24.436 31.999 15.930 1.00 20.18 67 ASP B CA 1
ATOM 2830 C C . ASP B 1 67 ? 25.680 32.796 16.324 1.00 19.29 67 ASP B C 1
ATOM 2831 O O . ASP B 1 67 ? 25.579 33.964 16.676 1.00 19.62 67 ASP B O 1
ATOM 2836 N N . ILE B 1 68 ? 26.841 32.153 16.265 1.00 18.91 68 ILE B N 1
ATOM 2837 C CA . ILE B 1 68 ? 28.103 32.733 16.709 1.00 18.91 68 ILE B CA 1
ATOM 2838 C C . ILE B 1 68 ? 29.201 32.236 15.774 1.00 17.81 68 ILE B C 1
ATOM 2839 O O . ILE B 1 68 ? 29.211 31.059 15.424 1.00 17.56 68 ILE B O 1
ATOM 2844 N N . ILE B 1 69 ? 30.101 33.124 15.355 1.00 16.84 69 ILE B N 1
ATOM 2845 C CA . ILE B 1 69 ? 31.368 32.703 14.726 1.00 17.14 69 ILE B CA 1
ATOM 2846 C C . ILE B 1 69 ? 32.482 32.729 15.774 1.00 16.70 69 ILE B C 1
ATOM 2847 O O . ILE B 1 69 ? 32.647 33.727 16.479 1.00 16.75 69 ILE B O 1
ATOM 2852 N N . VAL B 1 70 ? 33.224 31.626 15.876 1.00 15.56 70 VAL B N 1
ATOM 2853 C CA . VAL B 1 70 ? 34.389 31.574 16.748 1.00 15.67 70 VAL B CA 1
ATOM 2854 C C . VAL B 1 70 ? 35.588 31.612 15.802 1.00 15.43 70 VAL B C 1
ATOM 2855 O O . VAL B 1 70 ? 35.831 30.648 15.047 1.00 15.38 70 VAL B O 1
ATOM 2859 N N . ASP B 1 71 ? 36.335 32.724 15.825 1.00 14.99 71 ASP B N 1
ATOM 2860 C CA . ASP B 1 71 ? 37.476 32.907 14.933 1.00 15.29 71 ASP B CA 1
ATOM 2861 C C . ASP B 1 71 ? 38.777 32.584 15.650 1.00 15.67 71 ASP B C 1
ATOM 2862 O O . ASP B 1 71 ? 39.213 33.353 16.535 1.00 15.88 71 ASP B O 1
ATOM 2867 N N . VAL B 1 72 ? 39.373 31.434 15.308 1.00 14.90 72 VAL B N 1
ATOM 2868 C CA . VAL B 1 72 ? 40.680 31.039 15.850 1.00 16.12 72 VAL B CA 1
ATOM 2869 C C . VAL B 1 72 ? 41.692 30.872 14.717 1.00 16.01 72 VAL B C 1
ATOM 2870 O O . VAL B 1 72 ? 42.659 30.116 14.819 1.00 17.66 72 VAL B O 1
ATOM 2874 N N . SER B 1 73 ? 41.475 31.607 13.632 1.00 15.94 73 SER B N 1
ATOM 2875 C CA . SER B 1 73 ? 42.262 31.457 12.425 1.00 16.21 73 SER B CA 1
ATOM 2876 C C . SER B 1 73 ? 43.538 32.297 12.536 1.00 17.54 73 SER B C 1
ATOM 2877 O O . SER B 1 73 ? 43.689 33.083 13.474 1.00 18.25 73 SER B O 1
ATOM 2880 N N . SER B 1 74 ? 44.434 32.114 11.566 1.00 19.36 74 SER B N 1
ATOM 2881 C CA . SER B 1 74 ? 45.721 32.802 11.538 1.00 19.26 74 SER B CA 1
ATOM 2882 C C . SER B 1 74 ? 45.551 34.305 11.379 1.00 19.00 74 SER B C 1
ATOM 2883 O O . SER B 1 74 ? 44.722 34.778 10.589 1.00 20.62 74 SER B O 1
ATOM 2886 N N . ALA B 1 75 ? 46.357 35.053 12.111 1.00 19.46 75 ALA B N 1
ATOM 2887 C CA . ALA B 1 75 ? 46.279 36.505 12.076 1.00 19.87 75 ALA B CA 1
ATOM 2888 C C . ALA B 1 75 ? 46.913 37.023 10.776 1.00 20.52 75 ALA B C 1
ATOM 2889 O O . ALA B 1 75 ? 48.077 36.753 10.499 1.00 22.28 75 ALA B O 1
ATOM 2891 N N . ASN B 1 76 ? 46.115 37.711 9.966 1.00 19.65 76 ASN B N 1
ATOM 2892 C CA . ASN B 1 76 ? 46.609 38.315 8.727 1.00 20.57 76 ASN B CA 1
ATOM 2893 C C . ASN B 1 76 ? 46.771 39.814 8.962 1.00 18.75 76 ASN B C 1
ATOM 2894 O O . ASN B 1 76 ? 45.813 40.559 8.886 1.00 20.02 76 ASN B O 1
ATOM 2899 N N . TYR B 1 77 ? 47.981 40.247 9.273 1.00 20.92 77 TYR B N 1
ATOM 2900 C CA . TYR B 1 77 ? 48.182 41.662 9.579 1.00 22.08 77 TYR B CA 1
ATOM 2901 C C . TYR B 1 77 ? 48.324 42.566 8.348 1.00 24.72 77 TYR B C 1
ATOM 2902 O O . TYR B 1 77 ? 48.429 43.790 8.495 1.00 25.22 77 TYR B O 1
ATOM 2911 N N . ASN B 1 78 ? 48.318 41.983 7.150 1.00 23.85 78 ASN B N 1
ATOM 2912 C CA . ASN B 1 78 ? 48.346 42.808 5.934 1.00 24.82 78 ASN B CA 1
ATOM 2913 C C . ASN B 1 78 ? 47.100 43.677 5.831 1.00 24.88 78 ASN B C 1
ATOM 2914 O O . ASN B 1 78 ? 47.175 44.886 5.593 1.00 25.65 78 ASN B O 1
ATOM 2919 N N . ASN B 1 79 ? 45.940 43.062 6.027 1.00 21.40 79 ASN B N 1
ATOM 2920 C CA . ASN B 1 79 ? 44.685 43.768 5.930 1.00 21.12 79 ASN B CA 1
ATOM 2921 C C . ASN B 1 79 ? 43.558 43.206 6.774 1.00 20.33 79 ASN B C 1
ATOM 2922 O O . ASN B 1 79 ? 42.420 43.658 6.651 1.00 20.82 79 ASN B O 1
ATOM 2927 N N . GLY B 1 80 ? 43.870 42.237 7.639 1.00 19.86 80 GLY B N 1
ATOM 2928 C CA . GLY B 1 80 ? 42.843 41.687 8.536 1.00 19.59 80 GLY B CA 1
ATOM 2929 C C . GLY B 1 80 ? 41.811 40.774 7.887 1.00 18.70 80 GLY B C 1
ATOM 2930 O O . GLY B 1 80 ? 40.906 40.313 8.551 1.00 19.88 80 GLY B O 1
ATOM 2931 N N . GLU B 1 81 ? 41.954 40.486 6.590 1.00 18.44 81 GLU B N 1
ATOM 2932 C CA . GLU B 1 81 ? 40.949 39.728 5.853 1.00 17.63 81 GLU B CA 1
ATOM 2933 C C . GLU B 1 81 ? 41.245 38.232 5.791 1.00 16.28 81 GLU B C 1
ATOM 2934 O O . GLU B 1 81 ? 42.403 37.838 5.826 1.00 17.00 81 GLU B O 1
ATOM 2940 N N . PRO B 1 82 ? 40.191 37.397 5.696 1.00 17.37 82 PRO B N 1
ATOM 2941 C CA . PRO B 1 82 ? 38.779 37.745 5.581 1.00 17.09 82 PRO B CA 1
ATOM 2942 C C . PRO B 1 82 ? 38.053 38.086 6.889 1.00 16.20 82 PRO B C 1
ATOM 2943 O O . PRO B 1 82 ? 36.873 38.441 6.860 1.00 17.37 82 PRO B O 1
ATOM 2947 N N . SER B 1 83 ? 38.735 37.972 8.025 1.00 16.19 83 SER B N 1
ATOM 2948 C CA . SER B 1 83 ? 38.056 38.138 9.301 1.00 17.48 83 SER B CA 1
ATOM 2949 C C . SER B 1 83 ? 37.398 39.506 9.423 1.00 16.16 83 SER B C 1
ATOM 2950 O O . SER B 1 83 ? 36.284 39.603 9.877 1.00 17.75 83 SER B O 1
ATOM 2953 N N . LEU B 1 84 ? 38.092 40.562 9.015 1.00 17.11 84 LEU B N 1
ATOM 2954 C CA . LEU B 1 84 ? 37.532 41.891 9.149 1.00 17.96 84 LEU B CA 1
ATOM 2955 C C . LEU B 1 84 ? 36.167 42.040 8.441 1.00 18.18 84 LEU B C 1
ATOM 2956 O O . LEU B 1 84 ? 35.186 42.459 9.052 1.00 19.11 84 LEU B O 1
ATOM 2961 N N . SER B 1 85 ? 36.095 41.680 7.154 1.00 18.37 85 SER B N 1
ATOM 2962 C CA . SER B 1 85 ? 34.827 41.780 6.458 1.00 19.25 85 SER B CA 1
ATOM 2963 C C . SER B 1 85 ? 33.800 40.789 6.974 1.00 18.60 85 SER B C 1
ATOM 2964 O O . SER B 1 85 ? 32.595 41.089 7.015 1.00 20.90 85 SER B O 1
ATOM 2967 N N . LEU B 1 86 ? 34.270 39.608 7.380 1.00 18.88 86 LEU B N 1
ATOM 2968 C CA . LEU B 1 86 ? 33.380 38.608 7.955 1.00 19.41 86 LEU B CA 1
ATOM 2969 C C . LEU B 1 86 ? 32.705 39.123 9.230 1.00 18.09 86 LEU B C 1
ATOM 2970 O O . LEU B 1 86 ? 31.502 38.933 9.406 1.00 19.57 86 LEU B O 1
ATOM 2975 N N . TYR B 1 87 ? 33.469 39.769 10.113 1.00 18.80 87 TYR B N 1
ATOM 2976 C CA . TYR B 1 87 ? 32.874 40.281 11.352 1.00 18.50 87 TYR B CA 1
ATOM 2977 C C . TYR B 1 87 ? 31.788 41.310 11.072 1.00 19.24 87 TYR B C 1
ATOM 2978 O O . TYR B 1 87 ? 30.734 41.299 11.709 1.00 20.19 87 TYR B O 1
ATOM 2987 N N . LYS B 1 88 ? 32.052 42.195 10.109 1.00 21.86 88 LYS B N 1
ATOM 2988 C CA . LYS B 1 88 ? 31.071 43.222 9.793 1.00 22.51 88 LYS B CA 1
ATOM 2989 C C . LYS B 1 88 ? 29.803 42.591 9.230 1.00 22.92 88 LYS B C 1
ATOM 2990 O O . LYS B 1 88 ? 28.705 43.005 9.586 1.00 22.76 88 LYS B O 1
ATOM 2996 N N . GLU B 1 89 ? 29.957 41.579 8.376 1.00 22.70 89 GLU B N 1
ATOM 2997 C CA . GLU B 1 89 ? 28.796 40.856 7.841 1.00 25.22 89 GLU B CA 1
ATOM 2998 C C . GLU B 1 89 ? 28.012 40.144 8.941 1.00 22.89 89 GLU B C 1
ATOM 2999 O O . GLU B 1 89 ? 26.777 40.203 8.985 1.00 21.66 89 GLU B O 1
ATOM 3005 N N . ALA B 1 90 ? 28.739 39.491 9.848 1.00 21.65 90 ALA B N 1
ATOM 3006 C CA . ALA B 1 90 ? 28.118 38.763 10.948 1.00 21.38 90 ALA B CA 1
ATOM 3007 C C . ALA B 1 90 ? 27.330 39.714 11.839 1.00 21.44 90 ALA B C 1
ATOM 3008 O O . ALA B 1 90 ? 26.186 39.434 12.207 1.00 20.93 90 ALA B O 1
ATOM 3010 N N . ILE B 1 91 ? 27.952 40.846 12.165 1.00 21.32 91 ILE B N 1
ATOM 3011 C CA . ILE B 1 91 ? 27.337 41.847 13.025 1.00 22.08 91 ILE B CA 1
ATOM 3012 C C . ILE B 1 91 ? 26.023 42.350 12.415 1.00 22.60 91 ILE B C 1
ATOM 3013 O O . ILE B 1 91 ? 25.027 42.442 13.116 1.00 24.08 91 ILE B O 1
ATOM 3018 N N . LYS B 1 92 ? 26.043 42.631 11.110 1.00 24.40 92 LYS B N 1
ATOM 3019 C CA . LYS B 1 92 ? 24.852 43.107 10.389 1.00 25.06 92 LYS B CA 1
ATOM 3020 C C . LYS B 1 92 ? 23.725 42.070 10.395 1.00 26.31 92 LYS B C 1
ATOM 3021 O O . LYS B 1 92 ? 22.556 42.433 10.281 1.00 28.02 92 LYS B O 1
ATOM 3027 N N . ASP B 1 93 ? 24.080 40.789 10.543 1.00 24.01 93 ASP B N 1
ATOM 3028 C CA . ASP B 1 93 ? 23.120 39.690 10.671 1.00 23.88 93 ASP B CA 1
ATOM 3029 C C . ASP B 1 93 ? 22.748 39.361 12.117 1.00 24.28 93 ASP B C 1
ATOM 3030 O O . ASP B 1 93 ? 21.995 38.410 12.356 1.00 25.81 93 ASP B O 1
ATOM 3035 N N . GLY B 1 94 ? 23.315 40.090 13.072 1.00 22.92 94 GLY B N 1
ATOM 3036 C CA . GLY B 1 94 ? 23.075 39.833 14.494 1.00 22.71 94 GLY B CA 1
ATOM 3037 C C . GLY B 1 94 ? 23.749 38.559 14.983 1.00 21.85 94 GLY B C 1
ATOM 3038 O O . GLY B 1 94 ? 23.283 37.926 15.941 1.00 23.39 94 GLY B O 1
ATOM 3039 N N . VAL B 1 95 ? 24.854 38.198 14.333 1.00 20.30 95 VAL B N 1
ATOM 3040 C CA . VAL B 1 95 ? 25.638 37.010 14.705 1.00 19.68 95 VAL B CA 1
ATOM 3041 C C . VAL B 1 95 ? 26.809 37.469 15.570 1.00 18.78 95 VAL B C 1
ATOM 3042 O O . VAL B 1 95 ? 27.557 38.347 15.161 1.00 18.94 95 VAL B O 1
ATOM 3046 N N . ASN B 1 96 ? 26.930 36.909 16.773 1.00 19.47 96 ASN B N 1
ATOM 3047 C CA . ASN B 1 96 ? 27.989 37.287 17.686 1.00 19.67 96 ASN B CA 1
ATOM 3048 C C . ASN B 1 96 ? 29.317 36.726 17.240 1.00 18.62 96 ASN B C 1
ATOM 3049 O O . ASN B 1 96 ? 29.380 35.751 16.470 1.00 17.87 96 ASN B O 1
ATOM 3054 N N . ILE B 1 97 ? 30.386 37.373 17.676 1.00 18.07 97 ILE B N 1
ATOM 3055 C CA . ILE B 1 97 ? 31.723 36.965 17.305 1.00 17.50 97 ILE B CA 1
ATOM 3056 C C . ILE B 1 97 ? 32.523 36.723 18.573 1.00 18.21 97 ILE B C 1
ATOM 3057 O O . ILE B 1 97 ? 32.467 37.528 19.500 1.00 17.88 97 ILE B O 1
ATOM 3062 N N . ILE B 1 98 ? 33.234 35.596 18.606 1.00 15.69 98 ILE B N 1
ATOM 3063 C CA . ILE B 1 98 ? 34.259 35.340 19.611 1.00 16.48 98 ILE B CA 1
ATOM 3064 C C . ILE B 1 98 ? 35.560 35.123 18.864 1.00 15.95 98 ILE B C 1
ATOM 3065 O O . ILE B 1 98 ? 35.608 34.314 17.914 1.00 15.85 98 ILE B O 1
ATOM 3070 N N . THR B 1 99 ? 36.626 35.823 19.259 1.00 14.80 99 THR B N 1
ATOM 3071 C CA . THR B 1 99 ? 37.856 35.778 18.481 1.00 15.37 99 THR B CA 1
ATOM 3072 C C . THR B 1 99 ? 39.124 35.686 19.299 1.00 15.38 99 THR B C 1
ATOM 3073 O O . THR B 1 99 ? 39.196 36.262 20.392 1.00 14.93 99 THR B O 1
ATOM 3077 N N . THR B 1 100 ? 40.106 34.967 18.767 1.00 14.37 100 THR B N 1
ATOM 3078 C CA . THR B 1 100 ? 41.480 34.998 19.272 1.00 15.61 100 THR B CA 1
ATOM 3079 C C . THR B 1 100 ? 42.401 35.580 18.206 1.00 15.79 100 THR B C 1
ATOM 3080 O O . THR B 1 100 ? 43.627 35.575 18.368 1.00 16.16 100 THR B O 1
ATOM 3084 N N . ASN B 1 101 ? 41.810 36.056 17.108 1.00 15.47 101 ASN B N 1
ATOM 3085 C CA . ASN B 1 101 ? 42.566 36.606 15.956 1.00 15.77 101 ASN B CA 1
ATOM 3086 C C . ASN B 1 101 ? 42.792 38.114 16.145 1.00 15.20 101 ASN B C 1
ATOM 3087 O O . ASN B 1 101 ? 41.857 38.907 15.998 1.00 15.33 101 ASN B O 1
ATOM 3092 N N . LYS B 1 102 ? 44.030 38.488 16.480 1.00 15.95 102 LYS B N 1
ATOM 3093 C CA . LYS B 1 102 ? 44.368 39.877 16.797 1.00 16.70 102 LYS B CA 1
ATOM 3094 C C . LYS B 1 102 ? 44.243 40.843 15.635 1.00 18.01 102 LYS B C 1
ATOM 3095 O O . LYS B 1 102 ? 43.970 42.013 15.855 1.00 18.92 102 LYS B O 1
ATOM 3101 N N . ALA B 1 103 ? 44.449 40.356 14.416 1.00 17.66 103 ALA B N 1
ATOM 3102 C CA . ALA B 1 103 ? 44.608 41.259 13.268 1.00 17.89 103 ALA B CA 1
ATOM 3103 C C . ALA B 1 103 ? 43.461 42.233 12.979 1.00 18.60 103 ALA B C 1
ATOM 3104 O O . ALA B 1 103 ? 43.721 43.445 12.878 1.00 17.33 103 ALA B O 1
ATOM 3106 N N . PRO B 1 104 ? 42.213 41.735 12.834 1.00 18.41 104 PRO B N 1
ATOM 3107 C CA . PRO B 1 104 ? 41.116 42.693 12.583 1.00 19.01 104 PRO B CA 1
ATOM 3108 C C . PRO B 1 104 ? 41.014 43.765 13.675 1.00 19.61 104 PRO B C 1
ATOM 3109 O O . PRO B 1 104 ? 40.725 44.916 13.374 1.00 19.87 104 PRO B O 1
ATOM 3113 N N . LEU B 1 105 ? 41.266 43.401 14.929 1.00 18.63 105 LEU B N 1
ATOM 3114 C CA . LEU B 1 105 ? 41.141 44.357 16.026 1.00 19.55 105 LEU B CA 1
ATOM 3115 C C . LEU B 1 105 ? 42.331 45.314 16.128 1.00 19.29 105 LEU B C 1
ATOM 3116 O O . LEU B 1 105 ? 42.165 46.469 16.540 1.00 21.00 105 LEU B O 1
ATOM 3121 N N . ALA B 1 106 ? 43.509 44.843 15.763 1.00 18.92 106 ALA B N 1
ATOM 3122 C CA . ALA B 1 106 ? 44.716 45.688 15.731 1.00 19.17 106 ALA B CA 1
ATOM 3123 C C . ALA B 1 106 ? 44.671 46.670 14.557 1.00 21.09 106 ALA B C 1
ATOM 3124 O O . ALA B 1 106 ? 45.325 47.711 14.589 1.00 22.25 106 ALA B O 1
ATOM 3126 N N . LEU B 1 107 ? 43.923 46.332 13.517 1.00 20.75 107 LEU B N 1
ATOM 3127 C CA . LEU B 1 107 ? 43.802 47.210 12.353 1.00 21.86 107 LEU B CA 1
ATOM 3128 C C . LEU B 1 107 ? 42.557 48.074 12.344 1.00 22.53 107 LEU B C 1
ATOM 3129 O O . LEU B 1 107 ? 42.584 49.188 11.787 1.00 24.79 107 LEU B O 1
ATOM 3134 N N . ALA B 1 108 ? 41.451 47.575 12.890 1.00 20.53 108 ALA B N 1
ATOM 3135 C CA . ALA B 1 108 ? 40.175 48.243 12.675 1.00 19.77 108 ALA B CA 1
ATOM 3136 C C . ALA B 1 108 ? 39.202 48.155 13.847 1.00 19.17 108 ALA B C 1
ATOM 3137 O O . ALA B 1 108 ? 37.994 47.967 13.669 1.00 21.14 108 ALA B O 1
ATOM 3139 N N . PHE B 1 109 ? 39.728 48.328 15.059 1.00 19.22 109 PHE B N 1
ATOM 3140 C CA . PHE B 1 109 ? 38.910 48.108 16.246 1.00 19.93 109 PHE B CA 1
ATOM 3141 C C . PHE B 1 109 ? 37.663 48.979 16.235 1.00 20.17 109 PHE B C 1
ATOM 3142 O O . PHE B 1 109 ? 36.553 48.487 16.434 1.00 20.51 109 PHE B O 1
ATOM 3150 N N . ASN B 1 110 ? 37.838 50.278 16.003 1.00 21.51 110 ASN B N 1
ATOM 3151 C CA . ASN B 1 110 ? 36.706 51.195 16.118 1.00 24.48 110 ASN B CA 1
ATOM 3152 C C . ASN B 1 110 ? 35.639 50.924 15.060 1.00 24.57 110 ASN B C 1
ATOM 3153 O O . ASN B 1 110 ? 34.442 51.033 15.329 1.00 24.35 110 ASN B O 1
ATOM 3158 N N . GLU B 1 111 ? 36.082 50.563 13.867 1.00 25.22 111 GLU B N 1
ATOM 3159 C CA . GLU B 1 111 ? 35.162 50.227 12.795 1.00 27.20 111 GLU B CA 1
ATOM 3160 C C . GLU B 1 111 ? 34.280 49.052 13.196 1.00 26.59 111 GLU B C 1
ATOM 3161 O O . GLU B 1 111 ? 33.056 49.085 13.020 1.00 26.52 111 GLU B O 1
ATOM 3167 N N . ILE B 1 112 ? 34.916 48.021 13.757 1.00 24.15 112 ILE B N 1
ATOM 3168 C CA . ILE B 1 112 ? 34.211 46.818 14.165 1.00 22.99 112 ILE B CA 1
ATOM 3169 C C . ILE B 1 112 ? 33.298 47.078 15.363 1.00 20.63 112 ILE B C 1
ATOM 3170 O O . ILE B 1 112 ? 32.120 46.734 15.338 1.00 20.74 112 ILE B O 1
ATOM 3175 N N . PHE B 1 113 ? 33.840 47.692 16.408 1.00 21.64 113 PHE B N 1
ATOM 3176 C CA . PHE B 1 113 ? 33.085 47.860 17.647 1.00 21.95 113 PHE B CA 1
ATOM 3177 C C . PHE B 1 113 ? 31.974 48.918 17.587 1.00 22.84 113 PHE B C 1
ATOM 3178 O O . PHE B 1 113 ? 30.916 48.736 18.192 1.00 23.18 113 PHE B O 1
ATOM 3186 N N . SER B 1 114 ? 32.210 49.990 16.833 1.00 25.06 114 SER B N 1
ATOM 3187 C CA . SER B 1 114 ? 31.169 50.992 16.560 1.00 27.28 114 SER B CA 1
ATOM 3188 C C . SER B 1 114 ? 29.961 50.336 15.912 1.00 25.62 114 SER B C 1
ATOM 3189 O O . SER B 1 114 ? 28.817 50.582 16.298 1.00 27.26 114 SER B O 1
ATOM 3192 N N . LEU B 1 115 ? 30.221 49.493 14.921 1.00 25.90 115 LEU B N 1
ATOM 3193 C CA . LEU B 1 115 ? 29.158 48.772 14.264 1.00 25.08 115 LEU B CA 1
ATOM 3194 C C . LEU B 1 115 ? 28.459 47.793 15.214 1.00 24.72 115 LEU B C 1
ATOM 3195 O O . LEU B 1 115 ? 27.232 47.743 15.244 1.00 24.45 115 LEU B O 1
ATOM 3200 N N . ALA B 1 116 ? 29.225 47.021 15.997 1.00 22.71 116 ALA B N 1
ATOM 3201 C CA . ALA B 1 116 ? 28.638 46.076 16.957 1.00 24.98 116 ALA B CA 1
ATOM 3202 C C . ALA B 1 116 ? 27.733 46.754 17.986 1.00 25.24 116 ALA B C 1
ATOM 3203 O O . ALA B 1 116 ? 26.623 46.279 18.244 1.00 26.24 116 ALA B O 1
ATOM 3205 N N . ARG B 1 117 ? 28.207 47.871 18.537 1.00 27.58 117 ARG B N 1
ATOM 3206 C CA . ARG B 1 117 ? 27.460 48.649 19.509 1.00 30.47 117 ARG B CA 1
ATOM 3207 C C . ARG B 1 117 ? 26.144 49.144 18.924 1.00 30.28 117 ARG B C 1
ATOM 3208 O O . ARG B 1 117 ? 25.109 49.073 19.580 1.00 31.68 117 ARG B O 1
ATOM 3216 N N . SER B 1 118 ? 26.192 49.614 17.681 1.00 31.58 118 SER B N 1
ATOM 3217 C CA . SER B 1 118 ? 25.013 50.151 17.016 1.00 32.34 118 SER B CA 1
ATOM 3218 C C . SER B 1 118 ? 23.952 49.081 16.789 1.00 33.04 118 SER B C 1
ATOM 3219 O O . SER B 1 118 ? 22.766 49.390 16.737 1.00 34.89 118 SER B O 1
ATOM 3222 N N . LYS B 1 119 ? 24.382 47.824 16.686 1.00 31.59 119 LYS B N 1
ATOM 3223 C CA . LYS B 1 119 ? 23.482 46.704 16.415 1.00 30.37 119 LYS B CA 1
ATOM 3224 C C . LYS B 1 119 ? 23.179 45.864 17.656 1.00 30.69 119 LYS B C 1
ATOM 3225 O O . LYS B 1 119 ? 22.402 44.902 17.584 1.00 31.16 119 LYS B O 1
ATOM 3231 N N . GLY B 1 120 ? 23.786 46.219 18.789 1.00 29.26 120 GLY B N 1
ATOM 3232 C CA . GLY B 1 120 ? 23.654 45.433 20.024 1.00 29.05 120 GLY B CA 1
ATOM 3233 C C . GLY B 1 120 ? 24.178 44.007 19.893 1.00 27.45 120 GLY B C 1
ATOM 3234 O O . GLY B 1 120 ? 23.629 43.070 20.483 1.00 29.59 120 GLY B O 1
ATOM 3235 N N . VAL B 1 121 ? 25.242 43.848 19.109 1.00 25.72 121 VAL B N 1
ATOM 3236 C CA . VAL B 1 121 ? 25.892 42.550 18.919 1.00 24.56 121 VAL B CA 1
ATOM 3237 C C . VAL B 1 121 ? 27.147 42.479 19.788 1.00 24.75 121 VAL B C 1
ATOM 3238 O O . VAL B 1 121 ? 27.910 43.444 19.883 1.00 23.23 121 VAL B O 1
ATOM 3242 N N . LYS B 1 122 ? 27.343 41.326 20.418 1.00 27.23 122 LYS B N 1
ATOM 3243 C CA . LYS B 1 122 ? 28.430 41.143 21.368 1.00 26.50 122 LYS B CA 1
ATOM 3244 C C . LYS B 1 122 ? 29.645 40.574 20.685 1.00 24.94 122 LYS B C 1
ATOM 3245 O O . LYS B 1 122 ? 29.525 39.725 19.789 1.00 24.36 122 LYS B O 1
ATOM 3251 N N . ILE B 1 123 ? 30.811 41.048 21.118 1.00 21.94 123 ILE B N 1
ATOM 3252 C CA . ILE B 1 123 ? 32.095 40.541 20.661 1.00 20.91 123 ILE B CA 1
ATOM 3253 C C . ILE B 1 123 ? 32.962 40.099 21.840 1.00 20.29 123 ILE B C 1
ATOM 3254 O O . ILE B 1 123 ? 33.280 40.906 22.725 1.00 20.86 123 ILE B O 1
ATOM 3259 N N . GLY B 1 124 ? 33.328 38.818 21.861 1.00 17.08 124 GLY B N 1
ATOM 3260 C CA . GLY B 1 124 ? 34.299 38.320 22.827 1.00 17.22 124 GLY B CA 1
ATOM 3261 C C . GLY B 1 124 ? 35.665 38.300 22.196 1.00 17.00 124 GLY B C 1
ATOM 3262 O O . GLY B 1 124 ? 35.824 37.816 21.066 1.00 18.13 124 GLY B O 1
ATOM 3263 N N . PHE B 1 125 ? 36.660 38.846 22.890 1.00 15.09 125 PHE B N 1
ATOM 3264 C CA . PHE B 1 125 ? 38.006 38.875 22.330 1.00 14.98 125 PHE B CA 1
ATOM 3265 C C . PHE B 1 125 ? 39.082 38.702 23.376 1.00 14.49 125 PHE B C 1
ATOM 3266 O O . PHE B 1 125 ? 40.233 39.040 23.172 1.00 15.20 125 PHE B O 1
ATOM 3274 N N . GLN B 1 126 ? 38.705 38.135 24.515 1.00 15.03 126 GLN B N 1
ATOM 3275 C CA . GLN B 1 126 ? 39.699 37.867 25.548 1.00 16.10 126 GLN B CA 1
ATOM 3276 C C . GLN B 1 126 ? 40.961 37.154 25.037 1.00 15.56 126 GLN B C 1
ATOM 3277 O O . GLN B 1 126 ? 42.062 37.547 25.377 1.00 15.90 126 GLN B O 1
ATOM 3283 N N . GLY B 1 127 ? 40.797 36.126 24.190 1.00 15.19 127 GLY B N 1
ATOM 3284 C CA . GLY B 1 127 ? 41.927 35.341 23.714 1.00 17.24 127 GLY B CA 1
ATOM 3285 C C . GLY B 1 127 ? 42.946 36.084 22.858 1.00 17.17 127 GLY B C 1
ATOM 3286 O O . GLY B 1 127 ? 44.033 35.546 22.581 1.00 18.96 127 GLY B O 1
ATOM 3287 N N . THR B 1 128 ? 42.609 37.312 22.447 1.00 17.23 128 THR B N 1
ATOM 3288 C CA . THR B 1 128 ? 43.556 38.150 21.680 1.00 18.05 128 THR B CA 1
ATOM 3289 C C . THR B 1 128 ? 44.695 38.724 22.531 1.00 18.94 128 THR B C 1
ATOM 3290 O O . THR B 1 128 ? 45.754 39.059 22.006 1.00 19.49 128 THR B O 1
ATOM 3294 N N . VAL B 1 129 ? 44.496 38.820 23.845 1.00 17.73 129 VAL B N 1
ATOM 3295 C CA . VAL B 1 129 ? 45.514 39.444 24.681 1.00 17.65 129 VAL B CA 1
ATOM 3296 C C . VAL B 1 129 ? 45.699 38.677 25.985 1.00 17.53 129 VAL B C 1
ATOM 3297 O O . VAL B 1 129 ? 44.761 38.552 26.788 1.00 17.65 129 VAL B O 1
ATOM 3301 N N . MET B 1 130 ? 46.909 38.156 26.183 1.00 17.44 130 MET B N 1
ATOM 3302 C CA . MET B 1 130 ? 47.244 37.378 27.388 1.00 17.81 130 MET B CA 1
ATOM 3303 C C . MET B 1 130 ? 46.462 36.053 27.457 1.00 17.72 130 MET B C 1
ATOM 3304 O O . MET B 1 130 ? 46.342 35.434 28.524 1.00 17.75 130 MET B O 1
ATOM 3309 N N . SER B 1 131 ? 45.965 35.631 26.296 1.00 18.95 131 SER B N 1
ATOM 3310 C CA . SER B 1 131 ? 45.314 34.337 26.108 1.00 18.13 131 SER B CA 1
ATOM 3311 C C . SER B 1 131 ? 44.187 34.065 27.101 1.00 17.83 131 SER B C 1
ATOM 3312 O O . SER B 1 131 ? 43.111 34.631 26.968 1.00 17.53 131 SER B O 1
ATOM 3315 N N . GLY B 1 132 ? 44.437 33.196 28.075 1.00 17.74 132 GLY B N 1
ATOM 3316 C CA . GLY B 1 132 ? 43.395 32.810 29.031 1.00 17.39 132 GLY B CA 1
ATOM 3317 C C . GLY B 1 132 ? 43.412 33.604 30.324 1.00 17.12 132 GLY B C 1
ATOM 3318 O O . GLY B 1 132 ? 42.538 33.442 31.158 1.00 17.40 132 GLY B O 1
ATOM 3319 N N . THR B 1 133 ? 44.400 34.481 30.485 1.00 16.18 133 THR B N 1
ATOM 3320 C CA . THR B 1 133 ? 44.506 35.288 31.712 1.00 15.89 133 THR B CA 1
ATOM 3321 C C . THR B 1 133 ? 43.645 36.562 31.556 1.00 15.92 133 THR B C 1
ATOM 3322 O O . THR B 1 133 ? 43.928 37.356 30.675 1.00 16.79 133 THR B O 1
ATOM 3326 N N . PRO B 1 134 ? 42.583 36.734 32.384 1.00 15.47 134 PRO B N 1
ATOM 3327 C CA . PRO B 1 134 ? 41.669 37.868 32.237 1.00 15.33 134 PRO B CA 1
ATOM 3328 C C . PRO B 1 134 ? 42.388 39.198 32.055 1.00 16.41 134 PRO B C 1
ATOM 3329 O O . PRO B 1 134 ? 43.242 39.575 32.857 1.00 16.42 134 PRO B O 1
ATOM 3333 N N . SER B 1 135 ? 42.123 39.837 30.928 1.00 16.25 135 SER B N 1
ATOM 3334 C CA . SER B 1 135 ? 42.764 41.102 30.576 1.00 17.31 135 SER B CA 1
ATOM 3335 C C . SER B 1 135 ? 41.620 41.994 30.128 1.00 16.34 135 SER B C 1
ATOM 3336 O O . SER B 1 135 ? 41.100 42.810 30.900 1.00 16.48 135 SER B O 1
ATOM 3339 N N . ILE B 1 136 ? 41.179 41.792 28.889 1.00 15.89 136 ILE B N 1
ATOM 3340 C CA . ILE B 1 136 ? 39.874 42.273 28.419 1.00 16.34 136 ILE B CA 1
ATOM 3341 C C . ILE B 1 136 ? 38.786 41.967 29.453 1.00 15.68 136 ILE B C 1
ATOM 3342 O O . ILE B 1 136 ? 38.019 42.854 29.849 1.00 15.01 136 ILE B O 1
ATOM 3347 N N . ASN B 1 137 ? 38.722 40.718 29.896 1.00 15.00 137 ASN B N 1
ATOM 3348 C CA . ASN B 1 137 ? 37.652 40.343 30.807 1.00 14.95 137 ASN B CA 1
ATOM 3349 C C . ASN B 1 137 ? 37.878 40.840 32.228 1.00 15.30 137 ASN B C 1
ATOM 3350 O O . ASN B 1 137 ? 36.900 41.014 32.955 1.00 15.23 137 ASN B O 1
ATOM 3355 N N . LEU B 1 138 ? 39.134 41.124 32.584 1.00 15.14 138 LEU B N 1
ATOM 3356 C CA . LEU B 1 138 ? 39.397 41.735 33.897 1.00 15.12 138 LEU B CA 1
ATOM 3357 C C . LEU B 1 138 ? 38.778 43.120 33.911 1.00 15.94 138 LEU B C 1
ATOM 3358 O O . LEU B 1 138 ? 38.170 43.523 34.903 1.00 16.10 138 LEU B O 1
ATOM 3363 N N . TYR B 1 139 ? 38.897 43.852 32.803 1.00 15.87 139 TYR B N 1
ATOM 3364 C CA . TYR B 1 139 ? 38.285 45.175 32.747 1.00 16.73 139 TYR B CA 1
ATOM 3365 C C . TYR B 1 139 ? 36.742 45.115 32.879 1.00 16.38 139 TYR B C 1
ATOM 3366 O O . TYR B 1 139 ? 36.120 46.034 33.419 1.00 16.14 139 TYR B O 1
ATOM 3375 N N . ARG B 1 140 ? 36.136 44.035 32.403 1.00 16.54 140 ARG B N 1
ATOM 3376 C CA . ARG B 1 140 ? 34.685 43.824 32.522 1.00 16.98 140 ARG B CA 1
ATOM 3377 C C . ARG B 1 140 ? 34.195 43.803 33.972 1.00 17.60 140 ARG B C 1
ATOM 3378 O O . ARG B 1 140 ? 33.034 44.152 34.238 1.00 18.81 140 ARG B O 1
ATOM 3386 N N . VAL B 1 141 ? 35.068 43.400 34.889 1.00 16.66 141 VAL B N 1
ATOM 3387 C CA . VAL B 1 141 ? 34.738 43.412 36.325 1.00 17.07 141 VAL B CA 1
ATOM 3388 C C . VAL B 1 141 ? 35.386 44.575 37.072 1.00 17.78 141 VAL B C 1
ATOM 3389 O O . VAL B 1 141 ? 35.500 44.564 38.317 1.00 18.01 141 VAL B O 1
ATOM 3393 N N . LEU B 1 142 ? 35.766 45.603 36.313 1.00 18.10 142 LEU B N 1
ATOM 3394 C CA . LEU B 1 142 ? 36.205 46.871 36.904 1.00 17.88 142 LEU B CA 1
ATOM 3395 C C . LEU B 1 142 ? 35.326 48.024 36.428 1.00 18.48 142 LEU B C 1
ATOM 3396 O O . LEU B 1 142 ? 35.828 49.017 35.892 1.00 20.28 142 LEU B O 1
ATOM 3401 N N . PRO B 1 143 ? 34.008 47.912 36.626 1.00 19.39 143 PRO B N 1
ATOM 3402 C CA . PRO B 1 143 ? 33.109 48.944 36.106 1.00 20.25 143 PRO B CA 1
ATOM 3403 C C . PRO B 1 143 ? 33.173 50.246 36.898 1.00 20.23 143 PRO B C 1
ATOM 3404 O O . PRO B 1 143 ? 33.654 50.250 38.033 1.00 20.63 143 PRO B O 1
ATOM 3408 N N . GLY B 1 144 ? 32.703 51.337 36.304 1.00 21.07 144 GLY B N 1
ATOM 3409 C CA . GLY B 1 144 ? 32.614 52.608 37.034 1.00 21.48 144 GLY B CA 1
ATOM 3410 C C . GLY B 1 144 ? 33.899 53.296 37.453 1.00 23.76 144 GLY B C 1
ATOM 3411 O O . GLY B 1 144 ? 33.907 54.093 38.400 1.00 24.55 144 GLY B O 1
ATOM 3412 N N . SER B 1 145 ? 34.988 52.989 36.762 1.00 25.23 145 SER B N 1
ATOM 3413 C CA . SER B 1 145 ? 36.262 53.638 37.048 1.00 25.45 145 SER B CA 1
ATOM 3414 C C . SER B 1 145 ? 37.025 53.819 35.745 1.00 25.33 145 SER B C 1
ATOM 3415 O O . SER B 1 145 ? 37.175 52.888 34.972 1.00 29.10 145 SER B O 1
ATOM 3418 N N . ARG B 1 146 ? 37.467 55.043 35.490 1.00 24.71 146 ARG B N 1
ATOM 3419 C CA . ARG B 1 146 ? 38.119 55.364 34.228 1.00 23.53 146 ARG B CA 1
ATOM 3420 C C . ARG B 1 146 ? 39.567 54.893 34.274 1.00 21.43 146 ARG B C 1
ATOM 3421 O O . ARG B 1 146 ? 40.262 55.131 35.240 1.00 21.22 146 ARG B O 1
ATOM 3429 N N . VAL B 1 147 ? 39.993 54.196 33.223 1.00 19.61 147 VAL B N 1
ATOM 3430 C CA . VAL B 1 147 ? 41.388 53.782 33.129 1.00 19.29 147 VAL B CA 1
ATOM 3431 C C . VAL B 1 147 ? 42.237 54.966 32.658 1.00 19.91 147 VAL B C 1
ATOM 3432 O O . VAL B 1 147 ? 41.942 55.575 31.628 1.00 22.15 147 VAL B O 1
ATOM 3436 N N . ILE B 1 148 ? 43.277 55.262 33.427 1.00 19.45 148 ILE B N 1
ATOM 3437 C CA . ILE B 1 148 ? 44.188 56.400 33.202 1.00 20.61 148 ILE B CA 1
ATOM 3438 C C . ILE B 1 148 ? 45.336 55.941 32.311 1.00 20.17 148 ILE B C 1
ATOM 3439 O O . ILE B 1 148 ? 45.754 56.651 31.394 1.00 21.58 148 ILE B O 1
ATOM 3444 N N . LYS B 1 149 ? 45.843 54.748 32.593 1.00 19.10 149 LYS B N 1
ATOM 3445 C CA . LYS B 1 149 ? 46.960 54.202 31.855 1.00 19.02 149 LYS B CA 1
ATOM 3446 C C . LYS B 1 149 ? 47.050 52.701 32.061 1.00 17.44 149 LYS B C 1
ATOM 3447 O O . LYS B 1 149 ? 46.574 52.159 33.065 1.00 15.97 149 LYS B O 1
ATOM 3453 N N . ILE B 1 150 ? 47.643 52.040 31.081 1.00 16.75 150 ILE B N 1
ATOM 3454 C CA . ILE B 1 150 ? 47.938 50.591 31.180 1.00 17.76 150 ILE B CA 1
ATOM 3455 C C . ILE B 1 150 ? 49.403 50.347 30.844 1.00 18.34 150 ILE B C 1
ATOM 3456 O O . ILE B 1 150 ? 49.978 51.060 30.002 1.00 17.22 150 ILE B O 1
ATOM 3461 N N . ARG B 1 151 ? 50.002 49.360 31.512 1.00 18.04 151 ARG B N 1
ATOM 3462 C CA . ARG B 1 151 ? 51.402 49.000 31.269 1.00 19.13 151 ARG B CA 1
ATOM 3463 C C . ARG B 1 151 ? 51.536 47.515 31.380 1.00 19.33 151 ARG B C 1
ATOM 3464 O O . ARG B 1 151 ? 51.037 46.921 32.329 1.00 20.23 151 ARG B O 1
ATOM 3472 N N . GLY B 1 152 ? 52.256 46.894 30.463 1.00 17.31 152 GLY B N 1
ATOM 3473 C CA . GLY B 1 152 ? 52.363 45.458 30.580 1.00 17.73 152 GLY B CA 1
ATOM 3474 C C . GLY B 1 152 ? 53.567 44.830 29.926 1.00 16.77 152 GLY B C 1
ATOM 3475 O O . GLY B 1 152 ? 54.306 45.481 29.200 1.00 18.07 152 GLY B O 1
ATOM 3476 N N . ILE B 1 153 ? 53.756 43.555 30.248 1.00 15.81 153 ILE B N 1
ATOM 3477 C CA . ILE B 1 153 ? 54.674 42.665 29.531 1.00 15.39 153 ILE B CA 1
ATOM 3478 C C . ILE B 1 153 ? 53.756 41.728 28.769 1.00 15.17 153 ILE B C 1
ATOM 3479 O O . ILE B 1 153 ? 53.040 40.931 29.366 1.00 16.16 153 ILE B O 1
ATOM 3484 N N . LEU B 1 154 ? 53.785 41.823 27.440 1.00 14.76 154 LEU B N 1
ATOM 3485 C CA . LEU B 1 154 ? 52.731 41.200 26.631 1.00 16.33 154 LEU B CA 1
ATOM 3486 C C . LEU B 1 154 ? 53.264 40.211 25.617 1.00 17.20 154 LEU B C 1
ATOM 3487 O O . LEU B 1 154 ? 52.560 39.831 24.697 1.00 19.21 154 LEU B O 1
ATOM 3492 N N . ASN B 1 155 ? 54.510 39.799 25.801 1.00 17.46 155 ASN B N 1
ATOM 3493 C CA . ASN B 1 155 ? 55.159 38.865 24.885 1.00 18.21 155 ASN B CA 1
ATOM 3494 C C . ASN B 1 155 ? 56.113 37.988 25.666 1.00 18.05 155 ASN B C 1
ATOM 3495 O O . ASN B 1 155 ? 57.052 38.460 26.322 1.00 17.61 155 ASN B O 1
ATOM 3500 N N . GLY B 1 156 ? 55.866 36.687 25.620 1.00 19.20 156 GLY B N 1
ATOM 3501 C CA . GLY B 1 156 ? 56.670 35.770 26.409 1.00 20.56 156 GLY B CA 1
ATOM 3502 C C . GLY B 1 156 ? 58.083 35.499 25.936 1.00 20.40 156 GLY B C 1
ATOM 3503 O O . GLY B 1 156 ? 58.977 35.367 26.750 1.00 20.99 156 GLY B O 1
ATOM 3504 N N . THR B 1 157 ? 58.292 35.424 24.627 1.00 21.16 157 THR B N 1
ATOM 3505 C CA . THR B 1 157 ? 59.616 35.123 24.074 1.00 22.25 157 THR B CA 1
ATOM 3506 C C . THR B 1 157 ? 60.648 36.190 24.438 1.00 21.43 157 THR B C 1
ATOM 3507 O O . THR B 1 157 ? 61.757 35.879 24.908 1.00 21.26 157 THR B O 1
ATOM 3511 N N . THR B 1 158 ? 60.275 37.459 24.255 1.00 19.26 158 THR B N 1
ATOM 3512 C CA . THR B 1 158 ? 61.184 38.544 24.588 1.00 19.02 158 THR B CA 1
ATOM 3513 C C . THR B 1 158 ? 61.353 38.629 26.097 1.00 18.07 158 THR B C 1
ATOM 3514 O O . THR B 1 158 ? 62.450 38.894 26.577 1.00 17.34 158 THR B O 1
ATOM 3518 N N . ASN B 1 159 ? 60.289 38.368 26.860 1.00 16.84 159 ASN B N 1
ATOM 3519 C CA . ASN B 1 159 ? 60.467 38.384 28.309 1.00 18.05 159 ASN B CA 1
ATOM 3520 C C . ASN B 1 159 ? 61.431 37.296 28.792 1.00 18.40 159 ASN B C 1
ATOM 3521 O O . ASN B 1 159 ? 62.245 37.534 29.673 1.00 19.62 159 ASN B O 1
ATOM 3526 N N . PHE B 1 160 ? 61.333 36.113 28.191 1.00 19.12 160 PHE B N 1
ATOM 3527 C CA . PHE B 1 160 ? 62.241 35.009 28.516 1.00 20.81 160 PHE B CA 1
ATOM 3528 C C . PHE B 1 160 ? 63.701 35.352 28.222 1.00 20.82 160 PHE B C 1
ATOM 3529 O O . PHE B 1 160 ? 64.581 35.113 29.048 1.00 20.19 160 PHE B O 1
ATOM 3537 N N . ILE B 1 161 ? 63.944 35.932 27.059 1.00 20.64 161 ILE B N 1
ATOM 3538 C CA . ILE B 1 161 ? 65.298 36.348 26.681 1.00 22.41 161 ILE B CA 1
ATOM 3539 C C . ILE B 1 161 ? 65.863 37.405 27.631 1.00 23.50 161 ILE B C 1
ATOM 3540 O O . ILE B 1 161 ? 67.010 37.309 28.094 1.00 23.11 161 ILE B O 1
ATOM 3545 N N . LEU B 1 162 ? 65.049 38.403 27.947 1.00 22.97 162 LEU B N 1
ATOM 3546 C CA . LEU B 1 162 ? 65.471 39.440 28.880 1.00 22.68 162 LEU B CA 1
ATOM 3547 C C . LEU B 1 162 ? 65.662 38.941 30.303 1.00 23.93 162 LEU B C 1
ATOM 3548 O O . LEU B 1 162 ? 66.501 39.470 31.033 1.00 24.69 162 LEU B O 1
ATOM 3553 N N . THR B 1 163 ? 64.893 37.926 30.706 1.00 22.70 163 THR B N 1
ATOM 3554 C CA . THR B 1 163 ? 65.027 37.337 32.043 1.00 24.19 163 THR B CA 1
ATOM 3555 C C . THR B 1 163 ? 66.411 36.706 32.192 1.00 25.21 163 THR B C 1
ATOM 3556 O O . THR B 1 163 ? 67.095 36.913 33.193 1.00 25.74 163 THR B O 1
ATOM 3560 N N . LEU B 1 164 ? 66.822 35.968 31.172 1.00 26.25 164 LEU B N 1
ATOM 3561 C CA . LEU B 1 164 ? 68.165 35.373 31.148 1.00 28.13 164 LEU B CA 1
ATOM 3562 C C . LEU B 1 164 ? 69.277 36.420 31.224 1.00 30.04 164 LEU B C 1
ATOM 3563 O O . LEU B 1 164 ? 70.247 36.256 31.974 1.00 28.84 164 LEU B O 1
ATOM 3568 N N . MET B 1 165 ? 69.112 37.502 30.470 1.00 30.00 165 MET B N 1
ATOM 3569 C CA . MET B 1 165 ? 70.080 38.607 30.444 1.00 29.51 165 MET B CA 1
ATOM 3570 C C . MET B 1 165 ? 70.239 39.318 31.784 1.00 32.63 165 MET B C 1
ATOM 3571 O O . MET B 1 165 ? 71.354 39.660 32.181 1.00 32.11 165 MET B O 1
ATOM 3576 N N . ASN B 1 166 ? 69.140 39.527 32.499 1.00 33.25 166 ASN B N 1
ATOM 3577 C CA . ASN B 1 166 ? 69.257 40.099 33.837 1.00 36.51 166 ASN B CA 1
ATOM 3578 C C . ASN B 1 166 ? 70.010 39.193 34.819 1.00 37.69 166 ASN B C 1
ATOM 3579 O O . ASN B 1 166 ? 70.516 39.658 35.848 1.00 40.90 166 ASN B O 1
ATOM 3584 N N . LYS B 1 167 ? 70.059 37.902 34.506 1.00 37.21 167 LYS B N 1
ATOM 3585 C CA . LYS B 1 167 ? 70.760 36.920 35.326 1.00 37.97 167 LYS B CA 1
ATOM 3586 C C . LYS B 1 167 ? 72.209 36.733 34.866 1.00 38.32 167 LYS B C 1
ATOM 3587 O O . LYS B 1 167 ? 72.886 35.798 35.300 1.00 38.44 167 LYS B O 1
ATOM 3589 N N . GLY B 1 168 ? 72.673 37.623 33.985 1.00 38.43 168 GLY B N 1
ATOM 3590 C CA . GLY B 1 168 ? 74.077 37.642 33.551 1.00 37.69 168 GLY B CA 1
ATOM 3591 C C . GLY B 1 168 ? 74.388 36.918 32.251 1.00 37.29 168 GLY B C 1
ATOM 3592 O O . GLY B 1 168 ? 75.547 36.852 31.842 1.00 37.26 168 GLY B O 1
ATOM 3593 N N . VAL B 1 169 ? 73.360 36.379 31.601 1.00 35.23 169 VAL B N 1
ATOM 3594 C CA . VAL B 1 169 ? 73.514 35.682 30.313 1.00 32.64 169 VAL B CA 1
ATOM 3595 C C . VAL B 1 169 ? 73.572 36.701 29.169 1.00 33.64 169 VAL B C 1
ATOM 3596 O O . VAL B 1 169 ? 72.774 37.635 29.123 1.00 33.96 169 VAL B O 1
ATOM 3600 N N . SER B 1 170 ? 74.521 36.533 28.248 1.00 34.02 170 SER B N 1
ATOM 3601 C CA . SER B 1 170 ? 74.628 37.431 27.093 1.00 32.95 170 SER B CA 1
ATOM 3602 C C . SER B 1 170 ? 73.373 37.361 26.215 1.00 32.59 170 SER B C 1
ATOM 3603 O O . SER B 1 170 ? 72.646 36.357 26.247 1.00 31.44 170 SER B O 1
ATOM 3606 N N . PHE B 1 171 ? 73.115 38.422 25.447 1.00 31.94 171 PHE B N 1
ATOM 3607 C CA . PHE B 1 171 ? 72.005 38.406 24.486 1.00 31.90 171 PHE B CA 1
ATOM 3608 C C . PHE B 1 171 ? 72.107 37.199 23.568 1.00 31.81 171 PHE B C 1
ATOM 3609 O O . PHE B 1 171 ? 71.124 36.497 23.355 1.00 30.42 171 PHE B O 1
ATOM 3617 N N . GLU B 1 172 ? 73.303 36.970 23.027 1.00 35.20 172 GLU B N 1
ATOM 3618 C CA . GLU B 1 172 ? 73.534 35.876 22.092 1.00 35.40 172 GLU B CA 1
ATOM 3619 C C . GLU B 1 172 ? 73.218 34.502 22.682 1.00 32.77 172 GLU B C 1
ATOM 3620 O O . GLU B 1 172 ? 72.552 33.696 22.043 1.00 32.51 172 GLU B O 1
ATOM 3626 N N . GLU B 1 173 ? 73.680 34.250 23.905 1.00 31.17 173 GLU B N 1
ATOM 3627 C CA . GLU B 1 173 ? 73.400 32.986 24.582 1.00 30.76 173 GLU B CA 1
ATOM 3628 C C . GLU B 1 173 ? 71.923 32.876 25.004 1.00 30.16 173 GLU B C 1
ATOM 3629 O O . GLU B 1 173 ? 71.341 31.779 24.969 1.00 30.02 173 GLU B O 1
ATOM 3631 N N . ALA B 1 174 ? 71.320 34.003 25.396 1.00 28.76 174 ALA B N 1
ATOM 3632 C CA . ALA B 1 174 ? 69.912 33.996 25.828 1.00 27.84 174 ALA B CA 1
ATOM 3633 C C . ALA B 1 174 ? 68.984 33.694 24.662 1.00 27.19 174 ALA B C 1
ATOM 3634 O O . ALA B 1 174 ? 68.004 32.957 24.799 1.00 26.61 174 ALA B O 1
ATOM 3636 N N . LEU B 1 175 ? 69.296 34.301 23.526 1.00 28.05 175 LEU B N 1
ATOM 3637 C CA . LEU B 1 175 ? 68.561 34.077 22.297 1.00 28.21 175 LEU B CA 1
ATOM 3638 C C . LEU B 1 175 ? 68.677 32.617 21.859 1.00 29.64 175 LEU B C 1
ATOM 3639 O O . LEU B 1 175 ? 67.680 32.009 21.474 1.00 30.00 175 LEU B O 1
ATOM 3644 N N . LYS B 1 176 ? 69.888 32.067 21.917 1.00 31.06 176 LYS B N 1
ATOM 3645 C CA . LYS B 1 176 ? 70.099 30.650 21.579 1.00 30.02 176 LYS B CA 1
ATOM 3646 C C . LYS B 1 176 ? 69.224 29.713 22.417 1.00 30.41 176 LYS B C 1
ATOM 3647 O O . LYS B 1 176 ? 68.660 28.744 21.893 1.00 32.23 176 LYS B O 1
ATOM 3649 N N . GLU B 1 177 ? 69.114 30.007 23.713 1.00 29.76 177 GLU B N 1
ATOM 3650 C CA . GLU B 1 177 ? 68.302 29.209 24.634 1.00 29.02 177 GLU B CA 1
ATOM 3651 C C . GLU B 1 177 ? 66.812 29.306 24.292 1.00 29.43 177 GLU B C 1
ATOM 3652 O O . GLU B 1 177 ? 66.090 28.313 24.356 1.00 29.10 177 GLU B O 1
ATOM 3658 N N . ALA B 1 178 ? 66.359 30.504 23.917 1.00 27.39 178 ALA B N 1
ATOM 3659 C CA . ALA B 1 178 ? 64.980 30.683 23.469 1.00 28.96 178 ALA B CA 1
ATOM 3660 C C . ALA B 1 178 ? 64.726 29.839 22.220 1.00 29.35 178 ALA B C 1
ATOM 3661 O O . ALA B 1 178 ? 63.680 29.203 22.108 1.00 29.34 178 ALA B O 1
ATOM 3663 N N . GLN B 1 179 ? 65.702 29.820 21.311 1.00 30.17 179 GLN B N 1
ATOM 3664 C CA . GLN B 1 179 ? 65.635 28.987 20.105 1.00 31.49 179 GLN B CA 1
ATOM 3665 C C . GLN B 1 179 ? 65.614 27.500 20.461 1.00 33.04 179 GLN B C 1
ATOM 3666 O O . GLN B 1 179 ? 64.776 26.738 19.949 1.00 31.92 179 GLN B O 1
ATOM 3672 N N . ARG B 1 180 ? 66.506 27.106 21.367 1.00 32.78 180 ARG B N 1
ATOM 3673 C CA . ARG B 1 180 ? 66.558 25.727 21.854 1.00 34.41 180 ARG B CA 1
ATOM 3674 C C . ARG B 1 180 ? 65.180 25.293 22.361 1.00 34.06 180 ARG B C 1
ATOM 3675 O O . ARG B 1 180 ? 64.687 24.229 22.002 1.00 35.31 180 ARG B O 1
ATOM 3683 N N . ARG B 1 181 ? 64.546 26.141 23.167 1.00 33.32 181 ARG B N 1
ATOM 3684 C CA . ARG B 1 181 ? 63.233 25.838 23.740 1.00 32.01 181 ARG B CA 1
ATOM 3685 C C . ARG B 1 181 ? 62.060 26.034 22.768 1.00 31.63 181 ARG B C 1
ATOM 3686 O O . ARG B 1 181 ? 60.912 25.747 23.113 1.00 32.13 181 ARG B O 1
ATOM 3694 N N . GLY B 1 182 ? 62.348 26.532 21.569 1.00 31.08 182 GLY B N 1
ATOM 3695 C CA . GLY B 1 182 ? 61.340 26.692 20.527 1.00 31.85 182 GLY B CA 1
ATOM 3696 C C . GLY B 1 182 ? 60.523 27.975 20.601 1.00 32.70 182 GLY B C 1
ATOM 3697 O O . GLY B 1 182 ? 59.517 28.118 19.904 1.00 32.92 182 GLY B O 1
ATOM 3698 N N . TYR B 1 183 ? 60.963 28.910 21.440 1.00 32.13 183 TYR B N 1
ATOM 3699 C CA . TYR B 1 183 ? 60.274 30.191 21.606 1.00 31.37 183 TYR B CA 1
ATOM 3700 C C . TYR B 1 183 ? 60.568 31.136 20.447 1.00 32.60 183 TYR B C 1
ATOM 3701 O O . TYR B 1 183 ? 59.763 32.017 20.117 1.00 33.46 183 TYR B O 1
ATOM 3710 N N . ALA B 1 184 ? 61.741 30.966 19.844 1.00 31.72 184 ALA B N 1
ATOM 3711 C CA . ALA B 1 184 ? 62.149 31.757 18.697 1.00 31.66 184 ALA B CA 1
ATOM 3712 C C . ALA B 1 184 ? 62.682 30.831 17.616 1.00 32.41 184 ALA B C 1
ATOM 3713 O O . ALA B 1 184 ? 63.292 29.796 17.923 1.00 32.50 184 ALA B O 1
ATOM 3715 N N . GLU B 1 185 ? 62.448 31.204 16.360 1.00 33.38 185 GLU B N 1
ATOM 3716 C CA . GLU B 1 185 ? 62.931 30.423 15.218 1.00 32.17 185 GLU B CA 1
ATOM 3717 C C . GLU B 1 185 ? 64.443 30.522 15.095 1.00 32.13 185 GLU B C 1
ATOM 3718 O O . GLU B 1 185 ? 65.044 31.532 15.455 1.00 35.03 185 GLU B O 1
ATOM 3720 N N . ASP B 1 187 ? 66.180 33.125 11.394 1.00 55.24 187 ASP B N 1
ATOM 3721 C CA . ASP B 1 187 ? 65.467 34.376 11.613 1.00 52.27 187 ASP B CA 1
ATOM 3722 C C . ASP B 1 187 ? 64.634 34.316 12.894 1.00 47.35 187 ASP B C 1
ATOM 3723 O O . ASP B 1 187 ? 63.500 33.831 12.872 1.00 43.84 187 ASP B O 1
ATOM 3728 N N . PRO B 1 188 ? 65.204 34.788 14.021 1.00 44.57 188 PRO B N 1
ATOM 3729 C CA . PRO B 1 188 ? 64.379 35.058 15.196 1.00 42.75 188 PRO B CA 1
ATOM 3730 C C . PRO B 1 188 ? 63.828 36.484 15.132 1.00 41.46 188 PRO B C 1
ATOM 3731 O O . PRO B 1 188 ? 63.175 36.941 16.070 1.00 38.02 188 PRO B O 1
ATOM 3735 N N . THR B 1 189 ? 64.089 37.162 14.013 1.00 39.81 189 THR B N 1
ATOM 3736 C CA . THR B 1 189 ? 63.738 38.566 13.816 1.00 39.45 189 THR B CA 1
ATOM 3737 C C . THR B 1 189 ? 62.257 38.874 14.118 1.00 39.99 189 THR B C 1
ATOM 3738 O O . THR B 1 189 ? 61.951 39.876 14.768 1.00 39.16 189 THR B O 1
ATOM 3742 N N . LEU B 1 190 ? 61.360 37.990 13.674 1.00 38.87 190 LEU B N 1
ATOM 3743 C CA . LEU B 1 190 ? 59.913 38.173 13.820 1.00 39.41 190 LEU B CA 1
ATOM 3744 C C . LEU B 1 190 ? 59.472 37.965 15.264 1.00 37.13 190 LEU B C 1
ATOM 3745 O O . LEU B 1 190 ? 58.523 38.593 15.719 1.00 37.12 190 LEU B O 1
ATOM 3750 N N . ASP B 1 191 ? 60.163 37.070 15.965 1.00 32.70 191 ASP B N 1
ATOM 3751 C CA . ASP B 1 191 ? 59.845 36.720 17.348 1.00 32.25 191 ASP B CA 1
ATOM 3752 C C . ASP B 1 191 ? 60.309 37.775 18.360 1.00 31.08 191 ASP B C 1
ATOM 3753 O O . ASP B 1 191 ? 59.813 37.814 19.494 1.00 29.34 191 ASP B O 1
ATOM 3758 N N . ILE B 1 192 ? 61.268 38.610 17.965 1.00 29.51 192 ILE B N 1
ATOM 3759 C CA . ILE B 1 192 ? 61.903 39.532 18.907 1.00 27.29 192 ILE B CA 1
ATOM 3760 C C . ILE B 1 192 ? 61.801 41.016 18.535 1.00 26.72 192 ILE B C 1
ATOM 3761 O O . ILE B 1 192 ? 62.448 41.860 19.155 1.00 27.45 192 ILE B O 1
ATOM 3766 N N . ASN B 1 193 ? 60.962 41.336 17.560 1.00 27.33 193 ASN B N 1
ATOM 3767 C CA . ASN B 1 193 ? 60.887 42.712 17.038 1.00 28.35 193 ASN B CA 1
ATOM 3768 C C . ASN B 1 193 ? 59.895 43.648 17.747 1.00 27.82 193 ASN B C 1
ATOM 3769 O O . ASN B 1 193 ? 59.816 44.829 17.421 1.00 28.48 193 ASN B O 1
ATOM 3774 N N . GLY B 1 194 ? 59.136 43.114 18.706 1.00 24.81 194 GLY B N 1
ATOM 3775 C CA . GLY B 1 194 ? 58.169 43.924 19.461 1.00 23.88 194 GLY B CA 1
ATOM 3776 C C . GLY B 1 194 ? 56.778 44.033 18.848 1.00 23.72 194 GLY B C 1
ATOM 3777 O O . GLY B 1 194 ? 55.874 44.635 19.438 1.00 23.50 194 GLY B O 1
ATOM 3778 N N . PHE B 1 195 ? 56.584 43.467 17.658 1.00 22.86 195 PHE B N 1
ATOM 3779 C CA . PHE B 1 195 ? 55.304 43.620 16.971 1.00 23.20 195 PHE B CA 1
ATOM 3780 C C . PHE B 1 195 ? 54.132 42.992 17.716 1.00 21.88 195 PHE B C 1
ATOM 3781 O O . PHE B 1 195 ? 53.044 43.579 17.765 1.00 21.08 195 PHE B O 1
ATOM 3789 N N . ASP B 1 196 ? 54.346 41.788 18.243 1.00 21.51 196 ASP B N 1
ATOM 3790 C CA . ASP B 1 196 ? 53.302 41.040 18.939 1.00 20.97 196 ASP B CA 1
ATOM 3791 C C . ASP B 1 196 ? 52.759 41.854 20.117 1.00 19.27 196 ASP B C 1
ATOM 3792 O O . ASP B 1 196 ? 51.543 42.003 20.281 1.00 18.89 196 ASP B O 1
ATOM 3797 N N . ALA B 1 197 ? 53.666 42.430 20.898 1.00 19.84 197 ALA B N 1
ATOM 3798 C CA . ALA B 1 197 ? 53.256 43.289 22.010 1.00 19.23 197 ALA B CA 1
ATOM 3799 C C . ALA B 1 197 ? 52.520 44.526 21.491 1.00 19.21 197 ALA B C 1
ATOM 3800 O O . ALA B 1 197 ? 51.540 44.950 22.069 1.00 18.92 197 ALA B O 1
ATOM 3802 N N . ALA B 1 198 ? 52.994 45.105 20.395 1.00 19.52 198 ALA B N 1
ATOM 3803 C CA . ALA B 1 198 ? 52.307 46.257 19.804 1.00 19.45 198 ALA B CA 1
ATOM 3804 C C . ALA B 1 198 ? 50.861 45.962 19.380 1.00 18.73 198 ALA B C 1
ATOM 3805 O O . ALA B 1 198 ? 49.955 46.761 19.593 1.00 18.62 198 ALA B O 1
ATOM 3807 N N . ALA B 1 199 ? 50.639 44.790 18.783 1.00 18.05 199 ALA B N 1
ATOM 3808 C CA . ALA B 1 199 ? 49.290 44.385 18.405 1.00 18.08 199 ALA B CA 1
ATOM 3809 C C . ALA B 1 199 ? 48.381 44.276 19.634 1.00 17.46 199 ALA B C 1
ATOM 3810 O O . ALA B 1 199 ? 47.230 44.698 19.599 1.00 17.84 199 ALA B O 1
ATOM 3812 N N . LYS B 1 200 ? 48.919 43.701 20.703 1.00 18.08 200 LYS B N 1
ATOM 3813 C CA . LYS B 1 200 ? 48.168 43.520 21.939 1.00 17.37 200 LYS B CA 1
ATOM 3814 C C . LYS B 1 200 ? 47.862 44.823 22.658 1.00 17.00 200 LYS B C 1
ATOM 3815 O O . LYS B 1 200 ? 46.737 45.058 23.060 1.00 14.86 200 LYS B O 1
ATOM 3821 N N . ILE B 1 201 ? 48.865 45.686 22.804 1.00 16.51 201 ILE B N 1
ATOM 3822 C CA . ILE B 1 201 ? 48.601 46.984 23.447 1.00 16.81 201 ILE B CA 1
ATOM 3823 C C . ILE B 1 201 ? 47.644 47.864 22.644 1.00 17.20 201 ILE B C 1
ATOM 3824 O O . ILE B 1 201 ? 46.858 48.604 23.226 1.00 17.77 201 ILE B O 1
ATOM 3829 N N . THR B 1 202 ? 47.660 47.736 21.317 1.00 17.17 202 THR B N 1
ATOM 3830 C CA . THR B 1 202 ? 46.683 48.421 20.466 1.00 18.01 202 THR B CA 1
ATOM 3831 C C . THR B 1 202 ? 45.264 48.040 20.889 1.00 17.36 202 THR B C 1
ATOM 3832 O O . THR B 1 202 ? 44.391 48.878 21.055 1.00 17.21 202 THR B O 1
ATOM 3836 N N . ILE B 1 203 ? 45.030 46.741 21.043 1.00 15.75 203 ILE B N 1
ATOM 3837 C CA . ILE B 1 203 ? 43.694 46.254 21.376 1.00 16.02 203 ILE B CA 1
ATOM 3838 C C . ILE B 1 203 ? 43.280 46.714 22.772 1.00 15.66 203 ILE B C 1
ATOM 3839 O O . ILE B 1 203 ? 42.169 47.183 22.955 1.00 16.37 203 ILE B O 1
ATOM 3844 N N . LEU B 1 204 ? 44.197 46.586 23.733 1.00 16.56 204 LEU B N 1
ATOM 3845 C CA . LEU B 1 204 ? 43.948 47.031 25.114 1.00 16.85 204 LEU B CA 1
ATOM 3846 C C . LEU B 1 204 ? 43.610 48.516 25.182 1.00 17.38 204 LEU B C 1
ATOM 3847 O O . LEU B 1 204 ? 42.633 48.910 25.851 1.00 18.03 204 LEU B O 1
ATOM 3852 N N . ALA B 1 205 ? 44.402 49.318 24.470 1.00 18.10 205 ALA B N 1
ATOM 3853 C CA . ALA B 1 205 ? 44.193 50.773 24.429 1.00 17.44 205 ALA B CA 1
ATOM 3854 C C . ALA B 1 205 ? 42.817 51.142 23.907 1.00 18.72 205 ALA B C 1
ATOM 3855 O O . ALA B 1 205 ? 42.126 51.991 24.489 1.00 18.95 205 ALA B O 1
ATOM 3857 N N . ASN B 1 206 ? 42.409 50.523 22.804 1.00 17.47 206 ASN B N 1
ATOM 3858 C CA . ASN B 1 206 ? 41.084 50.775 22.270 1.00 18.42 206 ASN B CA 1
ATOM 3859 C C . ASN B 1 206 ? 39.999 50.459 23.273 1.00 18.13 206 ASN B C 1
ATOM 3860 O O . ASN B 1 206 ? 39.057 51.235 23.477 1.00 19.62 206 ASN B O 1
ATOM 3865 N N . PHE B 1 207 ? 40.099 49.287 23.887 1.00 17.24 207 PHE B N 1
ATOM 3866 C CA . PHE B 1 207 ? 39.015 48.809 24.736 1.00 17.28 207 PHE B CA 1
ATOM 3867 C C . PHE B 1 207 ? 38.941 49.523 26.091 1.00 17.69 207 PHE B C 1
ATOM 3868 O O . PHE B 1 207 ? 37.838 49.849 26.559 1.00 19.42 207 PHE B O 1
ATOM 3876 N N . MET B 1 208 ? 40.104 49.730 26.714 1.00 18.92 208 MET B N 1
ATOM 3877 C CA . MET B 1 208 ? 40.155 50.203 28.106 1.00 20.07 208 MET B CA 1
ATOM 3878 C C . MET B 1 208 ? 40.237 51.714 28.230 1.00 21.53 208 MET B C 1
ATOM 3879 O O . MET B 1 208 ? 39.743 52.279 29.201 1.00 21.86 208 MET B O 1
ATOM 3884 N N . ILE B 1 209 ? 40.867 52.352 27.255 1.00 23.25 209 ILE B N 1
ATOM 3885 C CA . ILE B 1 209 ? 41.077 53.804 27.310 1.00 26.17 209 ILE B CA 1
ATOM 3886 C C . ILE B 1 209 ? 40.130 54.521 26.357 1.00 27.14 209 ILE B C 1
ATOM 3887 O O . ILE B 1 209 ? 39.697 55.640 26.632 1.00 29.42 209 ILE B O 1
ATOM 3892 N N . GLY B 1 210 ? 39.793 53.873 25.247 1.00 27.41 210 GLY B N 1
ATOM 3893 C CA . GLY B 1 210 ? 38.860 54.447 24.283 1.00 31.44 210 GLY B CA 1
ATOM 3894 C C . GLY B 1 210 ? 39.599 55.264 23.252 1.00 34.53 210 GLY B C 1
ATOM 3895 O O . GLY B 1 210 ? 39.004 56.029 22.506 1.00 40.24 210 GLY B O 1
ATOM 3896 N N . ASN B 1 211 ? 40.912 55.090 23.224 1.00 36.95 211 ASN B N 1
ATOM 3897 C CA . ASN B 1 211 ? 41.761 55.729 22.243 1.00 39.17 211 ASN B CA 1
ATOM 3898 C C . ASN B 1 211 ? 41.707 54.943 20.937 1.00 38.24 211 ASN B C 1
ATOM 3899 O O . ASN B 1 211 ? 42.326 53.883 20.827 1.00 39.54 211 ASN B O 1
ATOM 3901 N N . SER B 1 212 ? 40.953 55.446 19.961 1.00 38.48 212 SER B N 1
ATOM 3902 C CA . SER B 1 212 ? 40.924 54.802 18.650 1.00 36.24 212 SER B CA 1
ATOM 3903 C C . SER B 1 212 ? 42.326 54.824 18.050 1.00 35.09 212 SER B C 1
ATOM 3904 O O . SER B 1 212 ? 42.808 55.857 17.567 1.00 35.91 212 SER B O 1
ATOM 3907 N N . VAL B 1 213 ? 42.985 53.677 18.127 1.00 31.48 213 VAL B N 1
ATOM 3908 C CA . VAL B 1 213 ? 44.360 53.523 17.686 1.00 30.22 213 VAL B CA 1
ATOM 3909 C C . VAL B 1 213 ? 44.405 52.286 16.806 1.00 28.87 213 VAL B C 1
ATOM 3910 O O . VAL B 1 213 ? 43.626 51.349 17.005 1.00 27.17 213 VAL B O 1
ATOM 3914 N N . THR B 1 214 ? 45.257 52.321 15.790 1.00 27.08 214 THR B N 1
ATOM 3915 C CA . THR B 1 214 ? 45.555 51.125 15.019 1.00 26.52 214 THR B CA 1
ATOM 3916 C C . THR B 1 214 ? 47.037 50.815 15.211 1.00 25.92 214 THR B C 1
ATOM 3917 O O . THR B 1 214 ? 47.771 51.593 15.830 1.00 24.91 214 THR B O 1
ATOM 3921 N N . ILE B 1 215 ? 47.475 49.667 14.700 1.00 24.84 215 ILE B N 1
ATOM 3922 C CA . ILE B 1 215 ? 48.850 49.230 14.868 1.00 26.98 215 ILE B CA 1
ATOM 3923 C C . ILE B 1 215 ? 49.861 50.235 14.273 1.00 26.59 215 ILE B C 1
ATOM 3924 O O . ILE B 1 215 ? 50.964 50.369 14.769 1.00 26.42 215 ILE B O 1
ATOM 3929 N N . LYS B 1 216 ? 49.454 50.943 13.223 1.00 27.77 216 LYS B N 1
ATOM 3930 C CA . LYS B 1 216 ? 50.318 51.961 12.601 1.00 30.40 216 LYS B CA 1
ATOM 3931 C C . LYS B 1 216 ? 50.628 53.133 13.542 1.00 31.64 216 LYS B C 1
ATOM 3932 O O . LYS B 1 216 ? 51.617 53.838 13.343 1.00 33.31 216 LYS B O 1
ATOM 3934 N N . ASP B 1 217 ? 49.802 53.322 14.572 1.00 31.02 217 ASP B N 1
ATOM 3935 C CA . ASP B 1 217 ? 49.974 54.429 15.523 1.00 30.55 217 ASP B CA 1
ATOM 3936 C C . ASP B 1 217 ? 50.942 54.101 16.636 1.00 29.00 217 ASP B C 1
ATOM 3937 O O . ASP B 1 217 ? 51.354 54.982 17.377 1.00 28.81 217 ASP B O 1
ATOM 3942 N N . VAL B 1 218 ? 51.264 52.822 16.790 1.00 26.47 218 VAL B N 1
ATOM 3943 C CA . VAL B 1 218 ? 52.097 52.390 17.896 1.00 27.34 218 VAL B CA 1
ATOM 3944 C C . VAL B 1 218 ? 53.555 52.586 17.529 1.00 27.56 218 VAL B C 1
ATOM 3945 O O . VAL B 1 218 ? 53.974 52.202 16.446 1.00 29.15 218 VAL B O 1
ATOM 3949 N N . LYS B 1 219 ? 54.314 53.194 18.431 1.00 27.13 219 LYS B N 1
ATOM 3950 C CA . LYS B 1 219 ? 55.755 53.298 18.241 1.00 29.40 219 LYS B CA 1
ATOM 3951 C C . LYS B 1 219 ? 56.361 52.098 18.964 1.00 28.45 219 LYS B C 1
ATOM 3952 O O . LYS B 1 219 ? 56.391 52.056 20.194 1.00 27.25 219 LYS B O 1
ATOM 3958 N N . PHE B 1 220 ? 56.831 51.111 18.207 1.00 29.24 220 PHE B N 1
ATOM 3959 C CA . PHE B 1 220 ? 57.375 49.913 18.843 1.00 28.83 220 PHE B CA 1
ATOM 3960 C C . PHE B 1 220 ? 58.787 49.561 18.397 1.00 30.83 220 PHE B C 1
ATOM 3961 O O . PHE B 1 220 ? 59.210 49.888 17.281 1.00 31.73 220 PHE B O 1
ATOM 3969 N N . GLU B 1 221 ? 59.498 48.900 19.301 1.00 32.17 221 GLU B N 1
ATOM 3970 C CA . GLU B 1 221 ? 60.782 48.279 19.015 1.00 33.74 221 GLU B CA 1
ATOM 3971 C C . GLU B 1 221 ? 60.924 47.019 19.862 1.00 33.63 221 GLU B C 1
ATOM 3972 O O . G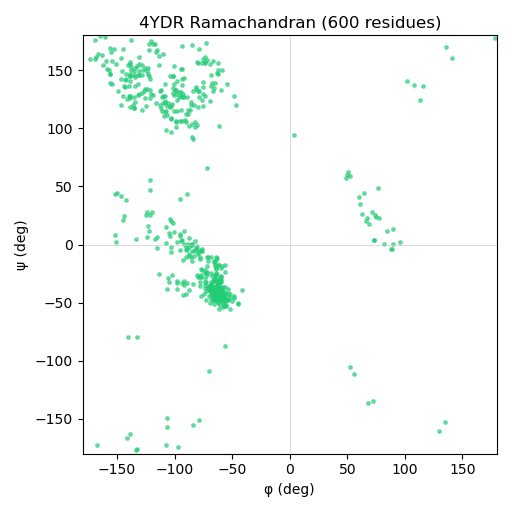LU B 1 221 ? 60.234 46.863 20.880 1.00 30.65 221 GLU B O 1
ATOM 3978 N N . GLY B 1 222 ? 61.822 46.133 19.435 1.00 32.00 222 GLY B N 1
ATOM 3979 C CA . GLY B 1 222 ? 62.076 44.888 20.141 1.00 31.69 222 GLY B CA 1
ATOM 3980 C C . GLY B 1 222 ? 63.393 44.885 20.890 1.00 31.90 222 GLY B C 1
ATOM 3981 O O . GLY B 1 222 ? 63.854 45.921 21.372 1.00 33.29 222 GLY B O 1
ATOM 3982 N N . ILE B 1 223 ? 63.988 43.704 21.006 1.00 29.61 223 ILE B N 1
ATOM 3983 C CA . ILE B 1 223 ? 65.241 43.540 21.729 1.00 29.49 223 ILE B CA 1
ATOM 3984 C C . ILE B 1 223 ? 66.387 43.158 20.799 1.00 31.28 223 ILE B C 1
ATOM 3985 O O . ILE B 1 223 ? 66.165 42.587 19.732 1.00 30.87 223 ILE B O 1
ATOM 3990 N N . ASN B 1 224 ? 67.609 43.489 21.210 1.00 33.73 224 ASN B N 1
ATOM 3991 C CA . ASN B 1 224 ? 68.812 43.171 20.428 1.00 36.00 224 ASN B CA 1
ATOM 3992 C C . ASN B 1 224 ? 70.070 43.201 21.290 1.00 36.64 224 ASN B C 1
ATOM 3993 O O . ASN B 1 224 ? 69.998 43.499 22.486 1.00 34.30 224 ASN B O 1
ATOM 3998 N N . ARG B 1 225 ? 71.215 42.903 20.672 1.00 39.86 225 ARG B N 1
ATOM 3999 C CA . ARG B 1 225 ? 72.499 42.764 21.371 1.00 42.51 225 ARG B CA 1
ATOM 4000 C C . ARG B 1 225 ? 72.981 44.034 22.073 1.00 45.78 225 ARG B C 1
ATOM 4001 O O . ARG B 1 225 ? 73.845 43.967 22.951 1.00 48.82 225 ARG B O 1
ATOM 4003 N N . ASP B 1 226 ? 72.415 45.179 21.693 1.00 48.93 226 ASP B N 1
ATOM 4004 C CA . ASP B 1 226 ? 72.826 46.480 22.234 1.00 50.08 226 ASP B CA 1
ATOM 4005 C C . ASP B 1 226 ? 72.288 46.773 23.642 1.00 50.90 226 ASP B C 1
ATOM 4006 O O . ASP B 1 226 ? 72.652 47.783 24.245 1.00 50.15 226 ASP B O 1
ATOM 4011 N N . LEU B 1 227 ? 71.430 45.896 24.164 1.00 49.48 227 LEU B N 1
ATOM 4012 C CA . LEU B 1 227 ? 70.923 46.030 25.535 1.00 48.92 227 LEU B CA 1
ATOM 4013 C C . LEU B 1 227 ? 71.926 45.472 26.557 1.00 49.36 227 LEU B C 1
ATOM 4014 O O . LEU B 1 227 ? 72.493 44.400 26.333 1.00 49.07 227 LEU B O 1
ATOM 4019 N N . PRO B 1 228 ? 72.152 46.205 27.673 1.00 51.85 228 PRO B N 1
ATOM 4020 C CA . PRO B 1 228 ? 73.137 45.838 28.711 1.00 52.41 228 PRO B CA 1
ATOM 4021 C C . PRO B 1 228 ? 72.923 44.444 29.310 1.00 51.82 228 PRO B C 1
ATOM 4022 O O . PRO B 1 228 ? 71.782 44.034 29.531 1.00 51.53 228 PRO B O 1
ATOM 4026 N N . LYS B 1 232 ? 67.867 45.103 35.252 1.00 40.27 232 LYS B N 1
ATOM 4027 C CA . LYS B 1 232 ? 66.780 44.255 34.763 1.00 39.02 232 LYS B CA 1
ATOM 4028 C C . LYS B 1 232 ? 65.865 44.987 33.786 1.00 36.57 232 LYS B C 1
ATOM 4029 O O . LYS B 1 232 ? 65.034 45.812 34.179 1.00 34.26 232 LYS B O 1
ATOM 4035 N N . ILE B 1 233 ? 66.022 44.644 32.512 1.00 33.23 233 ILE B N 1
ATOM 4036 C CA . ILE B 1 233 ? 65.261 45.228 31.414 1.00 31.06 233 ILE B CA 1
ATOM 4037 C C . ILE B 1 233 ? 64.024 44.369 31.109 1.00 29.61 233 ILE B C 1
ATOM 4038 O O . ILE B 1 233 ? 64.097 43.136 31.121 1.00 29.10 233 ILE B O 1
ATOM 4043 N N . LYS B 1 234 ? 62.898 45.044 30.883 1.00 26.41 234 LYS B N 1
ATOM 4044 C CA . LYS B 1 234 ? 61.657 44.426 30.402 1.00 25.25 234 LYS B CA 1
ATOM 4045 C C . LYS B 1 234 ? 61.218 45.106 29.121 1.00 23.51 234 LYS B C 1
ATOM 4046 O O . LYS B 1 234 ? 61.490 46.301 28.909 1.00 23.74 234 LYS B O 1
ATOM 4052 N N . LEU B 1 235 ? 60.513 44.369 28.260 1.00 22.21 235 LEU B N 1
ATOM 4053 C CA . LEU B 1 235 ? 59.919 44.970 27.088 1.00 20.12 235 LEU B CA 1
ATOM 4054 C C . LEU B 1 235 ? 58.554 45.484 27.500 1.00 20.14 235 LEU B C 1
ATOM 4055 O O . LEU B 1 235 ? 57.612 44.715 27.681 1.00 18.96 235 LEU B O 1
ATOM 4060 N N . ILE B 1 236 ? 58.478 46.795 27.717 1.00 19.64 236 ILE B N 1
ATOM 4061 C CA . ILE B 1 236 ? 57.275 47.409 28.270 1.00 19.61 236 ILE B CA 1
ATOM 4062 C C . ILE B 1 236 ? 56.336 47.905 27.172 1.00 18.99 236 ILE B C 1
ATOM 4063 O O . ILE B 1 236 ? 56.726 48.662 26.276 1.00 19.28 236 ILE B O 1
ATOM 4068 N N . ALA B 1 237 ? 55.083 47.459 27.260 1.00 16.80 237 ALA B N 1
ATOM 4069 C CA . ALA B 1 237 ? 53.986 47.963 26.451 1.00 17.75 237 ALA B CA 1
ATOM 4070 C C . ALA B 1 237 ? 53.187 48.963 27.295 1.00 17.60 237 ALA B C 1
ATOM 4071 O O . ALA B 1 237 ? 52.888 48.696 28.466 1.00 17.46 237 ALA B O 1
ATOM 4073 N N . TYR B 1 238 ? 52.877 50.120 26.714 1.00 16.63 238 TYR B N 1
ATOM 4074 C CA . TYR B 1 238 ? 52.243 51.208 27.457 1.00 17.67 238 TYR B CA 1
ATOM 4075 C C . TYR B 1 238 ? 51.162 51.871 26.630 1.00 17.26 238 TYR B C 1
ATOM 4076 O O . TYR B 1 238 ? 51.308 52.037 25.419 1.00 16.78 238 TYR B O 1
ATOM 4085 N N . ALA B 1 239 ? 50.052 52.229 27.276 1.00 17.56 239 ALA B N 1
ATOM 4086 C CA . ALA B 1 239 ? 49.051 53.073 26.639 1.00 18.87 239 ALA B CA 1
ATOM 4087 C C . ALA B 1 239 ? 48.443 54.045 27.627 1.00 19.22 239 ALA B C 1
ATOM 4088 O O . ALA B 1 239 ? 48.240 53.723 28.794 1.00 17.48 239 ALA B O 1
ATOM 4090 N N . ASP B 1 240 ? 48.203 55.256 27.133 1.00 20.53 240 ASP B N 1
ATOM 4091 C CA . ASP B 1 240 ? 47.310 56.211 27.806 1.00 21.89 240 ASP B CA 1
ATOM 4092 C C . ASP B 1 240 ? 46.486 56.982 26.769 1.00 21.98 240 ASP B C 1
ATOM 4093 O O . ASP B 1 240 ? 46.450 56.595 25.604 1.00 23.36 240 ASP B O 1
ATOM 4098 N N . GLU B 1 241 ? 45.843 58.073 27.190 1.00 25.23 241 GLU B N 1
ATOM 4099 C CA . GLU B 1 241 ? 44.958 58.845 26.303 1.00 27.47 241 GLU B CA 1
ATOM 4100 C C . GLU B 1 241 ? 45.705 59.512 25.133 1.00 28.25 241 GLU B C 1
ATOM 4101 O O . GLU B 1 241 ? 45.096 59.909 24.134 1.00 29.35 241 GLU B O 1
ATOM 4107 N N . LYS B 1 242 ? 47.024 59.602 25.263 1.00 26.79 242 LYS B N 1
ATOM 4108 C CA . LYS B 1 242 ? 47.866 60.360 24.341 1.00 26.21 242 LYS B CA 1
ATOM 4109 C C . LYS B 1 242 ? 48.693 59.528 23.382 1.00 26.11 242 LYS B C 1
ATOM 4110 O O . LYS B 1 242 ? 49.019 59.992 22.283 1.00 26.04 242 LYS B O 1
ATOM 4116 N N . GLU B 1 243 ? 49.063 58.312 23.787 1.00 23.54 243 GLU B N 1
ATOM 4117 C CA . GLU B 1 243 ? 50.013 57.541 22.990 1.00 21.92 243 GLU B CA 1
ATOM 4118 C C . GLU B 1 243 ? 50.010 56.072 23.356 1.00 21.18 243 GLU B C 1
ATOM 4119 O O . GLU B 1 243 ? 49.577 55.678 24.452 1.00 21.02 243 GLU B O 1
ATOM 4125 N N . VAL B 1 244 ? 50.572 55.298 22.448 1.00 20.29 244 VAL B N 1
ATOM 4126 C CA . VAL B 1 244 ? 50.698 53.859 22.620 1.00 20.47 244 VAL B CA 1
ATOM 4127 C C . VAL B 1 244 ? 52.077 53.469 22.098 1.00 21.39 244 VAL B C 1
ATOM 4128 O O . VAL B 1 244 ? 52.422 53.805 20.959 1.00 21.72 244 VAL B O 1
ATOM 4132 N N . TRP B 1 245 ? 52.847 52.747 22.915 1.00 20.71 245 TRP B N 1
ATOM 4133 C CA . TRP B 1 245 ? 54.196 52.318 22.543 1.00 20.37 245 TRP B CA 1
ATOM 4134 C C . TRP B 1 245 ? 54.671 51.033 23.221 1.00 21.54 245 TRP B C 1
ATOM 4135 O O . TRP B 1 245 ? 54.050 50.560 24.181 1.00 19.02 245 TRP B O 1
ATOM 4146 N N . VAL B 1 246 ? 55.782 50.499 22.705 1.00 20.11 246 VAL B N 1
ATOM 4147 C CA . VAL B 1 246 ? 56.442 49.300 23.220 1.00 20.80 246 VAL B CA 1
ATOM 4148 C C . VAL B 1 246 ? 57.943 49.549 23.124 1.00 20.82 246 VAL B C 1
ATOM 4149 O O . VAL B 1 246 ? 58.440 49.864 22.034 1.00 23.14 246 VAL B O 1
ATOM 4153 N N . LYS B 1 247 ? 58.634 49.412 24.249 1.00 21.82 247 LYS B N 1
ATOM 4154 C CA . LYS B 1 247 ? 60.100 49.600 24.310 1.00 24.44 247 LYS B CA 1
ATOM 4155 C C . LYS B 1 247 ? 60.781 48.881 25.477 1.00 24.57 247 LYS B C 1
ATOM 4156 O O . LYS B 1 247 ? 60.210 48.758 26.568 1.00 23.49 247 LYS B O 1
ATOM 4158 N N . PRO B 1 248 ? 62.040 48.413 25.268 1.00 25.80 248 PRO B N 1
ATOM 4159 C CA . PRO B 1 248 ? 62.827 47.910 26.395 1.00 27.24 248 PRO B CA 1
ATOM 4160 C C . PRO B 1 248 ? 63.172 49.013 27.376 1.00 28.59 248 PRO B C 1
ATOM 4161 O O . PRO B 1 248 ? 63.627 50.085 26.954 1.00 33.21 248 PRO B O 1
ATOM 4165 N N . LEU B 1 249 ? 62.953 48.754 28.664 1.00 30.01 249 LEU B N 1
ATOM 4166 C CA . LEU B 1 249 ? 63.253 49.723 29.729 1.00 32.63 249 LEU B CA 1
ATOM 4167 C C . LEU B 1 249 ? 63.736 49.051 31.014 1.00 34.01 249 LEU B C 1
ATOM 4168 O O . LEU B 1 249 ? 63.332 47.932 31.318 1.00 33.26 249 LEU B O 1
ATOM 4173 N N . PRO B 1 250 ? 64.599 49.746 31.787 1.00 37.20 250 PRO B N 1
ATOM 4174 C CA . PRO B 1 250 ? 65.017 49.272 33.109 1.00 38.75 250 PRO B CA 1
ATOM 4175 C C . PRO B 1 250 ? 63.861 49.251 34.095 1.00 39.75 250 PRO B C 1
ATOM 4176 O O . PRO B 1 250 ? 63.089 50.207 34.161 1.00 42.34 250 PRO B O 1
ATOM 4180 N N . ILE B 1 251 ? 63.741 48.166 34.850 1.00 44.06 251 ILE B N 1
ATOM 4181 C CA . ILE B 1 251 ? 62.633 48.010 35.782 1.00 48.16 251 ILE B CA 1
ATOM 4182 C C . ILE B 1 251 ? 63.106 47.940 37.235 1.00 49.56 251 ILE B C 1
ATOM 4183 O O . ILE B 1 251 ? 63.915 47.080 37.617 1.00 49.64 251 ILE B O 1
ATOM 4188 N N . SER B 1 252 ? 62.592 48.872 38.033 1.00 49.13 252 SER B N 1
ATOM 4189 C CA . SER B 1 252 ? 62.990 49.022 39.420 1.00 49.95 252 SER B CA 1
ATOM 4190 C C . SER B 1 252 ? 62.567 47.828 40.268 1.00 49.65 252 SER B C 1
ATOM 4191 O O . SER B 1 252 ? 61.647 47.089 39.912 1.00 50.09 252 SER B O 1
ATOM 4194 N N . GLN B 1 253 ? 63.248 47.638 41.393 1.00 49.46 253 GLN B N 1
ATOM 4195 C CA . GLN B 1 253 ? 62.843 46.625 42.355 1.00 48.13 253 GLN B CA 1
ATOM 4196 C C . GLN B 1 253 ? 61.546 47.042 43.072 1.00 48.37 253 GLN B C 1
ATOM 4197 O O . GLN B 1 253 ? 60.896 46.210 43.702 1.00 48.19 253 GLN B O 1
ATOM 4199 N N . ASP B 1 254 ? 61.173 48.322 42.950 1.00 47.43 254 ASP B N 1
ATOM 4200 C CA . ASP B 1 254 ? 59.918 48.854 43.513 1.00 47.47 254 ASP B CA 1
ATOM 4201 C C . ASP B 1 254 ? 58.685 48.465 42.684 1.00 45.83 254 ASP B C 1
ATOM 4202 O O . ASP B 1 254 ? 57.551 48.751 43.071 1.00 48.02 254 ASP B O 1
ATOM 4207 N N . ASP B 1 255 ? 58.917 47.793 41.560 1.00 41.57 255 ASP B N 1
ATOM 4208 C CA . ASP B 1 255 ? 57.913 47.638 40.499 1.00 35.74 255 ASP B CA 1
ATOM 4209 C C . ASP B 1 255 ? 57.260 46.252 40.548 1.00 33.12 255 ASP B C 1
ATOM 4210 O O . ASP B 1 255 ? 57.960 45.244 40.624 1.00 31.43 255 ASP B O 1
ATOM 4215 N N . PRO B 1 256 ? 55.911 46.184 40.511 1.00 29.87 256 PRO B N 1
ATOM 4216 C CA . PRO B 1 256 ? 55.289 44.864 40.569 1.00 29.41 256 PRO B CA 1
ATOM 4217 C C . PRO B 1 256 ? 55.603 44.021 39.326 1.00 28.67 256 PRO B C 1
ATOM 4218 O O . PRO B 1 256 ? 55.397 42.812 39.347 1.00 30.35 256 PRO B O 1
ATOM 4222 N N . LEU B 1 257 ? 56.102 44.652 38.268 1.00 26.33 257 LEU B N 1
ATOM 4223 C CA . LEU B 1 257 ? 56.531 43.908 37.063 1.00 25.83 257 LEU B CA 1
ATOM 4224 C C . LEU B 1 257 ? 57.898 43.233 37.225 1.00 28.56 257 LEU B C 1
ATOM 4225 O O . LEU B 1 257 ? 58.283 42.400 36.394 1.00 27.94 257 LEU B O 1
ATOM 4230 N N . TYR B 1 258 ? 58.623 43.595 38.282 1.00 30.42 258 TYR B N 1
ATOM 4231 C CA . TYR B 1 258 ? 59.988 43.094 38.504 1.00 32.21 258 TYR B CA 1
ATOM 4232 C C . TYR B 1 258 ? 60.114 41.575 38.448 1.00 31.41 258 TYR B C 1
ATOM 4233 O O . TYR B 1 258 ? 61.038 41.052 37.824 1.00 33.66 258 TYR B O 1
ATOM 4242 N N . ASN B 1 259 ? 59.187 40.886 39.111 1.00 31.40 259 ASN B N 1
ATOM 4243 C CA . ASN B 1 259 ? 59.231 39.443 39.302 1.00 33.52 259 ASN B CA 1
ATOM 4244 C C . ASN B 1 259 ? 58.618 38.676 38.135 1.00 29.76 259 ASN B C 1
ATOM 4245 O O . ASN B 1 259 ? 58.582 37.438 38.139 1.00 30.50 259 ASN B O 1
ATOM 4250 N N . VAL B 1 260 ? 58.140 39.422 37.138 1.00 28.84 260 VAL B N 1
ATOM 4251 C CA . VAL B 1 260 ? 57.422 38.855 36.005 1.00 26.26 260 VAL B CA 1
ATOM 4252 C C . VAL B 1 260 ? 58.456 38.393 34.975 1.00 26.97 260 VAL B C 1
ATOM 4253 O O . VAL B 1 260 ? 58.904 39.150 34.109 1.00 24.99 260 VAL B O 1
ATOM 4257 N N . ASP B 1 261 ? 58.819 37.122 35.109 1.00 28.17 261 ASP B N 1
ATOM 4258 C CA . ASP B 1 261 ? 59.978 36.560 34.435 1.00 28.20 261 ASP B CA 1
ATOM 4259 C C . ASP B 1 261 ? 59.607 35.378 33.554 1.00 26.21 261 ASP B C 1
ATOM 4260 O O . ASP B 1 261 ? 58.481 34.891 33.577 1.00 26.24 261 ASP B O 1
ATOM 4265 N N . GLY B 1 262 ? 60.566 34.894 32.772 1.00 25.43 262 GLY B N 1
ATOM 4266 C CA . GLY B 1 262 ? 60.304 33.758 31.898 1.00 24.95 262 GLY B CA 1
ATOM 4267 C C . GLY B 1 262 ? 59.341 34.133 30.784 1.00 25.09 262 GLY B C 1
ATOM 4268 O O . GLY B 1 262 ? 59.446 35.221 30.194 1.00 23.71 262 GLY B O 1
ATOM 4269 N N . VAL B 1 263 ? 58.379 33.256 30.509 1.00 23.34 263 VAL B N 1
ATOM 4270 C CA . VAL B 1 263 ? 57.404 33.534 29.444 1.00 23.51 263 VAL B CA 1
ATOM 4271 C C . VAL B 1 263 ? 56.110 34.197 29.959 1.00 22.00 263 VAL B C 1
ATOM 4272 O O . VAL B 1 263 ? 55.187 34.423 29.199 1.00 22.33 263 VAL B O 1
ATOM 4276 N N . GLU B 1 264 ? 56.064 34.498 31.243 1.00 24.66 264 GLU B N 1
ATOM 4277 C CA . GLU B 1 264 ? 54.864 35.089 31.836 1.00 24.47 264 GLU B CA 1
ATOM 4278 C C . GLU B 1 264 ? 54.551 36.456 31.244 1.00 24.37 264 GLU B C 1
ATOM 4279 O O . GLU B 1 264 ? 55.468 37.191 30.865 1.00 26.22 264 GLU B O 1
ATOM 4285 N N . ASN B 1 265 ? 53.261 36.780 31.162 1.00 19.43 265 ASN B N 1
ATOM 4286 C CA . ASN B 1 265 ? 52.811 38.130 30.809 1.00 19.10 265 ASN B CA 1
ATOM 4287 C C . ASN B 1 265 ? 52.197 38.787 32.029 1.00 17.85 265 ASN B C 1
ATOM 4288 O O . ASN B 1 265 ? 51.825 38.102 32.974 1.00 18.35 265 ASN B O 1
ATOM 4293 N N . ALA B 1 266 ? 52.049 40.108 31.978 1.00 17.42 266 ALA B N 1
ATOM 4294 C CA . ALA B 1 266 ? 51.412 40.847 33.074 1.00 17.32 266 ALA B CA 1
ATOM 4295 C C . ALA B 1 266 ? 50.843 42.156 32.549 1.00 16.81 266 ALA B C 1
ATOM 4296 O O . ALA B 1 266 ? 51.387 42.747 31.602 1.00 16.44 266 ALA B O 1
ATOM 4298 N N . LEU B 1 267 ? 49.729 42.591 33.138 1.00 16.35 267 LEU B N 1
ATOM 4299 C CA . LEU B 1 267 ? 49.082 43.838 32.762 1.00 17.24 267 LEU B CA 1
ATOM 4300 C C . LEU B 1 267 ? 48.784 44.593 34.045 1.00 17.19 267 LEU B C 1
ATOM 4301 O O . LEU B 1 267 ? 48.183 44.039 34.974 1.00 16.32 267 LEU B O 1
ATOM 4306 N N . GLU B 1 268 ? 49.210 45.853 34.070 1.00 17.73 268 GLU B N 1
ATOM 4307 C CA . GLU B 1 268 ? 48.916 46.755 35.180 1.00 17.98 268 GLU B CA 1
ATOM 4308 C C . GLU B 1 268 ? 47.905 47.765 34.699 1.00 17.21 268 GLU B C 1
ATOM 4309 O O . GLU B 1 268 ? 48.145 48.428 33.699 1.00 17.71 268 GLU B O 1
ATOM 4315 N N . ILE B 1 269 ? 46.764 47.852 35.385 1.00 16.24 269 ILE B N 1
ATOM 4316 C CA . ILE B 1 269 ? 45.692 48.758 34.981 1.00 16.76 269 ILE B CA 1
ATOM 4317 C C . ILE B 1 269 ? 45.596 49.824 36.061 1.00 15.95 269 ILE B C 1
ATOM 4318 O O . ILE B 1 269 ? 45.411 49.494 37.233 1.00 17.61 269 ILE B O 1
ATOM 4323 N N . THR B 1 270 ? 45.794 51.086 35.677 1.00 16.54 270 THR B N 1
ATOM 4324 C CA . THR B 1 270 ? 45.724 52.213 36.626 1.00 17.06 270 THR B CA 1
ATOM 4325 C C . THR B 1 270 ? 44.473 53.016 36.383 1.00 17.24 270 THR B C 1
ATOM 4326 O O . THR B 1 270 ? 44.230 53.481 35.286 1.00 17.00 270 THR B O 1
ATOM 4330 N N . THR B 1 271 ? 43.656 53.119 37.427 1.00 18.12 271 THR B N 1
ATOM 4331 C CA . THR B 1 271 ? 42.408 53.870 37.383 1.00 19.59 271 THR B CA 1
ATOM 4332 C C . THR B 1 271 ? 42.481 54.968 38.434 1.00 21.83 271 THR B C 1
ATOM 4333 O O . THR B 1 271 ? 43.438 55.048 39.190 1.00 21.52 271 THR B O 1
ATOM 4337 N N . ASP B 1 272 ? 41.469 55.830 38.471 1.00 26.52 272 ASP B N 1
ATOM 4338 C CA . ASP B 1 272 ? 41.404 56.885 39.469 1.00 29.83 272 ASP B CA 1
ATOM 4339 C C . ASP B 1 272 ? 41.369 56.336 40.896 1.00 29.74 272 ASP B C 1
ATOM 4340 O O . ASP B 1 272 ? 41.833 56.986 41.832 1.00 32.90 272 ASP B O 1
ATOM 4345 N N . ILE B 1 273 ? 40.829 55.130 41.045 1.00 27.21 273 ILE B N 1
ATOM 4346 C CA . ILE B 1 273 ? 40.673 54.533 42.365 1.00 25.47 273 ILE B CA 1
ATOM 4347 C C . ILE B 1 273 ? 41.910 53.765 42.809 1.00 23.47 273 ILE B C 1
ATOM 4348 O O . ILE B 1 273 ? 42.306 53.835 43.985 1.00 23.76 273 ILE B O 1
ATOM 4353 N N . GLN B 1 274 ? 42.537 53.056 41.873 1.00 19.54 274 GLN B N 1
ATOM 4354 C CA . GLN B 1 274 ? 43.584 52.117 42.272 1.00 19.03 274 GLN B CA 1
ATOM 4355 C C . GLN B 1 274 ? 44.408 51.648 41.085 1.00 17.67 274 GLN B C 1
ATOM 4356 O O . GLN B 1 274 ? 44.005 51.802 39.930 1.00 17.86 274 GLN B O 1
ATOM 4362 N N . SER B 1 275 ? 45.564 51.061 41.389 1.00 17.65 275 SER B N 1
ATOM 4363 C CA . SER B 1 275 ? 46.346 50.361 40.380 1.00 18.44 275 SER B CA 1
ATOM 4364 C C . SER B 1 275 ? 46.330 48.886 40.732 1.00 17.48 275 SER B C 1
ATOM 4365 O O . SER B 1 275 ? 46.548 48.515 41.877 1.00 18.72 275 SER B O 1
ATOM 4368 N N . ILE B 1 276 ? 46.048 48.046 39.743 1.00 16.56 276 ILE B N 1
ATOM 4369 C CA . ILE B 1 276 ? 46.058 46.622 39.976 1.00 17.08 276 ILE B CA 1
ATOM 4370 C C . ILE B 1 276 ? 46.879 45.969 38.878 1.00 16.43 276 ILE B C 1
ATOM 4371 O O . ILE B 1 276 ? 47.042 46.522 37.794 1.00 18.13 276 ILE B O 1
ATOM 4376 N N . LEU B 1 277 ? 47.418 44.808 39.187 1.00 15.09 277 LEU B N 1
ATOM 4377 C CA . LEU B 1 277 ? 48.185 44.051 38.207 1.00 14.33 277 LEU B CA 1
ATOM 4378 C C . LEU B 1 277 ? 47.733 42.594 38.191 1.00 13.96 277 LEU B C 1
ATOM 4379 O O . LEU B 1 277 ? 47.530 41.988 39.238 1.00 14.44 277 LEU B O 1
ATOM 4384 N N . ILE B 1 278 ? 47.620 42.035 36.990 1.00 13.38 278 ILE B N 1
ATOM 4385 C CA . ILE B 1 278 ? 47.363 40.611 36.844 1.00 14.44 278 ILE B CA 1
ATOM 4386 C C . ILE B 1 278 ? 48.511 40.004 36.036 1.00 15.38 278 ILE B C 1
ATOM 4387 O O . ILE B 1 278 ? 49.063 40.657 35.136 1.00 15.51 278 ILE B O 1
ATOM 4392 N N . ARG B 1 279 ? 48.899 38.793 36.402 1.00 15.87 279 ARG B N 1
ATOM 4393 C CA . ARG B 1 279 ? 49.978 38.110 35.708 1.00 17.30 279 ARG B CA 1
ATOM 4394 C C . ARG B 1 279 ? 49.580 36.674 35.440 1.00 17.33 279 ARG B C 1
ATOM 4395 O O . ARG B 1 279 ? 48.877 36.047 36.239 1.00 15.55 279 ARG B O 1
ATOM 4403 N N . GLY B 1 280 ? 50.004 36.158 34.297 1.00 16.62 280 GLY B N 1
ATOM 4404 C CA . GLY B 1 280 ? 49.696 34.764 33.967 1.00 18.08 280 GLY B CA 1
ATOM 4405 C C . GLY B 1 280 ? 50.528 34.337 32.792 1.00 20.97 280 GLY B C 1
ATOM 4406 O O . GLY B 1 280 ? 51.410 35.072 32.368 1.00 22.20 280 GLY B O 1
ATOM 4407 N N . PRO B 1 281 ? 50.256 33.136 32.263 1.00 20.55 281 PRO B N 1
ATOM 4408 C CA . PRO B 1 281 ? 50.749 32.806 30.929 1.00 24.41 281 PRO B CA 1
ATOM 4409 C C . PRO B 1 281 ? 50.029 33.661 29.873 1.00 25.86 281 PRO B C 1
ATOM 4410 O O . PRO B 1 281 ? 48.818 34.014 30.013 1.00 24.43 281 PRO B O 1
ATOM 4414 N N . GLY B 1 282 ? 50.768 34.010 28.830 1.00 25.83 282 GLY B N 1
ATOM 4415 C CA . GLY B 1 282 ? 50.210 34.852 27.775 1.00 26.99 282 GLY B CA 1
ATOM 4416 C C . GLY B 1 282 ? 50.116 34.173 26.432 1.00 27.32 282 GLY B C 1
ATOM 4417 O O . GLY B 1 282 ? 49.605 34.773 25.476 1.00 27.00 282 GLY B O 1
ATOM 4418 N N . ALA B 1 283 ? 50.614 32.931 26.363 1.00 29.01 283 ALA B N 1
ATOM 4419 C CA . ALA B 1 283 ? 50.568 32.117 25.146 1.00 27.23 283 ALA B CA 1
ATOM 4420 C C . ALA B 1 283 ? 50.188 30.659 25.461 1.00 27.15 283 ALA B C 1
ATOM 4421 O O . ALA B 1 283 ? 49.989 30.298 26.634 1.00 29.28 283 ALA B O 1
ATOM 4423 N N . GLY B 1 284 ? 50.041 29.858 24.405 1.00 23.87 284 GLY B N 1
ATOM 4424 C CA . GLY B 1 284 ? 49.693 28.446 24.490 1.00 21.74 284 GLY B CA 1
ATOM 4425 C C . GLY B 1 284 ? 48.341 28.215 23.833 1.00 19.29 284 GLY B C 1
ATOM 4426 O O . GLY B 1 284 ? 47.401 28.996 24.044 1.00 17.83 284 GLY B O 1
ATOM 4427 N N . PRO B 1 285 ? 48.220 27.145 23.028 1.00 18.77 285 PRO B N 1
ATOM 4428 C CA . PRO B 1 285 ? 46.941 26.927 22.349 1.00 18.76 285 PRO B CA 1
ATOM 4429 C C . PRO B 1 285 ? 45.755 26.641 23.268 1.00 18.03 285 PRO B C 1
ATOM 4430 O O . PRO B 1 285 ? 44.661 27.137 22.993 1.00 17.50 285 PRO B O 1
ATOM 4434 N N . VAL B 1 286 ? 45.957 25.853 24.327 1.00 18.23 286 VAL B N 1
ATOM 4435 C CA . VAL B 1 286 ? 44.910 25.634 25.331 1.00 17.97 286 VAL B CA 1
ATOM 4436 C C . VAL B 1 286 ? 44.551 26.957 26.028 1.00 17.51 286 VAL B C 1
ATOM 4437 O O . VAL B 1 286 ? 43.376 27.251 26.249 1.00 16.19 286 VAL B O 1
ATOM 4441 N N . ASN B 1 287 ? 45.570 27.754 26.330 1.00 17.61 287 ASN B N 1
ATOM 4442 C CA . ASN B 1 287 ? 45.335 29.056 26.971 1.00 17.69 287 ASN B CA 1
ATOM 4443 C C . ASN B 1 287 ? 44.487 29.987 26.119 1.00 16.15 287 ASN B C 1
ATOM 4444 O O . ASN B 1 287 ? 43.513 30.576 26.598 1.00 15.93 287 ASN B O 1
ATOM 4449 N N . ALA B 1 288 ? 44.824 30.120 24.840 1.00 15.20 288 ALA B N 1
ATOM 4450 C CA . ALA B 1 288 ? 44.053 30.980 23.944 1.00 15.81 288 ALA B CA 1
ATOM 4451 C C . ALA B 1 288 ? 42.659 30.453 23.741 1.00 14.81 288 ALA B C 1
ATOM 4452 O O . ALA B 1 288 ? 41.685 31.206 23.759 1.00 15.47 288 ALA B O 1
ATOM 4454 N N . ALA B 1 289 ? 42.564 29.131 23.559 1.00 14.56 289 ALA B N 1
ATOM 4455 C CA . ALA B 1 289 ? 41.253 28.492 23.434 1.00 14.01 289 ALA B CA 1
ATOM 4456 C C . ALA B 1 289 ? 40.394 28.716 24.662 1.00 14.18 289 ALA B C 1
ATOM 4457 O O . ALA B 1 289 ? 39.183 28.872 24.523 1.00 14.72 289 ALA B O 1
ATOM 4459 N N . TYR B 1 290 ? 41.020 28.716 25.842 1.00 15.15 290 TYR B N 1
ATOM 4460 C CA . TYR B 1 290 ? 40.289 28.964 27.072 1.00 15.05 290 TYR B CA 1
ATOM 4461 C C . TYR B 1 290 ? 39.802 30.422 27.166 1.00 14.72 290 TYR B C 1
ATOM 4462 O O . TYR B 1 290 ? 38.715 30.670 27.662 1.00 15.00 290 TYR B O 1
ATOM 4471 N N . GLY B 1 291 ? 40.581 31.382 26.663 1.00 14.58 291 GLY B N 1
ATOM 4472 C CA . GLY B 1 291 ? 40.061 32.750 26.564 1.00 13.63 291 GLY B CA 1
ATOM 4473 C C . GLY B 1 291 ? 38.771 32.770 25.740 1.00 14.08 291 GLY B C 1
ATOM 4474 O O . GLY B 1 291 ? 37.786 33.399 26.092 1.00 14.70 291 GLY B O 1
ATOM 4475 N N . ALA B 1 292 ? 38.780 32.072 24.599 1.00 13.89 292 ALA B N 1
ATOM 4476 C CA . ALA B 1 292 ? 37.568 31.962 23.805 1.00 14.89 292 ALA B CA 1
ATOM 4477 C C . ALA B 1 292 ? 36.404 31.249 24.505 1.00 15.02 292 ALA B C 1
ATOM 4478 O O . ALA B 1 292 ? 35.265 31.691 24.384 1.00 15.11 292 ALA B O 1
ATOM 4480 N N . LEU B 1 293 ? 36.685 30.144 25.190 1.00 15.68 293 LEU B N 1
ATOM 4481 C CA . LEU B 1 293 ? 35.659 29.398 25.912 1.00 16.43 293 LEU B CA 1
ATOM 4482 C C . LEU B 1 293 ? 35.082 30.286 27.016 1.00 15.88 293 LEU B C 1
ATOM 4483 O O . LEU B 1 293 ? 33.863 30.283 27.250 1.00 14.99 293 LEU B O 1
ATOM 4488 N N . SER B 1 294 ? 35.959 31.062 27.663 1.00 15.72 294 SER B N 1
ATOM 4489 C CA . SER B 1 294 ? 35.528 31.977 28.732 1.00 16.04 294 SER B CA 1
ATOM 4490 C C . SER B 1 294 ? 34.554 33.003 28.164 1.00 15.78 294 SER B C 1
ATOM 4491 O O . SER B 1 294 ? 33.484 33.251 28.721 1.00 16.82 294 SER B O 1
ATOM 4494 N N . ASP B 1 295 ? 34.898 33.583 27.013 1.00 15.01 295 ASP B N 1
ATOM 4495 C CA . ASP B 1 295 ? 34.003 34.499 26.329 1.00 15.48 295 ASP B CA 1
ATOM 4496 C C . ASP B 1 295 ? 32.679 33.840 25.950 1.00 15.21 295 ASP B C 1
ATOM 4497 O O . ASP B 1 295 ? 31.616 34.470 26.021 1.00 15.82 295 ASP B O 1
ATOM 4502 N N . LEU B 1 296 ? 32.746 32.577 25.525 1.00 15.04 296 LEU B N 1
ATOM 4503 C CA . LEU B 1 296 ? 31.523 31.866 25.158 1.00 16.11 296 LEU B CA 1
ATOM 4504 C C . LEU B 1 296 ? 30.578 31.710 26.338 1.00 16.08 296 LEU B C 1
ATOM 4505 O O . LEU B 1 296 ? 29.371 31.928 26.209 1.00 17.01 296 LEU B O 1
ATOM 4510 N N . ILE B 1 297 ? 31.144 31.374 27.489 1.00 16.81 297 ILE B N 1
ATOM 4511 C CA . ILE B 1 297 ? 30.343 31.192 28.684 1.00 17.52 297 ILE B CA 1
ATOM 4512 C C . ILE B 1 297 ? 29.768 32.536 29.116 1.00 17.89 297 ILE B C 1
ATOM 4513 O O . ILE B 1 297 ? 28.581 32.629 29.442 1.00 17.96 297 ILE B O 1
ATOM 4518 N N . LEU B 1 298 ? 30.583 33.596 29.061 1.00 16.73 298 LEU B N 1
ATOM 4519 C CA . LEU B 1 298 ? 30.087 34.934 29.410 1.00 18.66 298 LEU B CA 1
ATOM 4520 C C . LEU B 1 298 ? 28.986 35.375 28.446 1.00 18.84 298 LEU B C 1
ATOM 4521 O O . LEU B 1 298 ? 27.996 35.963 28.864 1.00 20.37 298 LEU B O 1
ATOM 4526 N N . LEU B 1 299 ? 29.135 35.054 27.162 1.00 17.70 299 LEU B N 1
ATOM 4527 C CA . LEU B 1 299 ? 28.082 35.329 26.191 1.00 19.91 299 LEU B CA 1
ATOM 4528 C C . LEU B 1 299 ? 26.751 34.618 26.522 1.00 20.03 299 LEU B C 1
ATOM 4529 O O . LEU B 1 299 ? 25.672 35.242 26.465 1.00 21.44 299 LEU B O 1
ATOM 4534 N N . LYS B 1 300 ? 26.831 33.335 26.879 1.00 21.52 300 LYS B N 1
ATOM 4535 C CA . LYS B 1 300 ? 25.649 32.569 27.287 1.00 22.77 300 LYS B CA 1
ATOM 4536 C C . LYS B 1 300 ? 25.010 33.180 28.544 1.00 24.51 300 LYS B C 1
ATOM 4537 O O . LYS B 1 300 ? 23.782 33.156 28.692 1.00 26.85 300 LYS B O 1
ATOM 4543 N N . ARG B 1 301 ? 25.841 33.755 29.416 1.00 24.01 301 ARG B N 1
ATOM 4544 C CA . ARG B 1 301 ? 25.362 34.504 30.597 1.00 25.03 301 ARG B CA 1
ATOM 4545 C C . ARG B 1 301 ? 24.814 35.910 30.271 1.00 26.34 301 ARG B C 1
ATOM 4546 O O . ARG B 1 301 ? 24.287 36.593 31.160 1.00 27.14 301 ARG B O 1
ATOM 4554 N N . ASP B 1 302 ? 24.935 36.346 29.014 1.00 26.07 302 ASP B N 1
ATOM 4555 C CA . ASP B 1 302 ? 24.644 37.722 28.607 1.00 27.51 302 ASP B CA 1
ATOM 4556 C C . ASP B 1 302 ? 25.511 38.764 29.318 1.00 26.58 302 ASP B C 1
ATOM 4557 O O . ASP B 1 302 ? 25.039 39.847 29.697 1.00 26.46 302 ASP B O 1
ATOM 4562 N N . CYS B 1 303 ? 26.789 38.436 29.471 1.00 25.04 303 CYS B N 1
ATOM 4563 C CA . CYS B 1 303 ? 27.705 39.234 30.276 1.00 26.16 303 CYS B CA 1
ATOM 4564 C C . CYS B 1 303 ? 28.942 39.709 29.505 1.00 27.23 303 CYS B C 1
ATOM 4565 O O . CYS B 1 303 ? 30.005 39.933 30.090 1.00 27.86 303 CYS B O 1
ATOM 4568 N N . LEU B 1 304 ? 28.775 39.862 28.191 1.00 25.35 304 LEU B N 1
ATOM 4569 C CA . LEU B 1 304 ? 29.718 40.585 27.347 1.00 26.64 304 LEU B CA 1
ATOM 4570 C C . LEU B 1 304 ? 29.149 41.941 26.969 1.00 28.47 304 LEU B C 1
ATOM 4571 O O . LEU B 1 304 ? 29.758 42.704 26.211 1.00 29.23 304 LEU B O 1
#

B-factor: mean 25.0, std 8.63, range [12.65, 59.63]

Solvent-accessible surface area: 23464 Å² total; per-residue (Å²): 79,72,0,0,0,21,8,15,46,110,36,0,100,12,0,44,131,7,5,87,78,125,62,9,111,64,2,106,77,4,104,6,16,0,0,1,28,120,158,4,0,2,66,69,41,99,63,107,22,88,53,70,55,82,34,87,4,65,79,0,18,123,122,15,146,4,67,1,0,0,0,16,21,104,40,47,56,141,82,2,65,58,2,19,38,0,0,56,67,0,0,137,94,48,13,31,0,0,0,18,5,21,0,0,0,0,49,16,12,68,89,0,17,57,67,3,168,95,53,50,11,67,8,0,0,3,8,0,0,0,10,3,0,2,0,0,0,0,48,31,6,1,7,14,10,136,2,67,80,0,43,0,2,1,16,2,14,1,1,14,0,3,10,30,45,70,144,76,50,58,22,87,47,0,22,52,42,0,53,176,131,65,52,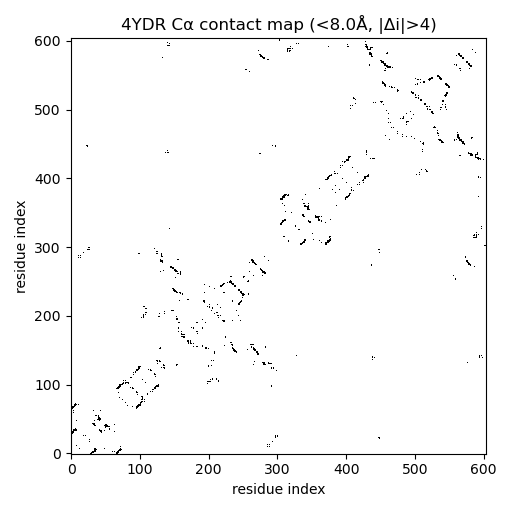12,60,104,103,22,85,150,50,20,46,5,43,42,0,0,0,16,0,0,0,0,0,8,46,7,21,62,26,73,18,49,18,94,86,11,69,73,94,18,8,75,157,117,31,79,80,150,88,20,10,0,4,2,0,30,0,28,113,97,90,10,48,1,77,22,55,74,14,64,145,126,23,34,0,55,27,0,48,20,37,40,0,0,0,24,0,26,7,49,23,10,56,3,5,0,5,1,32,5,24,29,62,68,20,14,0,2,0,0,0,4,0,0,0,6,18,50,98,96,23,41,84,75,0,0,0,21,7,16,43,104,35,0,107,12,0,34,134,6,15,101,79,81,60,8,112,63,11,126,84,13,104,6,16,0,0,2,27,219,180,4,0,2,66,66,40,107,121,107,45,89,61,73,41,151,30,89,4,69,92,0,19,112,112,16,129,4,59,0,0,0,0,13,21,87,45,46,64,143,80,1,63,58,3,21,39,0,0,49,82,0,1,116,93,48,14,30,1,0,0,18,5,34,0,0,0,0,46,13,9,70,92,0,15,49,32,3,159,86,104,51,12,81,8,0,1,2,4,0,0,1,8,2,0,2,0,0,1,0,55,35,7,4,8,15,9,158,6,67,75,0,43,0,2,1,19,12,21,1,1,12,0,3,27,41,21,64,81,71,52,60,24,112,53,0,24,52,41,0,70,182,128,62,75,6,83,138,29,76,146,44,18,54,5,50,45,0,0,0,13,0,0,0,0,0,11,47,8,36,59,25,83,11,46,19,91,65,9,135,78,101,14,6,77,57,133,40,140,52,23,0,5,5,0,33,0,16,137,164,84,6,53,1,20,21,74,112,14,59,73,141,23,29,0,77,20,0,45,19,62,66,2,0,0,16,0,22,11,68,29,13,50,4,3,0,14,5,38,6,73,29,59,68,21,11,0,0,0,0,0,2,0,0,0,6,16,51,92,117,20,42

InterPro domains:
  IPR001342 Homoserine dehydrogenase, catalytic [PF00742] (139-297)
  IPR005106 Aspartate/homoserine dehydrogenase, NAD-binding [PF03447] (7-125)
  IPR019811 Homoserine dehydrogenase, conserved site [PS01042] (178-200)
  IPR022697 Homoserine dehydrogenase lacking ACT domain [PIRSF036497] (1-302)
  IPR036291 NAD(P)-binding domain superfamily [SSF51735] (1-154)

Nearest PDB structures (foldseek):
  4ydr-assembly1_A  TM=1.003E+00  e=5.214E-71  Sulfurisphaera tokodaii str. 7
  5avo-assembly1_A  TM=1.002E+00  e=4.121E-66  Sulfurisphaera tokodaii str. 7
  4ydr-assembly1_B  TM=9.741E-01  e=4.156E-63  Sulfurisphaera tokodaii str. 7
  7f4c-assembly1_A  TM=9.781E-01  e=1.747E-61  Sulfurisphaera tokodaii str. 7
  3ing-assembly1_A-2  TM=8.294E-01  e=5.206E-27  Thermoplasma acidophilum

Sequence (604 aa):
MKLLLFGYGNVGKAFRKLLHEKRSPELNDVIIGGIVTRRGIMLQDKEDFTPDLEGDVFKAFEKIKPDIIVDVSSANYNNGEPSLSLYKEAIKDGVNIITTNKAPLALAFNEIFSLARSKGVKIGFQGTVMSGTPSINLYRVLPGSRVIKIRGILNGTTNFILTLMNKGVSFEEALKEAQRRGYAEEDPTLDINGFDAAAKITILANFMIGNSVTIKDVKFEGINRDLPKNEKIKLIAYADEKEVWVKPLPISQDDPLYNVDGVENALEITTDIQSILIRGPGAGPVNAAYGALSDLILLKRDCLMKLLLFGYGNVGKAFRKLLHEKRSPELNDVIIGGIVTRRGIMLQDKEDFTPDLEGDVFKAFEKIKPDIIVDVSSANYNNGEPSLSLYKEAIKDGVNIITTNKAPLALAFNEIFSLARSKGVKIGFQGTVMSGTPSINLYRVLPGSRVIKIRGILNGTTNFILTLMNKGVSFEEALKEAQRRGYAEDPTLDINGFDAAAKITILANFMIGNSVTIKDVKFEGINRDLPKIKLIAYADEKEVWVKPLPISQDDPLYNVDGVENALEITTDIQSILIRGPGAGPVNAAYGALSDLILLKRDCL

Foldseek 3Di:
DEEEEEDDDLLNLLLLVVLVVCPDPLSVPYDYQWYQYPQAIGRHSDSDDDHPGHDHPVVVCVVRVGQEYEYEHEADQVQRPPVLVVLLVCLVVLHAYEYLHLRNCLAPVVPSVVSNVVSVHYYQHQLVWLQQFGDVNVVLVVPPWAWFKKKKFTAQLQQQLLQCVLVVDASVVSNVVCCVVPQAPPPRCVSFFFQSVLSRQSNNCCRRHVQNHHSVQEAEGGDDRPDDPPFRWGFMWMDGNPHTYTDIDGDDPPPPCRPQHRQKMKMWTQIPVGIDMTIDGNDDSSRSSNSSVVSSSCVSVVSD/DEEEEEDDDLQNLLLLVVLVVCPDPLSVPYDYQWYQYCQAIGRHSDSDDDHPDHDHPVVVCVVRVGLEYEYEHEADQVQRPPPLVVLLVCLVVLRAYEYLHLRNCQAPVCVNVVSNVVSVHYYQHQLVFLQQFDDLNVVLVVPDWAWAKKKKQTFQLQQQLLQVVVVPDASVRSNVVSCVVVQAPVSVVSFFFLSVLSRLSNSCCRRNVQNHHSVQEAEGGDDRPDNNWGFMWMDGNPGTYTGIDDDDPVDPCSVQGHRKMKMWTDTPVGIDMTIDHRDDSSRNSNSRVVSVSCVSVVSD

CATH classification: 3.40.50.720 (+1 more: 3.30.360.10)

Organism: Sulfurisphaera tokodaii (strain DSM 16993 / JCM 10545 / NBRC 100140 / 7) (NCBI:txid273063)

Radius of gyration: 25.01 Å; Cα contacts (8 Å, |Δi|>4): 1416; chains: 2; bounding box: 65×48×73 Å

Secondary structure (DSSP, 8-state):
-EEEEE--SHHHHHHHHHHHTT--GGGTT-EEEEEEETTEEE-S--SS---SB---HHHHHHHH--SEEEE-SPP-TTT-TTHHHHHHHHHHTT-EEEE--HHHHHHHHHHHHHHHHHHT--EE-GGGSSTTS-SHHHHHTSTT--EEEEEEE--HHHHHHHHHHTTT--HHHHHHHHHHTTSS-SS-GGGSSSHHHHHHHHHHIIIII-----GGG-EE----TTSPSSS-EEEEEEEESS-EEEEEEE--TTSTTTT--TTEEEEEEEESS-EEEEEEE---HHHHHHHHHHHHHHHHTT--/-EEEEE--SHHHHHHHHHHHT---GGGTT-EEEEEEETTEEE-S--SS---SB---HHHHHHHH--SEEEE-PPP-TTT-TTHHHHHHHHHHTT-EEEE--HHHHHHHHHHHHHHHHHHT--EE-GGGSSTTS-SHHHHHTSTT--EEEEEEE--HHHHHHHHHHHTT--HHHHHHHHHHTTS----TTTSSSHHHHHHHHHHIIIII-----GGG-EE----TT---EEEEEEEESS-EEEEEEE--TTSTTTT--TTEEEEEEEESS-EEEEEEE---HHHHHHHHHHHHHHHHTT--